Protein AF-A0A432MDF4-F1 (afdb_monomer_lite)

Secondary structure (DSSP, 8-state):
-PPPPPPS-EEEEEETTT-SSHHHHHHHHHHHHHHHHHSTTSS---GGGSPEE-TTT--SSEEEEEE-HHHHHHHHHHHT-EEEEEEEESSPPTT-PPPSS-EEEEEE-TTT--EEEEEEEEEEEEEE--HHHHTTS-GGGHHHHHHHHHHHHHTTT-GGGGGGGHHHHHHHHHS--SHHHHHHHHHHHHHHHHHTT---EEEPPTTTSTT--SB-TTS-B-EEEHHHHHHTTTGGGG-EEEEEEEE-TTT--EEE--EEEEEEEES-HHHHHHHHHHHHHTS---BSSSSBSTTEESSTHHHHHHHHHHHHHHHHHHHHHHHHHHHHHHTS------------TTTTSSSS----SEEEEEEEEEEEETTEEEEEEEEEEE--TTHHHHHHHHHHH---HHHHHHHHHHHHHT--TTTTHHHHHHHS-GGGTS-STTS-SSS--HHHHHHHHHHHHHHHHTT--TTT--HHHHHHHHHHHHHHHHHHHHHHHHHHHHS--GGGSPEEEETTEEEE---HHHHHHHHHHHHHHHHHHHH--HHHHHHHHHHHGGGS-----HHHHHHHHHHHHPPPPS-TTS-PPP-HHHHHHHHHHHHHHHH----THHHHGGGS--

Organism: NCBI:txid2080755

InterPro domains:
  IPR030928 CRISPR type MYXAN-associated protein Cmx8 [TIGR04413] (14-321)
  IPR030928 CRISPR type MYXAN-associated protein Cmx8 [TIGR04413] (354-603)
  IPR056201 Type I-B CRISPR Cas8b, N-terminal domain [PF24121] (50-319)
  IPR056202 Type I-B CRISPR Cas8b, C-terminal domain [PF24122] (358-602)

Structure (mmCIF, N/CA/C/O backbone):
data_AF-A0A432MDF4-F1
#
_entry.id   AF-A0A432MDF4-F1
#
loop_
_atom_site.group_PDB
_atom_site.id
_atom_site.type_symbol
_atom_site.label_atom_id
_atom_site.label_alt_id
_atom_site.label_comp_id
_atom_site.label_asym_id
_atom_site.label_entity_id
_atom_site.label_seq_id
_atom_site.pdbx_PDB_ins_code
_atom_site.Cartn_x
_atom_site.Cartn_y
_atom_site.Cartn_z
_atom_site.occupancy
_atom_site.B_iso_or_equiv
_atom_site.auth_seq_id
_atom_site.auth_comp_id
_atom_site.auth_asym_id
_atom_site.auth_atom_id
_atom_site.pdbx_PDB_model_num
ATOM 1 N N . MET A 1 1 ? -35.647 -18.130 43.133 1.00 43.19 1 MET A N 1
ATOM 2 C CA . MET A 1 1 ? -34.204 -17.892 43.359 1.00 43.19 1 MET A CA 1
ATOM 3 C C . MET A 1 1 ? -33.884 -16.485 42.880 1.00 43.19 1 MET A C 1
ATOM 5 O O . MET A 1 1 ? -34.226 -16.173 41.747 1.00 43.19 1 MET A O 1
ATOM 9 N N . ALA A 1 2 ? -33.339 -15.617 43.737 1.00 46.62 2 ALA A N 1
ATOM 10 C CA . ALA A 1 2 ? -32.981 -14.251 43.349 1.00 46.62 2 ALA A CA 1
ATOM 11 C C . ALA A 1 2 ? -31.818 -14.283 42.343 1.00 46.62 2 ALA A C 1
ATOM 13 O O . ALA A 1 2 ? -30.824 -14.972 42.572 1.00 46.62 2 ALA A O 1
ATOM 14 N N . LYS A 1 3 ? -31.961 -13.583 41.212 1.00 57.16 3 LYS A N 1
ATOM 15 C CA . LYS A 1 3 ? -30.921 -13.485 40.179 1.00 57.16 3 LYS A CA 1
ATOM 16 C C . LYS A 1 3 ? -29.726 -12.745 40.796 1.00 57.16 3 LYS A C 1
ATOM 18 O O . LYS A 1 3 ? -29.910 -11.648 41.319 1.00 57.16 3 LYS A O 1
ATOM 23 N N . LYS A 1 4 ? -28.537 -13.363 40.802 1.00 69.19 4 LYS A N 1
ATOM 24 C CA . LYS A 1 4 ? -27.301 -12.739 41.309 1.00 69.19 4 LYS A CA 1
ATOM 25 C C . LYS A 1 4 ? -27.130 -11.376 40.615 1.00 69.19 4 LYS A C 1
ATOM 27 O O . LYS A 1 4 ? -27.335 -11.329 39.398 1.00 69.19 4 LYS A O 1
ATOM 32 N N . PRO A 1 5 ? -26.825 -10.285 41.343 1.00 73.19 5 PRO A N 1
ATOM 33 C CA . PRO A 1 5 ? -26.643 -8.985 40.711 1.00 73.19 5 PRO A CA 1
ATOM 34 C C . PRO A 1 5 ? -25.524 -9.077 39.662 1.00 73.19 5 PRO A C 1
ATOM 36 O O . PRO A 1 5 ? -24.556 -9.818 39.879 1.00 73.19 5 PRO A O 1
ATOM 39 N N . PRO A 1 6 ? -25.667 -8.390 38.514 1.00 77.75 6 PRO A N 1
ATOM 40 C CA . PRO A 1 6 ? -24.635 -8.388 37.488 1.00 77.75 6 PRO A CA 1
ATOM 41 C C . PRO A 1 6 ? -23.322 -7.844 38.073 1.00 77.75 6 PRO A C 1
ATOM 43 O O . PRO A 1 6 ? -23.367 -6.943 38.914 1.00 77.75 6 PRO A O 1
ATOM 46 N N . PRO A 1 7 ? -22.160 -8.393 37.676 1.00 85.69 7 PRO A N 1
ATOM 47 C CA . PRO A 1 7 ? -20.872 -7.905 38.146 1.00 85.69 7 PRO A CA 1
ATOM 48 C C . PRO A 1 7 ? -20.690 -6.433 37.766 1.00 85.69 7 PRO A C 1
ATOM 50 O O . PRO A 1 7 ? -20.989 -6.031 36.645 1.00 85.69 7 PRO A O 1
ATOM 53 N N . GLU A 1 8 ? -20.180 -5.635 38.702 1.00 91.31 8 GLU A N 1
ATOM 54 C CA . GLU A 1 8 ? -19.883 -4.213 38.474 1.00 91.31 8 GLU A CA 1
ATOM 55 C C . GLU A 1 8 ? -18.635 -4.015 37.602 1.00 91.31 8 GLU A C 1
ATOM 57 O O . GLU A 1 8 ? -18.488 -2.991 36.936 1.00 91.31 8 GLU A O 1
ATOM 62 N N . ARG A 1 9 ? -17.733 -5.005 37.603 1.00 95.50 9 ARG A N 1
ATOM 63 C CA . ARG A 1 9 ? -16.455 -4.988 36.887 1.00 95.50 9 ARG A CA 1
ATOM 64 C C . ARG A 1 9 ? -16.240 -6.305 36.157 1.00 95.50 9 ARG A C 1
ATOM 66 O O . ARG A 1 9 ? -16.444 -7.375 36.729 1.00 95.50 9 ARG A O 1
ATOM 73 N N . ILE A 1 10 ? -15.786 -6.211 34.914 1.00 95.50 10 ILE A N 1
ATOM 74 C CA . ILE A 1 10 ? -15.442 -7.349 34.065 1.00 95.50 10 ILE A CA 1
ATOM 75 C C . ILE A 1 10 ? -14.029 -7.155 33.544 1.00 95.50 10 ILE A C 1
ATOM 77 O O . ILE A 1 10 ? -13.717 -6.125 32.956 1.00 95.50 10 ILE A O 1
ATOM 81 N N . THR A 1 11 ? -13.188 -8.164 33.727 1.00 96.62 11 THR A N 1
ATOM 82 C CA . THR A 1 11 ? -11.838 -8.187 33.172 1.00 96.62 11 THR A CA 1
ATOM 83 C C . THR A 1 11 ? -11.785 -9.152 31.995 1.00 96.62 11 THR A C 1
ATOM 85 O O . THR A 1 11 ? -12.136 -10.324 32.139 1.00 96.62 11 THR A O 1
ATOM 88 N N . LEU A 1 12 ? -11.340 -8.654 30.843 1.00 96.75 12 LEU A N 1
ATOM 89 C CA . LEU A 1 12 ? -11.085 -9.441 29.640 1.00 96.75 12 LEU A CA 1
ATOM 90 C C . LEU A 1 12 ? -9.578 -9.568 29.427 1.00 96.75 12 LEU A C 1
ATOM 92 O O . LEU A 1 12 ? -8.836 -8.600 29.602 1.00 96.75 12 LEU A O 1
ATOM 96 N N . THR A 1 13 ? -9.142 -10.765 29.046 1.00 96.94 13 THR A N 1
ATOM 97 C CA . THR A 1 13 ? -7.750 -11.056 28.699 1.00 96.94 13 THR A CA 1
ATOM 98 C C . THR A 1 13 ? -7.690 -11.377 27.219 1.00 96.94 13 THR A C 1
ATOM 100 O O . THR A 1 13 ? -8.418 -12.248 26.748 1.00 96.94 13 THR A O 1
ATOM 103 N N . PHE A 1 14 ? -6.809 -10.689 26.506 1.00 97.88 14 PHE A N 1
ATOM 104 C CA . PHE A 1 14 ? -6.581 -10.893 25.085 1.00 97.88 14 PHE A CA 1
ATOM 105 C C . PHE A 1 14 ? -5.135 -11.312 24.853 1.00 97.88 14 PHE A C 1
ATOM 107 O O . PHE A 1 14 ? -4.234 -10.749 25.474 1.00 97.88 14 PHE A O 1
ATOM 114 N N . ASP A 1 15 ? -4.926 -12.249 23.933 1.00 97.44 15 ASP A N 1
ATOM 115 C CA . ASP A 1 15 ? -3.613 -12.618 23.411 1.00 97.44 15 ASP A CA 1
ATOM 116 C C . ASP A 1 15 ? -3.632 -12.519 21.879 1.00 97.44 15 ASP A C 1
ATOM 118 O O . ASP A 1 15 ? -4.535 -13.045 21.228 1.00 97.44 15 ASP A O 1
ATOM 122 N N . LEU A 1 16 ? -2.644 -11.845 21.286 1.00 97.12 16 LEU A N 1
ATOM 123 C CA . LEU A 1 16 ? -2.498 -11.691 19.838 1.00 97.12 16 LEU A CA 1
ATOM 124 C C . LEU A 1 16 ? -2.502 -13.037 19.095 1.00 97.12 16 LEU A C 1
ATOM 126 O O . LEU A 1 16 ? -2.968 -13.095 17.955 1.00 97.12 16 LEU A O 1
ATOM 130 N N . HIS A 1 17 ? -1.995 -14.107 19.709 1.00 95.94 17 HIS A N 1
ATOM 131 C CA . HIS A 1 17 ? -1.968 -15.450 19.131 1.00 95.94 17 HIS A CA 1
ATOM 132 C C . HIS A 1 17 ? -3.348 -16.118 19.085 1.00 95.94 17 HIS A C 1
ATOM 134 O O . HIS A 1 17 ? -3.582 -16.935 18.194 1.00 95.94 17 HIS A O 1
ATOM 140 N N . ASP A 1 18 ? -4.268 -15.721 19.967 1.00 95.69 18 ASP A N 1
ATOM 141 C CA . ASP A 1 18 ? -5.643 -16.236 20.015 1.00 95.69 18 ASP A CA 1
ATOM 142 C C . ASP A 1 18 ? -6.594 -15.474 19.076 1.00 95.69 18 ASP A C 1
ATOM 144 O O . ASP A 1 18 ? -7.705 -15.929 18.779 1.00 95.69 18 ASP A O 1
ATOM 148 N N . LEU A 1 19 ? -6.178 -14.298 18.594 1.00 96.88 19 LEU A N 1
ATOM 149 C CA . LEU A 1 19 ? -6.995 -13.448 17.732 1.00 96.88 19 LEU A CA 1
ATOM 150 C C . LEU A 1 19 ? -6.985 -13.942 16.274 1.00 96.88 19 LEU A C 1
ATOM 152 O O . LEU A 1 19 ? -5.916 -14.117 15.681 1.00 96.88 19 LEU A O 1
ATOM 156 N N . PRO A 1 20 ? -8.162 -14.105 15.637 1.00 94.88 20 PRO A N 1
ATOM 157 C CA . PRO A 1 20 ? -8.273 -14.888 14.406 1.00 94.88 20 PRO A CA 1
ATOM 158 C C . PRO A 1 20 ? -7.771 -14.164 13.151 1.00 94.88 20 PRO A C 1
ATOM 160 O O . PRO A 1 20 ? -7.422 -14.816 12.171 1.00 94.88 20 PRO A O 1
ATOM 163 N N . THR A 1 21 ? -7.731 -12.828 13.139 1.00 96.38 21 THR A N 1
ATOM 164 C CA . THR A 1 21 ? -7.331 -12.052 11.950 1.00 96.38 21 THR A CA 1
ATOM 165 C C . THR A 1 21 ? -6.482 -10.839 12.318 1.00 96.38 21 THR A C 1
ATOM 167 O O . THR A 1 21 ? -6.506 -10.377 13.462 1.00 96.38 21 THR A O 1
ATOM 170 N N . ALA A 1 22 ? -5.778 -10.268 11.332 1.00 97.19 22 ALA A N 1
ATOM 171 C CA . ALA A 1 22 ? -5.055 -9.010 11.515 1.00 97.19 22 ALA A CA 1
ATOM 172 C C . ALA A 1 22 ? -5.992 -7.864 11.939 1.00 97.19 22 ALA A C 1
ATOM 174 O O . ALA A 1 22 ? -5.600 -7.043 12.758 1.00 97.19 22 ALA A O 1
ATOM 175 N N . GLN A 1 23 ? -7.256 -7.846 11.484 1.00 97.81 23 GLN A N 1
ATOM 176 C CA . GLN A 1 23 ? -8.247 -6.860 11.943 1.00 97.81 23 GLN A CA 1
ATOM 177 C C . GLN A 1 23 ? -8.543 -6.963 13.443 1.00 97.81 23 GLN A C 1
ATOM 179 O O . GLN A 1 23 ? -8.724 -5.936 14.086 1.00 97.81 23 GLN A O 1
ATOM 184 N N . HIS A 1 24 ? -8.568 -8.169 14.019 1.00 98.31 24 HIS A N 1
ATOM 185 C CA . HIS A 1 24 ? -8.755 -8.331 15.464 1.00 98.31 24 HIS A CA 1
ATOM 186 C C . HIS A 1 24 ? -7.520 -7.864 16.239 1.00 98.31 24 HIS A C 1
ATOM 188 O O . HIS A 1 24 ? -7.660 -7.166 17.239 1.00 98.31 24 HIS A O 1
ATOM 194 N N . ARG A 1 25 ? -6.315 -8.198 15.758 1.00 98.56 25 ARG A N 1
ATOM 195 C CA . ARG A 1 25 ? -5.048 -7.754 16.367 1.00 98.56 25 ARG A CA 1
ATOM 196 C C . ARG A 1 25 ? -4.880 -6.234 16.305 1.00 98.56 25 ARG A C 1
ATOM 198 O O . ARG A 1 25 ? -4.578 -5.611 17.319 1.00 98.56 25 ARG A O 1
ATOM 205 N N . ALA A 1 26 ? -5.180 -5.632 15.155 1.00 98.50 26 ALA A N 1
ATOM 206 C CA . ALA A 1 26 ? -5.307 -4.185 15.002 1.00 98.50 26 ALA A CA 1
ATOM 207 C C . ALA A 1 26 ? -6.400 -3.617 15.923 1.00 98.50 26 ALA A C 1
ATOM 209 O O . ALA A 1 26 ? -6.215 -2.570 16.530 1.00 98.50 26 ALA A O 1
ATOM 210 N N . GLY A 1 27 ? -7.522 -4.322 16.079 1.00 98.50 27 GLY A N 1
ATOM 211 C CA . GLY A 1 27 ? -8.593 -3.971 17.008 1.00 98.50 27 GLY A CA 1
ATOM 212 C C . GLY A 1 27 ? -8.136 -3.888 18.464 1.00 98.50 27 GLY A C 1
ATOM 213 O O . GLY A 1 27 ? -8.437 -2.908 19.136 1.00 98.50 27 GLY A O 1
ATOM 214 N N . LEU A 1 28 ? -7.352 -4.859 18.941 1.00 98.75 28 LEU A N 1
ATOM 215 C CA . LEU A 1 28 ? -6.781 -4.826 20.291 1.00 98.75 28 LEU A CA 1
ATOM 216 C C . LEU A 1 28 ? -5.845 -3.631 20.488 1.00 98.75 28 LEU A C 1
ATOM 218 O O . LEU A 1 28 ? -5.980 -2.900 21.467 1.00 98.75 28 LEU A O 1
ATOM 222 N N . ALA A 1 29 ? -4.935 -3.402 19.542 1.00 98.38 29 ALA A N 1
ATOM 223 C CA . ALA A 1 29 ? -4.046 -2.246 19.593 1.00 98.38 29 ALA A CA 1
ATOM 224 C C . ALA A 1 29 ? -4.820 -0.918 19.546 1.00 98.38 29 ALA A C 1
ATOM 226 O O . ALA A 1 29 ? -4.513 0.006 20.295 1.00 98.38 29 ALA A O 1
ATOM 227 N N . GLY A 1 30 ? -5.860 -0.836 18.712 1.00 98.38 30 GLY A N 1
ATOM 228 C CA . GLY A 1 30 ? -6.730 0.333 18.622 1.00 98.38 30 GLY A CA 1
ATOM 229 C C . GLY A 1 30 ? -7.530 0.584 19.893 1.00 98.38 30 GLY A C 1
ATOM 230 O O . GLY A 1 30 ? -7.676 1.733 20.288 1.00 98.38 30 GLY A O 1
ATOM 231 N N . LEU A 1 31 ? -7.994 -0.465 20.575 1.00 98.62 31 LEU A N 1
ATOM 232 C CA . LEU A 1 31 ? -8.663 -0.345 21.869 1.00 98.62 31 LEU A CA 1
ATOM 233 C C . LEU A 1 31 ? -7.710 0.207 22.937 1.00 98.62 31 LEU A C 1
ATOM 235 O O . LEU A 1 31 ? -8.083 1.122 23.664 1.00 98.62 31 LEU A O 1
ATOM 239 N N . ILE A 1 32 ? -6.480 -0.308 23.004 1.00 98.06 32 ILE A N 1
ATOM 240 C CA . ILE A 1 32 ? -5.450 0.182 23.933 1.00 98.06 32 ILE A CA 1
ATOM 241 C C . ILE A 1 32 ? -5.163 1.667 23.679 1.00 98.06 32 ILE A C 1
ATOM 243 O O . ILE A 1 32 ? -5.277 2.476 24.595 1.00 98.06 32 ILE A O 1
ATOM 247 N N . LEU A 1 33 ? -4.902 2.046 22.425 1.00 96.94 33 LEU A N 1
ATOM 248 C CA . LEU A 1 33 ? -4.651 3.442 22.050 1.00 96.94 33 LEU A CA 1
ATOM 249 C C . LEU A 1 33 ? -5.858 4.352 22.297 1.00 96.94 33 LEU A C 1
ATOM 251 O O . LEU A 1 33 ? -5.705 5.514 22.671 1.00 96.94 33 LEU A O 1
ATOM 255 N N . GLN A 1 34 ? -7.072 3.838 22.109 1.00 97.25 34 GLN A N 1
ATOM 256 C CA . GLN A 1 34 ? -8.298 4.563 22.410 1.00 97.25 34 GLN A CA 1
ATOM 257 C C . GLN A 1 34 ? -8.417 4.836 23.916 1.00 97.25 34 GLN A C 1
ATOM 259 O O . GLN A 1 34 ? -8.714 5.970 24.296 1.00 97.25 34 GLN A O 1
ATOM 264 N N . ILE A 1 35 ? -8.128 3.848 24.769 1.00 96.81 35 ILE A N 1
ATOM 265 C CA . ILE A 1 35 ? -8.112 4.008 26.231 1.00 96.81 35 ILE A CA 1
ATOM 266 C C . ILE A 1 35 ? -7.037 5.018 26.655 1.00 96.81 35 ILE A C 1
ATOM 268 O O . ILE A 1 35 ? -7.344 5.954 27.396 1.00 96.81 35 ILE A O 1
ATOM 272 N N . ASP A 1 36 ? -5.817 4.903 26.125 1.00 94.56 36 ASP A N 1
ATOM 273 C CA . ASP A 1 36 ? -4.736 5.868 26.375 1.00 94.56 36 ASP A CA 1
ATOM 274 C C . ASP A 1 36 ? -5.152 7.283 25.988 1.00 94.56 36 ASP A C 1
ATOM 276 O O . ASP A 1 36 ? -4.921 8.251 26.719 1.00 94.56 36 ASP A O 1
ATOM 280 N N . SER A 1 37 ? -5.839 7.404 24.849 1.00 93.69 37 SER A N 1
ATOM 281 C CA . SER A 1 37 ? -6.281 8.694 24.346 1.00 93.69 37 SER A CA 1
ATOM 282 C C . SER A 1 37 ? -7.311 9.377 25.251 1.00 93.69 37 SER A C 1
ATOM 284 O O . SER A 1 37 ? -7.443 10.605 25.207 1.00 93.69 37 SER A O 1
ATOM 286 N N . MET A 1 38 ? -8.015 8.590 26.069 1.00 94.50 38 MET A N 1
ATOM 287 C CA . MET A 1 38 ? -9.008 9.043 27.035 1.00 94.50 38 MET A CA 1
ATOM 288 C C . MET A 1 38 ? -8.413 9.325 28.417 1.00 94.50 38 MET A C 1
ATOM 290 O O . MET A 1 38 ? -9.074 10.021 29.175 1.00 94.50 38 MET A O 1
ATOM 294 N N . GLY A 1 39 ? -7.217 8.809 28.731 1.00 86.62 39 GLY A N 1
ATOM 295 C CA . GLY A 1 39 ? -6.562 8.862 30.045 1.00 86.62 39 GLY A CA 1
ATOM 296 C C . GLY A 1 39 ? -6.233 10.267 30.592 1.00 86.62 39 GLY A C 1
ATOM 297 O O . GLY A 1 39 ? -6.685 11.273 30.052 1.00 86.62 39 GLY A O 1
ATOM 298 N N . PRO A 1 40 ? -5.416 10.373 31.660 1.00 73.69 40 PRO A N 1
ATOM 299 C CA . PRO A 1 40 ? -5.095 11.646 32.327 1.00 73.69 40 PRO A CA 1
ATOM 300 C C . PRO A 1 40 ? -4.512 12.731 31.409 1.00 73.69 40 PRO A C 1
ATOM 302 O O . PRO A 1 40 ? -4.776 13.915 31.600 1.00 73.69 40 PRO A O 1
ATOM 305 N N . GLU A 1 41 ? -3.753 12.325 30.391 1.00 71.81 41 GLU A N 1
ATOM 306 C CA . GLU A 1 41 ? -3.206 13.207 29.350 1.00 71.81 41 GLU A CA 1
ATOM 307 C C . GLU A 1 41 ? -4.109 13.279 28.106 1.00 71.81 41 GLU A C 1
ATOM 309 O O . GLU A 1 41 ? -3.659 13.582 27.000 1.00 71.81 41 GLU A O 1
ATOM 314 N N . GLY A 1 42 ? -5.373 12.893 28.252 1.00 75.94 42 GLY A N 1
ATOM 315 C CA . GLY A 1 42 ? -6.312 12.662 27.172 1.00 75.94 42 GLY A CA 1
ATOM 316 C C . GLY A 1 42 ? -7.523 13.573 27.158 1.00 75.94 42 GLY A C 1
ATOM 317 O O . GLY A 1 42 ? -7.616 14.580 27.858 1.00 75.94 42 GLY A O 1
ATOM 318 N N . ASN A 1 43 ? -8.461 13.220 26.283 1.00 77.94 43 ASN A N 1
ATOM 319 C CA . ASN A 1 43 ? -9.619 14.061 25.991 1.00 77.94 43 ASN A CA 1
ATOM 320 C C . ASN A 1 43 ? -10.753 13.888 27.018 1.00 77.94 43 ASN A C 1
ATOM 322 O O . ASN A 1 43 ? -11.663 14.720 27.073 1.00 77.94 43 ASN A O 1
ATOM 326 N N . ARG A 1 44 ? -10.724 12.823 27.835 1.00 80.94 44 ARG A N 1
ATOM 327 C CA . ARG A 1 44 ? -11.781 12.496 28.801 1.00 80.94 44 ARG A CA 1
ATOM 328 C C . ARG A 1 44 ? -11.307 12.805 30.221 1.00 80.94 44 ARG A C 1
ATOM 330 O O . ARG A 1 44 ? -10.317 12.273 30.694 1.00 80.94 44 ARG A O 1
ATOM 337 N N . ARG A 1 45 ? -12.045 13.661 30.933 1.00 73.75 45 ARG A N 1
ATOM 338 C CA . ARG A 1 45 ? -11.675 14.068 32.303 1.00 73.75 45 ARG A CA 1
ATOM 339 C C . ARG A 1 45 ? -12.279 13.209 33.410 1.00 73.75 45 ARG A C 1
ATOM 341 O O . ARG A 1 45 ? -11.784 13.279 34.525 1.00 73.75 45 ARG A O 1
ATOM 348 N N . ASP A 1 46 ? -13.351 12.460 33.139 1.00 89.38 46 ASP A N 1
ATOM 349 C CA . ASP A 1 46 ? -13.999 11.598 34.138 1.00 89.38 46 ASP A CA 1
ATOM 350 C C . ASP A 1 46 ? -13.381 10.191 34.099 1.00 89.38 46 ASP A C 1
ATOM 352 O O . ASP A 1 46 ? -13.653 9.453 33.145 1.00 89.38 46 ASP A O 1
ATOM 356 N N . PRO A 1 47 ? -12.591 9.785 35.114 1.00 90.25 47 PRO A N 1
ATOM 357 C CA . PRO A 1 47 ? -11.915 8.490 35.120 1.00 90.25 47 PRO A CA 1
ATOM 358 C C . PRO A 1 47 ? -12.873 7.297 35.113 1.00 90.25 47 PRO A C 1
ATOM 360 O O . PRO A 1 47 ? -12.508 6.223 34.652 1.00 90.25 47 PRO A O 1
ATOM 363 N N . ARG A 1 48 ? -14.122 7.471 35.571 1.00 93.88 48 ARG A N 1
ATOM 364 C CA . ARG A 1 48 ? -15.127 6.391 35.609 1.00 93.88 48 ARG A CA 1
ATOM 365 C C . ARG A 1 48 ? -15.568 5.943 34.216 1.00 93.88 48 ARG A C 1
ATOM 367 O O . ARG A 1 48 ? -16.137 4.867 34.070 1.00 93.88 48 ARG A O 1
ATOM 374 N N . LEU A 1 49 ? -15.333 6.778 33.205 1.00 95.12 49 LEU A N 1
ATOM 375 C CA . LEU A 1 49 ? -15.664 6.504 31.808 1.00 95.12 49 LEU A CA 1
ATOM 376 C C . LEU A 1 49 ? -14.511 5.835 31.047 1.00 95.12 49 LEU A C 1
ATOM 378 O O . LEU A 1 49 ? -14.639 5.612 29.846 1.00 95.12 49 LEU A O 1
ATOM 382 N N . ILE A 1 50 ? -13.394 5.535 31.713 1.00 96.50 50 ILE A N 1
ATOM 383 C CA . ILE A 1 50 ? -12.167 5.048 31.081 1.00 96.50 50 ILE A CA 1
ATOM 384 C C . ILE A 1 50 ? -11.915 3.605 31.537 1.00 96.50 50 ILE A C 1
ATOM 386 O O . ILE A 1 50 ? -11.858 3.353 32.742 1.00 96.50 50 ILE A O 1
ATOM 390 N N . PRO A 1 51 ? -11.815 2.631 30.615 1.00 97.25 51 PRO A N 1
ATOM 391 C CA . PRO A 1 51 ? -11.408 1.277 30.971 1.00 97.25 51 PRO A CA 1
ATOM 392 C C . PRO A 1 51 ? -9.991 1.259 31.552 1.00 97.25 51 PRO A C 1
ATOM 394 O O . PRO A 1 51 ? -9.144 2.064 31.176 1.00 97.25 51 PRO A O 1
ATOM 397 N N . GLU A 1 52 ? -9.712 0.321 32.449 1.00 96.50 52 GLU A N 1
ATOM 398 C CA . GLU A 1 52 ? -8.402 0.213 33.094 1.00 96.50 52 GLU A CA 1
ATOM 399 C C . GLU A 1 52 ? -7.562 -0.867 32.404 1.00 96.50 52 GLU A C 1
ATOM 401 O O . GLU A 1 52 ? -7.948 -2.040 32.381 1.00 96.50 52 GLU A O 1
ATOM 406 N N . ILE A 1 53 ? -6.405 -0.485 31.859 1.00 97.00 53 ILE A N 1
ATOM 407 C CA . ILE A 1 53 ? -5.388 -1.429 31.384 1.00 97.00 53 ILE A CA 1
ATOM 408 C C . ILE A 1 53 ? -4.541 -1.846 32.587 1.00 97.00 53 ILE A C 1
ATOM 410 O O . ILE A 1 53 ? -3.981 -1.004 33.287 1.00 97.00 53 ILE A O 1
ATOM 414 N N . ASP A 1 54 ? -4.433 -3.148 32.833 1.00 96.62 54 ASP A N 1
ATOM 415 C CA . ASP A 1 54 ? -3.532 -3.675 33.854 1.00 96.62 54 ASP A CA 1
ATOM 416 C C . ASP A 1 54 ? -2.093 -3.682 33.317 1.00 96.62 54 ASP A C 1
ATOM 418 O O . ASP A 1 54 ? -1.646 -4.654 32.703 1.00 96.62 54 ASP A O 1
ATOM 422 N N . GLU A 1 55 ? -1.380 -2.576 33.542 1.00 94.31 55 GLU A N 1
ATOM 423 C CA . GLU A 1 55 ? -0.009 -2.343 33.061 1.00 94.31 55 GLU A CA 1
ATOM 424 C C . GLU A 1 55 ? 0.981 -3.435 33.501 1.00 94.31 55 GLU A C 1
ATOM 426 O O . GLU A 1 55 ? 1.920 -3.743 32.772 1.00 94.31 55 GLU A O 1
ATOM 431 N N . ALA A 1 56 ? 0.763 -4.086 34.652 1.00 93.00 56 ALA A N 1
ATOM 432 C CA . ALA A 1 56 ? 1.620 -5.185 35.106 1.00 93.00 56 ALA A CA 1
ATOM 433 C C . ALA A 1 56 ? 1.455 -6.459 34.254 1.00 93.00 56 ALA A C 1
ATOM 435 O O . ALA A 1 56 ? 2.342 -7.311 34.225 1.00 93.00 56 ALA A O 1
ATOM 436 N N . SER A 1 57 ? 0.320 -6.587 33.564 1.00 91.94 57 SER A N 1
ATOM 437 C CA . SER A 1 57 ? -0.023 -7.721 32.700 1.00 91.94 57 SER A CA 1
ATOM 438 C C . SER A 1 57 ? 0.113 -7.427 31.200 1.00 91.94 57 SER A C 1
ATOM 440 O O . SER A 1 57 ? -0.069 -8.334 30.382 1.00 91.94 57 SER A O 1
ATOM 442 N N . LEU A 1 58 ? 0.419 -6.178 30.827 1.00 96.38 58 LEU A N 1
ATOM 443 C CA . LEU A 1 58 ? 0.648 -5.790 29.440 1.00 96.38 58 LEU A CA 1
ATOM 444 C C . LEU A 1 58 ? 2.006 -6.329 28.976 1.00 96.38 58 LEU A C 1
ATOM 446 O O . LEU A 1 58 ? 3.071 -5.850 29.373 1.00 96.38 58 LEU A O 1
ATOM 450 N N . THR A 1 59 ? 1.970 -7.334 28.108 1.00 95.81 59 THR A N 1
ATOM 451 C CA . THR A 1 59 ? 3.164 -7.912 27.483 1.00 95.81 59 THR A CA 1
ATOM 452 C C . THR A 1 59 ? 3.239 -7.514 26.010 1.00 95.81 59 THR A C 1
ATOM 454 O O . THR A 1 59 ? 2.427 -6.732 25.519 1.00 95.81 59 THR A O 1
ATOM 457 N N . ALA A 1 60 ? 4.225 -8.046 25.284 1.00 95.19 60 ALA A N 1
ATOM 458 C CA . ALA A 1 60 ? 4.275 -7.903 23.833 1.00 95.19 60 ALA A CA 1
ATOM 459 C C . ALA A 1 60 ? 3.009 -8.466 23.159 1.00 95.19 60 ALA A C 1
ATOM 461 O O . ALA A 1 60 ? 2.511 -7.890 22.201 1.00 95.19 60 ALA A O 1
ATOM 462 N N . THR A 1 61 ? 2.453 -9.568 23.659 1.00 96.69 61 THR A N 1
ATOM 463 C CA . THR A 1 61 ? 1.369 -10.281 22.966 1.00 96.69 61 THR A CA 1
ATOM 464 C C . THR A 1 61 ? 0.053 -10.280 23.714 1.00 96.69 61 THR A C 1
ATOM 466 O O . THR A 1 61 ? -0.967 -10.577 23.105 1.00 96.69 61 THR A O 1
ATOM 469 N N . SER A 1 62 ? 0.039 -9.928 24.997 1.00 97.38 62 SER A N 1
ATOM 470 C CA . SER A 1 62 ? -1.154 -10.024 25.832 1.00 97.38 62 SER A CA 1
ATOM 471 C C . SER A 1 62 ? -1.504 -8.710 26.513 1.00 97.38 62 SER A C 1
ATOM 473 O O . SER A 1 62 ? -0.621 -7.961 26.930 1.00 97.38 62 SER A O 1
ATOM 475 N N . ALA A 1 63 ? -2.798 -8.472 26.701 1.00 98.06 63 ALA A N 1
ATOM 476 C CA . ALA A 1 63 ? -3.309 -7.366 27.499 1.00 98.06 63 ALA A CA 1
ATOM 477 C C . ALA A 1 63 ? -4.509 -7.814 28.334 1.00 98.06 63 ALA A C 1
ATOM 479 O O . ALA A 1 63 ? -5.369 -8.562 27.859 1.00 98.06 63 ALA A O 1
ATOM 480 N N . ARG A 1 64 ? -4.587 -7.317 29.571 1.00 98.31 64 ARG A N 1
ATOM 481 C CA . ARG A 1 64 ? -5.741 -7.496 30.451 1.00 98.31 64 ARG A CA 1
ATOM 482 C C . ARG A 1 64 ? -6.406 -6.146 30.688 1.00 98.31 64 ARG A C 1
ATOM 484 O O . ARG A 1 64 ? -5.762 -5.209 31.157 1.00 98.31 64 ARG A O 1
ATOM 491 N N . ILE A 1 65 ? -7.686 -6.046 30.342 1.00 98.31 65 ILE A N 1
ATOM 492 C CA . ILE A 1 65 ? -8.435 -4.785 30.364 1.00 98.31 65 ILE A CA 1
ATOM 493 C C . ILE A 1 65 ? -9.690 -4.966 31.210 1.00 98.31 65 ILE A C 1
ATOM 495 O O . ILE A 1 65 ? -10.455 -5.914 31.014 1.00 98.31 65 ILE A O 1
ATOM 499 N N . THR A 1 66 ? -9.894 -4.061 32.163 1.00 97.94 66 THR A N 1
ATOM 500 C CA . THR A 1 66 ? -11.051 -4.062 33.058 1.00 97.94 66 THR A CA 1
ATOM 501 C C . THR A 1 66 ? -12.048 -2.983 32.663 1.00 97.94 66 THR A C 1
ATOM 503 O O . THR A 1 66 ? -11.711 -1.808 32.537 1.00 97.94 66 THR A O 1
ATOM 506 N N . PHE A 1 67 ? -13.301 -3.397 32.518 1.00 98.00 67 PHE A N 1
ATOM 507 C CA . PHE A 1 67 ? -14.432 -2.563 32.149 1.00 98.00 67 PHE A CA 1
ATOM 508 C C . PHE A 1 67 ? -15.442 -2.495 33.294 1.00 98.00 67 PHE A C 1
ATOM 510 O O . PHE A 1 67 ? -15.715 -3.498 33.957 1.00 98.00 67 PHE A O 1
ATOM 517 N N . THR A 1 68 ? -16.035 -1.321 33.478 1.00 97.62 68 THR A N 1
ATOM 518 C CA . THR A 1 68 ? -17.337 -1.141 34.123 1.00 97.62 68 THR A CA 1
ATOM 519 C C . THR A 1 68 ? -18.376 -0.890 33.034 1.00 97.62 68 THR A C 1
ATOM 521 O O . THR A 1 68 ? -18.038 -0.690 31.861 1.00 97.62 68 THR A O 1
ATOM 524 N N . ARG A 1 69 ? -19.655 -0.846 33.410 1.00 96.88 69 ARG A N 1
ATOM 525 C CA . ARG A 1 69 ? -20.715 -0.446 32.481 1.00 96.88 69 ARG A CA 1
ATOM 526 C C . ARG A 1 69 ? -20.473 0.961 31.928 1.00 96.88 69 ARG A C 1
ATOM 528 O O . ARG A 1 69 ? -20.627 1.191 30.731 1.00 96.88 69 ARG A O 1
ATOM 535 N N . GLU A 1 70 ? -20.092 1.890 32.797 1.00 96.69 70 GLU A N 1
ATOM 536 C CA . GLU A 1 70 ? -19.832 3.288 32.461 1.00 96.69 70 GLU A CA 1
ATOM 537 C C . GLU A 1 70 ? -18.593 3.435 31.581 1.00 96.69 70 GLU A C 1
ATOM 539 O O . GLU A 1 70 ? -18.618 4.220 30.635 1.00 96.69 70 GLU A O 1
ATOM 544 N N . SER A 1 71 ? -17.532 2.664 31.838 1.00 97.56 71 SER A N 1
ATOM 545 C CA . SER A 1 71 ? -16.314 2.749 31.037 1.00 97.56 71 SER A CA 1
ATOM 546 C C . SER A 1 71 ? -16.437 2.065 29.678 1.00 97.56 71 SER A C 1
ATOM 548 O O . SER A 1 71 ? -15.906 2.574 28.690 1.00 97.56 71 SER A O 1
ATOM 550 N N . MET A 1 72 ? -17.226 0.986 29.584 1.00 97.88 72 MET A N 1
ATOM 551 C CA . MET A 1 72 ? -17.635 0.415 28.298 1.00 97.88 72 MET A CA 1
ATOM 552 C C . MET A 1 72 ? -18.456 1.427 27.488 1.00 97.88 72 MET A C 1
ATOM 554 O O . MET A 1 72 ? -18.207 1.625 26.305 1.00 97.88 72 MET A O 1
ATOM 558 N N . GLN A 1 73 ? -19.404 2.129 28.114 1.00 97.44 73 GLN A N 1
ATOM 559 C CA . GLN A 1 73 ? -20.144 3.189 27.428 1.00 97.44 73 GLN A CA 1
ATOM 560 C C . GLN A 1 73 ? -19.221 4.337 26.991 1.00 97.44 73 GLN A C 1
ATOM 562 O O . GLN A 1 73 ? -19.266 4.769 25.839 1.00 97.44 73 GLN A O 1
ATOM 567 N N . GLY A 1 74 ? -18.339 4.783 27.886 1.00 96.81 74 GLY A N 1
ATOM 568 C CA . GLY A 1 74 ? -17.414 5.885 27.646 1.00 96.81 74 GLY A CA 1
ATOM 569 C C . GLY A 1 74 ? -16.477 5.653 26.463 1.00 96.81 74 GLY A C 1
ATOM 570 O O . GLY A 1 74 ? -16.321 6.556 25.640 1.00 96.81 74 GLY A O 1
ATOM 571 N N . VAL A 1 75 ? -15.894 4.453 26.341 1.00 97.56 75 VAL A N 1
ATOM 572 C CA . VAL A 1 75 ? -14.966 4.133 25.241 1.00 97.56 75 VAL A CA 1
ATOM 573 C C . VAL A 1 75 ? -15.671 4.085 23.881 1.00 97.56 75 VAL A C 1
ATOM 575 O O . VAL A 1 75 ? -15.111 4.527 22.879 1.00 97.56 75 VAL A O 1
ATOM 578 N N . PHE A 1 76 ? -16.923 3.623 23.839 1.00 98.06 76 PHE A N 1
ATOM 579 C CA . PHE A 1 76 ? -17.732 3.601 22.619 1.00 98.06 76 PHE A CA 1
ATOM 580 C C . PHE A 1 76 ? -18.217 4.992 22.204 1.00 98.06 76 PHE A C 1
ATOM 582 O O . PHE A 1 76 ? -18.196 5.316 21.017 1.00 98.06 76 PHE A O 1
ATOM 589 N N . ASP A 1 77 ? -18.606 5.833 23.163 1.00 97.00 77 ASP A N 1
ATOM 590 C CA . ASP A 1 77 ? -18.980 7.221 22.880 1.00 97.00 77 ASP A CA 1
ATOM 591 C C . ASP A 1 77 ? -17.795 8.037 22.358 1.00 97.00 77 ASP A C 1
ATOM 593 O O . ASP A 1 77 ? -17.979 8.911 21.513 1.00 97.00 77 ASP A O 1
ATOM 597 N N . ASP A 1 78 ? -16.580 7.757 22.842 1.00 96.62 78 ASP A N 1
ATOM 598 C CA . ASP A 1 78 ? -15.364 8.397 22.332 1.00 96.62 78 ASP A CA 1
ATOM 599 C C . ASP A 1 78 ? -15.004 7.901 20.923 1.00 96.62 78 ASP A C 1
ATOM 601 O O . ASP A 1 78 ? -14.809 8.710 20.013 1.00 96.62 78 ASP A O 1
ATOM 605 N N . LEU A 1 79 ? -15.030 6.579 20.703 1.00 97.12 79 LEU A N 1
ATOM 606 C CA . LEU A 1 79 ? -14.808 5.969 19.387 1.00 97.12 79 LEU A CA 1
ATOM 607 C C . LEU A 1 79 ? -15.775 6.526 18.327 1.00 97.12 79 LEU A C 1
ATOM 609 O O . LEU A 1 79 ? -15.368 6.850 17.207 1.00 97.12 79 LEU A O 1
ATOM 613 N N . TYR A 1 80 ? -17.058 6.647 18.679 1.00 97.38 80 TYR A N 1
ATOM 614 C CA . TYR A 1 80 ? -18.117 7.149 17.803 1.00 97.38 80 TYR A CA 1
ATOM 615 C C . TYR A 1 80 ? -18.371 8.653 17.934 1.00 97.38 80 TYR A C 1
ATOM 617 O O . TYR A 1 80 ? -19.372 9.151 17.411 1.00 97.38 80 TYR A O 1
ATOM 625 N N . ALA A 1 81 ? -17.459 9.400 18.563 1.00 96.94 81 ALA A N 1
ATOM 626 C CA . ALA A 1 81 ? -17.593 10.840 18.704 1.00 96.94 81 ALA A CA 1
ATOM 627 C C . ALA A 1 81 ? -17.806 11.511 17.340 1.00 96.94 81 ALA A C 1
ATOM 629 O O . ALA A 1 81 ? -17.014 11.364 16.402 1.00 96.94 81 ALA A O 1
ATOM 630 N N . ALA A 1 82 ? -18.886 12.277 17.234 1.00 97.19 82 ALA A N 1
ATOM 631 C CA . ALA A 1 82 ? -19.265 13.022 16.045 1.00 97.19 82 ALA A CA 1
ATOM 632 C C . ALA A 1 82 ? -19.946 14.335 16.429 1.00 97.19 82 ALA A C 1
ATOM 634 O O . ALA A 1 82 ? -20.412 14.503 17.553 1.00 97.19 82 ALA A O 1
ATOM 635 N N . LYS A 1 83 ? -20.011 15.269 15.480 1.00 95.94 83 LYS A N 1
ATOM 636 C CA . LYS A 1 83 ? -20.745 16.529 15.639 1.00 95.94 83 LYS A CA 1
ATOM 637 C C . LYS A 1 83 ? -21.494 16.887 14.365 1.00 95.94 83 LYS A C 1
ATOM 639 O O . LYS A 1 83 ? -21.087 16.470 13.279 1.00 95.94 83 LYS A O 1
ATOM 644 N N . LEU A 1 84 ? -22.546 17.687 14.494 1.00 94.31 84 LEU A N 1
ATOM 645 C CA . LEU A 1 84 ? -23.200 18.317 13.352 1.00 94.31 84 LEU A CA 1
ATOM 646 C C . LEU A 1 84 ? -22.333 19.474 12.850 1.00 94.31 84 LEU A C 1
ATOM 648 O O . LEU A 1 84 ? -21.926 20.343 13.622 1.00 94.31 84 LEU A O 1
ATOM 652 N N . VAL A 1 85 ? -22.012 19.456 11.560 1.00 93.00 85 VAL A N 1
ATOM 653 C CA . VAL A 1 85 ? -21.264 20.518 10.886 1.00 93.00 85 VAL A CA 1
ATOM 654 C C . VAL A 1 85 ? -22.066 21.000 9.696 1.00 93.00 85 VAL A C 1
ATOM 656 O O . VAL A 1 85 ? -22.539 20.197 8.892 1.00 93.00 85 VAL A O 1
ATOM 659 N N . GLU A 1 86 ? -22.171 22.317 9.564 1.00 92.00 86 GLU A N 1
ATOM 660 C CA . GLU A 1 86 ? -22.778 22.931 8.395 1.00 92.00 86 GLU A CA 1
ATOM 661 C C . GLU A 1 86 ? -21.832 22.826 7.192 1.00 92.00 86 GLU A C 1
ATOM 663 O O . GLU A 1 86 ? -20.678 23.261 7.240 1.00 92.00 86 GLU A O 1
ATOM 668 N N . VAL A 1 87 ? -22.319 22.247 6.096 1.00 89.19 87 VAL A N 1
ATOM 669 C CA . VAL A 1 87 ? -21.596 22.176 4.823 1.00 89.19 87 VAL A CA 1
ATOM 670 C C . VAL A 1 87 ? -22.391 22.855 3.721 1.00 89.19 87 VAL A C 1
ATOM 672 O O . VAL A 1 87 ? -23.592 22.637 3.586 1.00 89.19 87 VAL A O 1
ATOM 675 N N . VAL A 1 88 ? -21.703 23.646 2.896 1.00 88.19 88 VAL A N 1
ATOM 676 C CA . VAL A 1 88 ? -22.304 24.342 1.752 1.00 88.19 88 VAL A CA 1
ATOM 677 C C . VAL A 1 88 ? -21.923 23.631 0.454 1.00 88.19 88 VAL A C 1
ATOM 679 O O . VAL A 1 88 ? -20.741 23.469 0.140 1.00 88.19 88 VAL A O 1
ATOM 682 N N . VAL A 1 89 ? -22.923 23.208 -0.317 1.00 88.56 89 VAL A N 1
ATOM 683 C CA . VAL A 1 89 ? -22.759 22.453 -1.571 1.00 88.56 89 VAL A CA 1
ATOM 684 C C . VAL A 1 89 ? -23.366 23.195 -2.768 1.00 88.56 89 VAL A C 1
ATOM 686 O O . VAL A 1 89 ? -24.317 23.960 -2.603 1.00 88.56 89 VAL A O 1
ATOM 689 N N . PRO A 1 90 ? -22.831 23.003 -3.992 1.00 87.81 90 PRO A N 1
ATOM 690 C CA . PRO A 1 90 ? -23.238 23.785 -5.169 1.00 87.81 90 PRO A CA 1
ATOM 691 C C . PRO A 1 90 ? -24.605 23.398 -5.742 1.00 87.81 90 PRO A C 1
ATOM 693 O O . PRO A 1 90 ? -25.149 24.107 -6.581 1.00 87.81 90 PRO A O 1
ATOM 696 N N . SER A 1 91 ? -25.160 22.268 -5.320 1.00 88.62 91 SER A N 1
ATOM 697 C CA . SER A 1 91 ? -26.406 21.711 -5.844 1.00 88.62 91 SER A CA 1
ATOM 698 C C . SER A 1 91 ? -27.204 21.098 -4.706 1.00 88.62 91 SER A C 1
ATOM 700 O O . SER A 1 91 ? -26.608 20.511 -3.799 1.00 88.62 91 SER A O 1
ATOM 702 N N . LYS A 1 92 ? -28.536 21.210 -4.767 1.00 88.62 92 LYS A N 1
ATOM 703 C CA . LYS A 1 92 ? -29.418 20.634 -3.750 1.00 88.62 92 LYS A CA 1
ATOM 704 C C . LYS A 1 92 ? -29.268 19.118 -3.686 1.00 88.62 92 LYS A C 1
ATOM 706 O O . LYS A 1 92 ? -29.119 18.464 -4.719 1.00 88.62 92 LYS A O 1
ATOM 711 N N . TRP A 1 93 ? -29.329 18.567 -2.481 1.00 85.69 93 TRP A N 1
ATOM 712 C CA . TRP A 1 93 ? -29.430 17.127 -2.296 1.00 85.69 93 TRP A CA 1
ATOM 713 C C . TRP A 1 93 ? -30.868 16.681 -2.543 1.00 85.69 93 TRP A C 1
ATOM 715 O O . TRP A 1 93 ? -31.819 17.361 -2.167 1.00 85.69 93 TRP A O 1
ATOM 725 N N . ALA A 1 94 ? -31.035 15.553 -3.228 1.00 82.62 94 ALA A N 1
ATOM 726 C CA . ALA A 1 94 ? -32.360 15.031 -3.522 1.00 82.62 94 ALA A CA 1
ATOM 727 C C . ALA A 1 94 ? -33.060 14.611 -2.219 1.00 82.62 94 ALA A C 1
ATOM 729 O O . ALA A 1 94 ? -32.512 13.818 -1.457 1.00 82.62 94 ALA A O 1
ATOM 730 N N . GLY A 1 95 ? -34.269 15.130 -1.985 1.00 81.06 95 GLY A N 1
ATOM 731 C CA . GLY A 1 95 ? -35.112 14.743 -0.849 1.00 81.06 95 GLY A CA 1
ATOM 732 C C . GLY A 1 95 ? -34.716 15.332 0.509 1.00 81.06 95 GLY A C 1
ATOM 733 O O . GLY A 1 95 ? -35.242 14.873 1.516 1.00 81.06 95 GLY A O 1
ATOM 734 N N . VAL A 1 96 ? -33.814 16.319 0.554 1.00 85.38 96 VAL A N 1
ATOM 735 C CA . VAL A 1 96 ? -33.443 17.028 1.790 1.00 85.38 96 VAL A CA 1
ATOM 736 C C . VAL A 1 96 ? -33.563 18.527 1.560 1.00 85.38 96 VAL A C 1
ATOM 738 O O . VAL A 1 96 ? -32.982 19.057 0.609 1.00 85.38 96 VAL A O 1
ATOM 741 N N . ASP A 1 97 ? -34.293 19.213 2.435 1.00 87.00 97 ASP A N 1
ATOM 742 C CA . ASP A 1 97 ? -34.410 20.663 2.365 1.00 87.00 97 ASP A CA 1
ATOM 743 C C . ASP A 1 97 ? -33.139 21.337 2.900 1.00 87.00 97 ASP A C 1
ATOM 745 O O . ASP A 1 97 ? -32.649 20.979 3.975 1.00 87.00 97 ASP A O 1
ATOM 749 N N . PRO A 1 98 ? -32.566 22.298 2.154 1.00 89.19 98 PRO A N 1
ATOM 750 C CA . PRO A 1 98 ? -31.424 23.056 2.634 1.00 89.19 98 PRO A CA 1
ATOM 751 C C . PRO A 1 98 ? -31.836 23.992 3.767 1.00 89.19 98 PRO A C 1
ATOM 753 O O . PRO A 1 98 ? -32.982 24.444 3.838 1.00 89.19 98 PRO A O 1
ATOM 756 N N . LYS A 1 99 ? -30.864 24.360 4.599 1.00 89.56 99 LYS A N 1
ATOM 757 C CA . LYS A 1 99 ? -31.044 25.415 5.593 1.00 89.56 99 LYS A CA 1
ATOM 758 C C . LYS A 1 99 ? -31.507 26.722 4.930 1.00 89.56 99 LYS A C 1
ATOM 760 O O . LYS A 1 99 ? -31.033 27.063 3.839 1.00 89.56 99 LYS A O 1
ATOM 765 N N . PRO A 1 100 ? -32.433 27.456 5.571 1.00 83.50 100 PRO A N 1
ATOM 766 C CA . PRO A 1 100 ? -32.863 28.760 5.094 1.00 83.50 100 PRO A CA 1
ATOM 767 C C . PRO A 1 100 ? -31.733 29.785 5.250 1.00 83.50 100 PRO A C 1
ATOM 769 O O . PRO A 1 100 ? -31.089 29.848 6.292 1.00 83.50 100 PRO A O 1
ATOM 772 N N . GLY A 1 101 ? -31.523 30.610 4.223 1.00 83.31 101 GLY A N 1
ATOM 773 C CA . GLY A 1 101 ? -30.500 31.658 4.222 1.00 83.31 101 GLY A CA 1
ATOM 774 C C . GLY A 1 101 ? -29.768 31.786 2.887 1.00 83.31 101 GLY A C 1
ATOM 775 O O . GLY A 1 101 ? -29.884 30.938 1.995 1.00 83.31 101 GLY A O 1
ATOM 776 N N . GLU A 1 102 ? -29.013 32.873 2.732 1.00 78.31 102 GLU A N 1
ATOM 777 C CA . GLU A 1 102 ? -28.047 33.004 1.643 1.00 78.31 102 GLU A CA 1
ATOM 778 C C . GLU A 1 102 ? -26.725 32.361 2.055 1.00 78.31 102 GLU A C 1
ATOM 780 O O . GLU A 1 102 ? -25.992 32.883 2.890 1.00 78.31 102 GLU A O 1
ATOM 785 N N . HIS A 1 103 ? -26.413 31.221 1.443 1.00 86.38 103 HIS A N 1
ATOM 786 C CA . HIS A 1 103 ? -25.126 30.556 1.606 1.00 86.38 103 HIS A CA 1
ATOM 787 C C . HIS A 1 103 ? -24.322 30.703 0.319 1.00 86.38 103 HIS A C 1
ATOM 789 O O . HIS A 1 103 ? -24.855 30.559 -0.786 1.00 86.38 103 HIS A O 1
ATOM 795 N N . VAL A 1 104 ? -23.031 30.995 0.449 1.00 83.94 104 VAL A N 1
ATOM 796 C CA . VAL A 1 104 ? -22.148 31.289 -0.682 1.00 83.94 104 VAL A CA 1
ATOM 797 C C . VAL A 1 104 ? -20.984 30.310 -0.689 1.00 83.94 104 VAL A C 1
ATOM 799 O O . VAL A 1 104 ? -20.396 30.005 0.343 1.00 83.94 104 VAL A O 1
ATOM 802 N N . ILE A 1 105 ? -20.649 29.818 -1.876 1.00 80.75 105 ILE A N 1
ATOM 803 C CA . ILE A 1 105 ? -19.448 29.042 -2.145 1.00 80.75 105 ILE A CA 1
ATOM 804 C C . ILE A 1 105 ? -18.442 29.977 -2.787 1.00 80.75 105 ILE A C 1
ATOM 806 O O . ILE A 1 105 ? -18.660 30.487 -3.891 1.00 80.75 105 ILE A O 1
ATOM 810 N N . GLU A 1 106 ? -17.328 30.155 -2.097 1.00 82.00 106 GLU A N 1
ATOM 811 C CA . GLU A 1 106 ? -16.170 30.877 -2.592 1.00 82.00 106 GLU A CA 1
ATOM 812 C C . GLU A 1 106 ? -15.261 29.906 -3.348 1.00 82.00 106 GLU A C 1
ATOM 814 O O . GLU A 1 106 ? -14.765 28.919 -2.798 1.00 82.00 106 GLU A O 1
ATOM 819 N N . LYS A 1 107 ? -15.074 30.154 -4.646 1.00 72.94 107 LYS A N 1
ATOM 820 C CA . LYS A 1 107 ? -14.112 29.426 -5.475 1.00 72.94 107 LYS A CA 1
ATOM 821 C C . LYS A 1 107 ? -13.008 30.384 -5.911 1.00 72.94 107 LYS A C 1
ATOM 823 O O . LYS A 1 107 ? -13.257 31.199 -6.797 1.00 72.94 107 LYS A O 1
ATOM 828 N N . PRO A 1 108 ? -11.801 30.294 -5.332 1.00 72.81 108 PRO A N 1
ATOM 829 C CA . PRO A 1 108 ? -10.657 31.018 -5.861 1.00 72.81 108 PRO A CA 1
ATOM 830 C C . PRO A 1 108 ? -10.302 30.463 -7.241 1.00 72.81 108 PRO A C 1
ATOM 832 O O . PRO A 1 108 ? -10.171 29.249 -7.425 1.00 72.81 108 PRO A O 1
ATOM 835 N N . ASN A 1 109 ? -10.157 31.348 -8.223 1.00 68.56 109 ASN A N 1
ATOM 836 C CA . ASN A 1 109 ? -9.651 30.994 -9.536 1.00 68.56 109 ASN A CA 1
ATOM 837 C C . ASN A 1 109 ? -8.165 30.617 -9.398 1.00 68.56 109 ASN A C 1
ATOM 839 O O . ASN A 1 109 ? -7.354 31.471 -9.035 1.00 68.56 109 ASN A O 1
ATOM 843 N N . PRO A 1 110 ? -7.771 29.371 -9.719 1.00 56.56 110 PRO A N 1
ATOM 844 C CA . PRO A 1 110 ? -6.406 28.898 -9.503 1.00 56.56 110 PRO A CA 1
ATOM 845 C C . PRO A 1 110 ? -5.347 29.619 -10.353 1.00 56.56 110 PRO A C 1
ATOM 847 O O . PRO A 1 110 ? -4.161 29.412 -10.121 1.00 56.56 110 PRO A O 1
ATOM 850 N N . LYS A 1 111 ? -5.740 30.440 -11.340 1.00 62.78 111 LYS A N 1
ATOM 851 C CA . LYS A 1 111 ? -4.813 31.216 -12.180 1.00 62.78 111 LYS A CA 1
ATOM 852 C C . LYS A 1 111 ? -4.731 32.699 -11.821 1.00 62.78 111 LYS A C 1
ATOM 854 O O . LYS A 1 111 ? -3.681 33.291 -12.031 1.00 62.78 111 LYS A O 1
ATOM 859 N N . THR A 1 112 ? -5.820 33.301 -11.341 1.00 72.44 112 THR A N 1
ATOM 860 C CA . THR A 1 112 ? -5.896 34.754 -11.088 1.00 72.44 112 THR A CA 1
ATOM 861 C C . THR A 1 112 ? -5.997 35.105 -9.606 1.00 72.44 112 THR A C 1
ATOM 863 O O . THR A 1 112 ? -5.881 36.273 -9.259 1.00 72.44 112 THR A O 1
ATOM 866 N N . GLY A 1 113 ? -6.238 34.122 -8.728 1.00 70.44 113 GLY A N 1
ATOM 867 C CA . GLY A 1 113 ? -6.497 34.342 -7.299 1.00 70.44 113 GLY A CA 1
ATOM 868 C C . GLY A 1 113 ? -7.861 34.978 -7.002 1.00 70.44 113 GLY A C 1
ATOM 869 O O . GLY A 1 113 ? -8.253 35.077 -5.844 1.00 70.44 113 GLY A O 1
ATOM 870 N N . GLU A 1 114 ? -8.608 35.373 -8.034 1.00 77.19 114 GLU A N 1
ATOM 871 C CA . GLU A 1 114 ? -9.905 36.028 -7.907 1.00 77.19 114 GLU A CA 1
ATOM 872 C C . GLU A 1 114 ? -10.958 35.053 -7.372 1.00 77.19 114 GLU A C 1
ATOM 874 O O . GLU A 1 114 ? -11.138 33.952 -7.900 1.00 77.19 114 GLU A O 1
ATOM 879 N N . VAL A 1 115 ? -11.655 35.445 -6.307 1.00 78.88 115 VAL A N 1
ATOM 880 C CA . VAL A 1 115 ? -12.657 34.603 -5.650 1.00 78.88 115 VAL A CA 1
ATOM 881 C C . VAL A 1 115 ? -14.012 34.814 -6.308 1.00 78.88 115 VAL A C 1
ATOM 883 O O . VAL A 1 115 ? -14.655 35.846 -6.132 1.00 78.88 115 VAL A O 1
ATOM 886 N N . THR A 1 116 ? -14.487 33.807 -7.038 1.00 83.38 116 THR A N 1
ATOM 887 C CA . THR A 1 116 ? -15.852 33.805 -7.563 1.00 83.38 116 THR A CA 1
ATOM 888 C C . THR A 1 116 ? -16.811 33.327 -6.476 1.00 83.38 116 THR A C 1
ATOM 890 O O . THR A 1 116 ? -16.680 32.213 -5.961 1.00 83.38 116 THR A O 1
ATOM 893 N N . LYS A 1 117 ? -17.792 34.165 -6.134 1.00 85.19 117 LYS A N 1
ATOM 894 C CA . LYS A 1 117 ? -18.877 33.840 -5.202 1.00 85.19 117 LYS A CA 1
ATOM 895 C C . LYS A 1 117 ? -20.046 33.240 -5.972 1.00 85.19 117 LYS A C 1
ATOM 897 O O . LYS A 1 117 ? -20.573 33.861 -6.887 1.00 85.19 117 LYS A O 1
ATOM 902 N N . THR A 1 118 ? -20.451 32.028 -5.614 1.00 87.12 118 THR A N 1
ATOM 903 C CA . THR A 1 118 ? -21.609 31.349 -6.219 1.00 87.12 118 THR A CA 1
ATOM 904 C C . THR A 1 118 ? -22.599 30.945 -5.140 1.00 87.12 118 THR A C 1
ATOM 906 O O . THR A 1 118 ? -22.191 30.564 -4.048 1.00 87.12 118 THR A O 1
ATOM 909 N N . ARG A 1 119 ? -23.903 31.036 -5.418 1.00 87.81 119 ARG A N 1
ATOM 910 C CA . ARG A 1 119 ? -24.934 30.621 -4.459 1.00 87.81 119 ARG A CA 1
ATOM 911 C C . ARG A 1 119 ? -24.816 29.119 -4.184 1.00 87.81 119 ARG A C 1
ATOM 913 O O . ARG A 1 119 ? -24.697 28.327 -5.116 1.00 87.81 119 ARG A O 1
ATOM 920 N N . GLY A 1 120 ? -24.843 28.747 -2.911 1.00 89.88 120 GLY A N 1
ATOM 921 C CA . GLY A 1 120 ? -24.799 27.371 -2.436 1.00 89.88 120 GLY A CA 1
ATOM 922 C C . GLY A 1 120 ? -26.007 27.013 -1.576 1.00 89.88 120 GLY A C 1
ATOM 923 O O . GLY A 1 120 ? -26.866 27.845 -1.286 1.00 89.88 120 GLY A O 1
ATOM 924 N N . PHE A 1 121 ? -26.057 25.750 -1.172 1.00 90.75 121 PHE A N 1
ATOM 925 C CA . PHE A 1 121 ? -27.085 25.180 -0.307 1.00 90.75 121 PHE A CA 1
ATOM 926 C C . PHE A 1 121 ? -26.414 24.603 0.937 1.00 90.75 121 PHE A C 1
ATOM 928 O O . PHE A 1 121 ? -25.490 23.802 0.791 1.00 90.75 121 PHE A O 1
ATOM 935 N N . ALA A 1 122 ? -26.848 25.010 2.129 1.00 91.50 122 ALA A N 1
ATOM 936 C CA . ALA A 1 122 ? -26.278 24.531 3.384 1.00 91.50 122 ALA A CA 1
ATOM 937 C C . ALA A 1 122 ? -27.073 23.360 3.969 1.00 91.50 122 ALA A C 1
ATOM 939 O O . ALA A 1 122 ? -28.303 23.353 3.912 1.00 91.50 122 ALA A O 1
ATOM 940 N N . TYR A 1 123 ? -26.366 22.393 4.549 1.00 91.44 123 TYR A N 1
ATOM 941 C CA . TYR A 1 123 ? -26.936 21.234 5.239 1.00 91.44 123 TYR A CA 1
ATOM 942 C C . TYR A 1 123 ? -26.147 20.946 6.512 1.00 91.44 123 TYR A C 1
ATOM 944 O O . TYR A 1 123 ? -24.926 21.107 6.519 1.00 91.44 123 TYR A O 1
ATOM 952 N N . ASP A 1 124 ? -26.825 20.459 7.551 1.00 91.44 124 ASP A N 1
ATOM 953 C CA . ASP A 1 124 ? -26.152 19.855 8.699 1.00 91.44 124 ASP A CA 1
ATOM 954 C C . ASP A 1 124 ? -25.784 18.413 8.384 1.00 91.44 124 ASP A C 1
ATOM 956 O O . ASP A 1 124 ? -26.621 17.600 7.990 1.00 91.44 124 ASP A O 1
ATOM 960 N N . VAL A 1 125 ? -24.505 18.097 8.550 1.00 92.19 125 VAL A N 1
ATOM 961 C CA . VAL A 1 125 ? -23.972 16.765 8.294 1.00 92.19 125 VAL A CA 1
ATOM 962 C C . VAL A 1 125 ? -23.234 16.281 9.523 1.00 92.19 125 VAL A C 1
ATOM 964 O O . VAL A 1 125 ? -22.398 16.984 10.088 1.00 92.19 125 VAL A O 1
ATOM 967 N N . VAL A 1 126 ? -23.522 15.042 9.912 1.00 94.69 126 VAL A N 1
ATOM 968 C CA . VAL A 1 126 ? -22.782 14.348 10.963 1.00 94.69 126 VAL A CA 1
ATOM 969 C C . VAL A 1 126 ? -21.355 14.096 10.483 1.00 94.69 126 VAL A C 1
ATOM 971 O O . VAL A 1 126 ? -21.128 13.404 9.486 1.00 94.69 126 VAL A O 1
ATOM 974 N N . GLN A 1 127 ? -20.392 14.657 11.209 1.00 95.06 127 GLN A N 1
ATOM 975 C CA . GLN A 1 127 ? -18.970 14.510 10.945 1.00 95.06 127 GLN A CA 1
ATOM 976 C C . GLN A 1 127 ? -18.290 13.745 12.092 1.00 95.06 127 GLN A C 1
ATOM 978 O O . GLN A 1 127 ? -18.204 14.282 13.204 1.00 95.06 127 GLN A O 1
ATOM 983 N N . PRO A 1 128 ? -17.732 12.548 11.832 1.00 96.31 128 PRO A N 1
ATOM 984 C CA . PRO A 1 128 ? -16.886 11.833 12.790 1.00 96.31 128 PRO A CA 1
ATOM 985 C C . PRO A 1 128 ? -15.704 12.685 13.263 1.00 96.31 128 PRO A C 1
ATOM 987 O O . PRO A 1 128 ? -15.067 13.369 12.458 1.00 96.31 128 PRO A O 1
ATOM 990 N N . GLN A 1 129 ? -15.401 12.664 14.558 1.00 95.00 129 GLN A N 1
ATOM 991 C CA . GLN A 1 129 ? -14.316 13.453 15.147 1.00 95.00 129 GLN A CA 1
ATOM 992 C C . GLN A 1 129 ? -13.032 12.644 15.362 1.00 95.00 129 GLN A C 1
ATOM 994 O O . GLN A 1 129 ? -11.968 13.223 15.168 1.00 95.00 129 GLN A O 1
ATOM 999 N N . ALA A 1 130 ? -13.133 11.348 15.689 1.00 94.62 130 ALA A N 1
ATOM 1000 C CA . ALA A 1 130 ? -12.013 10.471 16.067 1.00 94.62 130 ALA A CA 1
ATOM 1001 C C . ALA A 1 130 ? -11.003 11.138 17.020 1.00 94.62 130 ALA A C 1
ATOM 1003 O O . ALA A 1 130 ? -9.873 11.416 16.611 1.00 94.62 130 ALA A O 1
ATOM 1004 N N . PRO A 1 131 ? -11.386 11.402 18.283 1.00 94.12 131 PRO A N 1
ATOM 1005 C CA . PRO A 1 131 ? -10.535 12.099 19.246 1.00 94.12 131 PRO A CA 1
ATOM 1006 C C . PRO A 1 131 ? -9.167 11.426 19.435 1.00 94.12 131 PRO A C 1
ATOM 1008 O O . PRO A 1 131 ? -8.158 12.126 19.518 1.00 94.12 131 PRO A O 1
ATOM 1011 N N . CYS A 1 132 ? -9.128 10.087 19.414 1.00 93.62 132 CYS A N 1
ATOM 1012 C CA . CYS A 1 132 ? -7.902 9.283 19.460 1.00 93.62 132 CYS A CA 1
ATOM 1013 C C . CYS A 1 132 ? -6.920 9.606 18.319 1.00 93.62 132 CYS A C 1
ATOM 1015 O O . CYS A 1 132 ? -5.728 9.750 18.562 1.00 93.62 132 CYS A O 1
ATOM 1017 N N . LEU A 1 133 ? -7.404 9.803 17.088 1.00 94.94 133 LEU A N 1
ATOM 1018 C CA . LEU A 1 133 ? -6.552 10.188 15.957 1.00 94.94 133 LEU A CA 1
ATOM 1019 C C . LEU A 1 133 ? -6.214 11.679 15.985 1.00 94.94 133 LEU A C 1
ATOM 1021 O O . LEU A 1 133 ? -5.070 12.072 15.780 1.00 94.94 133 LEU A O 1
ATOM 1025 N N . ALA A 1 134 ? -7.224 12.518 16.227 1.00 93.62 134 ALA A N 1
ATOM 1026 C CA . ALA A 1 134 ? -7.114 13.968 16.119 1.00 93.62 134 ALA A CA 1
ATOM 1027 C C . ALA A 1 134 ? -6.075 14.560 17.080 1.00 93.62 134 ALA A C 1
ATOM 1029 O O . ALA A 1 134 ? -5.413 15.524 16.720 1.00 93.62 134 ALA A O 1
ATOM 1030 N N . ARG A 1 135 ? -5.891 13.973 18.270 1.00 91.38 135 ARG A N 1
ATOM 1031 C CA . ARG A 1 135 ? -4.891 14.441 19.245 1.00 91.38 135 ARG A CA 1
ATOM 1032 C C . ARG A 1 135 ? -3.437 14.283 18.784 1.00 91.38 135 ARG A C 1
ATOM 1034 O O . ARG A 1 135 ? -2.574 14.968 19.312 1.00 91.38 135 ARG A O 1
ATOM 1041 N N . HIS A 1 136 ? -3.169 13.372 17.848 1.00 91.56 136 HIS A N 1
ATOM 1042 C CA . HIS A 1 136 ? -1.830 13.119 17.300 1.00 91.56 136 HIS A CA 1
ATOM 1043 C C . HIS A 1 136 ? -1.641 13.756 15.918 1.00 91.56 136 HIS A C 1
ATOM 1045 O O . HIS A 1 136 ? -0.586 13.625 15.306 1.00 91.56 136 HIS A O 1
ATOM 1051 N N . LEU A 1 137 ? -2.672 14.429 15.402 1.00 91.62 137 LEU A N 1
ATOM 1052 C CA . LEU A 1 137 ? -2.632 15.127 14.127 1.00 91.62 137 LEU A CA 1
ATOM 1053 C C . LEU A 1 137 ? -2.656 16.627 14.391 1.00 91.62 137 LEU A C 1
ATOM 1055 O O . LEU A 1 137 ? -3.697 17.197 14.718 1.00 91.62 137 LEU A O 1
ATOM 1059 N N . GLU A 1 138 ? -1.512 17.269 14.184 1.00 87.44 138 GLU A N 1
ATOM 1060 C CA . GLU A 1 138 ? -1.414 18.726 14.182 1.00 87.44 138 GLU A CA 1
ATOM 1061 C C . GLU A 1 138 ? -2.422 19.364 13.197 1.00 87.44 138 GLU A C 1
ATOM 1063 O O . GLU A 1 138 ? -2.835 18.726 12.216 1.00 87.44 138 GLU A O 1
ATOM 1068 N N . PRO A 1 139 ? -2.836 20.633 13.400 1.00 85.38 139 PRO A N 1
ATOM 1069 C CA . PRO A 1 139 ? -3.849 21.281 12.561 1.00 85.38 139 PRO A CA 1
ATOM 1070 C C . PRO A 1 139 ? -3.539 21.269 11.055 1.00 85.38 139 PRO A C 1
ATOM 1072 O O . PRO A 1 139 ? -4.452 21.173 10.231 1.00 85.38 139 PRO A O 1
ATOM 1075 N N . ASP A 1 140 ? -2.260 21.326 10.687 1.00 83.12 140 ASP A N 1
ATOM 1076 C CA . ASP A 1 140 ? -1.774 21.261 9.305 1.00 83.12 140 ASP A CA 1
ATOM 1077 C C . ASP A 1 140 ? -1.902 19.861 8.667 1.00 83.12 140 ASP A C 1
ATOM 1079 O O . ASP A 1 140 ? -1.916 19.735 7.441 1.00 83.12 140 ASP A O 1
ATOM 1083 N N . ARG A 1 141 ? -2.106 18.813 9.475 1.00 88.88 141 ARG A N 1
ATOM 1084 C CA . ARG A 1 141 ? -2.351 17.421 9.055 1.00 88.88 141 ARG A CA 1
ATOM 1085 C C . ARG A 1 141 ? -3.830 17.047 9.024 1.00 88.88 141 ARG A C 1
ATOM 1087 O O . ARG A 1 141 ? -4.170 15.903 8.712 1.00 88.88 141 ARG A O 1
ATOM 1094 N N . LYS A 1 142 ? -4.741 18.007 9.226 1.00 89.62 142 LYS A N 1
ATOM 1095 C CA . LYS A 1 142 ? -6.197 17.823 9.061 1.00 89.62 142 LYS A CA 1
ATOM 1096 C C . LYS A 1 142 ? -6.616 17.053 7.787 1.00 89.62 142 LYS A C 1
ATOM 1098 O O . LYS A 1 142 ? -7.574 16.280 7.878 1.00 89.62 142 LYS A O 1
ATOM 1103 N N . PRO A 1 143 ? -5.955 17.190 6.617 1.00 93.50 143 PRO A N 1
ATOM 1104 C CA . PRO A 1 143 ? -6.290 16.403 5.426 1.00 93.50 143 PRO A CA 1
ATOM 1105 C C . PRO A 1 143 ? -6.238 14.878 5.626 1.00 93.50 143 PRO A C 1
ATOM 1107 O O . PRO A 1 143 ? -7.007 14.166 4.981 1.00 93.50 143 PRO A O 1
ATOM 1110 N N . TRP A 1 144 ? -5.391 14.364 6.525 1.00 95.06 144 TRP A N 1
ATOM 1111 C CA . TRP A 1 144 ? -5.358 12.938 6.875 1.00 95.06 144 TRP A CA 1
ATOM 1112 C C . TRP A 1 144 ? -6.596 12.510 7.661 1.00 95.06 144 TRP A C 1
ATOM 1114 O O . TRP A 1 144 ? -7.209 11.490 7.345 1.00 95.06 144 TRP A O 1
ATOM 1124 N N . LEU A 1 145 ? -7.028 13.331 8.619 1.00 94.69 145 LEU A N 1
ATOM 1125 C CA . LEU A 1 145 ? -8.271 13.099 9.353 1.00 94.69 145 LEU A CA 1
ATOM 1126 C C . LEU A 1 145 ? -9.495 13.182 8.427 1.00 94.69 145 LEU A C 1
ATOM 1128 O O . LEU A 1 145 ? -10.424 12.388 8.544 1.00 94.69 145 LEU A O 1
ATOM 1132 N N . ASP A 1 146 ? -9.496 14.113 7.470 1.00 93.69 146 ASP A N 1
ATOM 1133 C CA . ASP A 1 146 ? -10.552 14.213 6.457 1.00 93.69 146 ASP A CA 1
ATOM 1134 C C . ASP A 1 146 ? -10.569 13.003 5.509 1.00 93.69 146 ASP A C 1
ATOM 1136 O O . ASP A 1 146 ? -11.649 12.560 5.110 1.00 93.69 146 ASP A O 1
ATOM 1140 N N . LEU A 1 147 ? -9.402 12.446 5.172 1.00 95.75 147 LEU A N 1
ATOM 1141 C CA . LEU A 1 147 ? -9.293 11.207 4.403 1.00 95.75 147 LEU A CA 1
ATOM 1142 C C . LEU A 1 147 ? -9.847 10.011 5.189 1.00 95.75 147 LEU A C 1
ATOM 1144 O O . LEU A 1 147 ? -10.646 9.248 4.647 1.00 95.75 147 LEU A O 1
ATOM 1148 N N . TRP A 1 148 ? -9.494 9.890 6.470 1.00 96.19 148 TRP A N 1
ATOM 1149 C CA . TRP A 1 148 ? -10.053 8.872 7.360 1.00 96.19 148 TRP A CA 1
ATOM 1150 C C . TRP A 1 148 ? -11.584 8.989 7.461 1.00 96.19 148 TRP A C 1
ATOM 1152 O O . TRP A 1 148 ? -12.290 8.006 7.244 1.00 96.19 148 TRP A O 1
ATOM 1162 N N . ARG A 1 149 ? -12.123 10.202 7.669 1.00 95.31 149 ARG A N 1
ATOM 1163 C CA . ARG A 1 149 ? -13.579 10.461 7.716 1.00 95.31 149 ARG A CA 1
ATOM 1164 C C . ARG A 1 149 ? -14.288 9.982 6.451 1.00 95.31 149 ARG A C 1
ATOM 1166 O O . ARG A 1 149 ? -15.330 9.334 6.537 1.00 95.31 149 ARG A O 1
ATOM 1173 N N . GLN A 1 150 ? -13.733 10.313 5.283 1.00 94.19 150 GLN A N 1
ATOM 1174 C CA . GLN A 1 150 ? -14.281 9.880 3.996 1.00 94.19 150 GLN A CA 1
ATOM 1175 C C . GLN A 1 150 ? -14.274 8.356 3.882 1.00 94.19 150 GLN A C 1
ATOM 1177 O O . GLN A 1 150 ? -15.303 7.768 3.554 1.00 94.19 150 GLN A O 1
ATOM 1182 N N . MET A 1 151 ? -13.150 7.719 4.220 1.00 94.44 151 MET A N 1
ATOM 1183 C CA . MET A 1 151 ? -13.031 6.264 4.203 1.00 94.44 151 MET A CA 1
ATOM 1184 C C . MET A 1 151 ? -14.077 5.608 5.101 1.00 94.44 151 MET A C 1
ATOM 1186 O O . MET A 1 151 ? -14.804 4.747 4.610 1.00 94.44 151 MET A O 1
ATOM 1190 N N . VAL A 1 152 ? -14.240 6.048 6.356 1.00 94.06 152 VAL A N 1
ATOM 1191 C CA . VAL A 1 152 ? -15.228 5.464 7.280 1.00 94.06 152 VAL A CA 1
ATOM 1192 C C . VAL A 1 152 ? -16.644 5.575 6.709 1.00 94.06 152 VAL A C 1
ATOM 1194 O O . VAL A 1 152 ? -17.404 4.607 6.755 1.00 94.06 152 VAL A O 1
ATOM 1197 N N . TRP A 1 153 ? -16.999 6.719 6.113 1.00 92.38 153 TRP A N 1
ATOM 1198 C CA . TRP A 1 153 ? -18.333 6.954 5.541 1.00 92.38 153 TRP A CA 1
ATOM 1199 C C . TRP A 1 153 ? -18.603 6.188 4.252 1.00 92.38 153 TRP A C 1
ATOM 1201 O O . TRP A 1 153 ? -19.764 5.878 3.962 1.00 92.38 153 TRP A O 1
ATOM 1211 N N . GLU A 1 154 ? -17.576 5.944 3.445 1.00 91.88 154 GLU A N 1
ATOM 1212 C CA . GLU A 1 154 ? -17.724 5.306 2.140 1.00 91.88 154 GLU A CA 1
ATOM 1213 C C . GLU A 1 154 ? -17.535 3.792 2.179 1.00 91.88 154 GLU A C 1
ATOM 1215 O O . GLU A 1 154 ? -18.194 3.103 1.397 1.00 91.88 154 GLU A O 1
ATOM 1220 N N . ILE A 1 155 ? -16.686 3.288 3.079 1.00 92.94 155 ILE A N 1
ATOM 1221 C CA . ILE A 1 155 ? -16.308 1.875 3.159 1.00 92.94 155 ILE A CA 1
ATOM 1222 C C . ILE A 1 155 ? -17.052 1.168 4.303 1.00 92.94 155 ILE A C 1
ATOM 1224 O O . ILE A 1 155 ? -18.123 0.640 4.021 1.00 92.94 155 ILE A O 1
ATOM 1228 N N . PRO A 1 156 ? -16.614 1.147 5.579 1.00 90.62 156 PRO A N 1
ATOM 1229 C CA . PRO A 1 156 ? -17.305 0.352 6.596 1.00 90.62 156 PRO A CA 1
ATOM 1230 C C . PRO A 1 156 ? -18.735 0.846 6.858 1.00 90.62 156 PRO A C 1
ATOM 1232 O O . PRO A 1 156 ? -19.615 0.039 7.147 1.00 90.62 156 PRO A O 1
ATOM 1235 N N . ARG A 1 157 ? -18.995 2.157 6.717 1.00 89.75 157 ARG A N 1
ATOM 1236 C CA . ARG A 1 157 ? -20.310 2.776 6.973 1.00 89.75 157 ARG A CA 1
ATOM 1237 C C . ARG A 1 157 ? -21.015 3.284 5.713 1.00 89.75 157 ARG A C 1
ATOM 1239 O O . ARG A 1 157 ? -21.887 4.157 5.778 1.00 89.75 157 ARG A O 1
ATOM 1246 N N . GLY A 1 158 ? -20.604 2.776 4.552 1.00 84.81 158 GLY A N 1
ATOM 1247 C CA . GLY A 1 158 ? -21.137 3.162 3.250 1.00 84.81 158 GLY A CA 1
ATOM 1248 C C . GLY A 1 158 ? -22.111 2.152 2.647 1.00 84.81 158 GLY A C 1
ATOM 1249 O O . GLY A 1 158 ? -22.534 1.183 3.272 1.00 84.81 158 GLY A O 1
ATOM 1250 N N . GLY A 1 159 ? -22.457 2.378 1.379 1.00 76.94 159 GLY A N 1
ATOM 1251 C CA . GLY A 1 159 ? -23.262 1.447 0.589 1.00 76.94 159 GLY A CA 1
ATOM 1252 C C . GLY A 1 159 ? -24.658 1.172 1.163 1.00 76.94 159 GLY A C 1
ATOM 1253 O O . GLY A 1 159 ? -25.333 2.089 1.613 1.00 76.94 159 GLY A O 1
ATOM 1254 N N . ASN A 1 160 ? -25.076 -0.095 1.162 1.00 67.88 160 ASN A N 1
ATOM 1255 C CA . ASN A 1 160 ? -26.318 -0.572 1.785 1.00 67.88 160 ASN A CA 1
ATOM 1256 C C . ASN A 1 160 ? -26.273 -0.535 3.326 1.00 67.88 160 ASN A C 1
ATOM 1258 O O . ASN A 1 160 ? -27.307 -0.683 3.973 1.00 67.88 160 ASN A O 1
ATOM 1262 N N . ASN A 1 161 ? -25.102 -0.288 3.920 1.00 68.75 161 ASN A N 1
ATOM 1263 C CA . ASN A 1 161 ? -24.909 -0.240 5.364 1.00 68.75 161 ASN A CA 1
ATOM 1264 C C . ASN A 1 161 ? -25.075 1.181 5.923 1.00 68.75 161 ASN A C 1
ATOM 1266 O O . ASN A 1 161 ? -24.508 1.475 6.965 1.00 68.75 161 ASN A O 1
ATOM 1270 N N . VAL A 1 162 ? -25.846 2.086 5.303 1.00 70.12 162 VAL A N 1
ATOM 1271 C CA . VAL A 1 162 ? -26.025 3.460 5.835 1.00 70.12 162 VAL A CA 1
ATOM 1272 C C . VAL A 1 162 ? -26.535 3.454 7.281 1.00 70.12 162 VAL A C 1
ATOM 1274 O O . VAL A 1 162 ? -26.072 4.252 8.086 1.00 70.12 162 VAL A O 1
ATOM 1277 N N . ARG A 1 163 ? -27.391 2.489 7.654 1.00 82.50 163 ARG A N 1
ATOM 1278 C CA . ARG A 1 163 ? -27.845 2.293 9.047 1.00 82.50 163 ARG A CA 1
ATOM 1279 C C . ARG A 1 163 ? -26.697 2.081 10.038 1.00 82.50 163 ARG A C 1
ATOM 1281 O O . ARG A 1 163 ? -26.845 2.385 11.211 1.00 82.50 163 ARG A O 1
ATOM 1288 N N . SER A 1 164 ? -25.541 1.607 9.579 1.00 85.31 164 SER A N 1
ATOM 1289 C CA . SER A 1 164 ? -24.353 1.442 10.421 1.00 85.31 164 SER A CA 1
ATOM 1290 C C . SER A 1 164 ? -23.699 2.769 10.830 1.00 85.31 164 SER A C 1
ATOM 1292 O O . SER A 1 164 ? -22.783 2.745 11.651 1.00 85.31 164 SER A O 1
ATOM 1294 N N . ARG A 1 165 ? -24.159 3.915 10.296 1.00 92.56 165 ARG A N 1
ATOM 1295 C CA . ARG A 1 165 ? -23.792 5.266 10.759 1.00 92.56 165 ARG A CA 1
ATOM 1296 C C . ARG A 1 165 ? -24.520 5.679 12.038 1.00 92.56 165 ARG A C 1
ATOM 1298 O O . ARG A 1 165 ? -24.083 6.636 12.672 1.00 92.56 165 ARG A O 1
ATOM 1305 N N . ALA A 1 166 ? -25.565 4.947 12.433 1.00 93.88 166 ALA A N 1
ATOM 1306 C CA . ALA A 1 166 ? -26.395 5.265 13.591 1.00 93.88 166 ALA A CA 1
ATOM 1307 C C . ALA A 1 166 ? -25.602 5.574 14.877 1.00 93.88 166 ALA A C 1
ATOM 1309 O O . ALA A 1 166 ? -25.972 6.540 15.538 1.00 93.88 166 ALA A O 1
ATOM 1310 N N . PRO A 1 167 ? -24.499 4.875 15.226 1.00 95.56 167 PRO A N 1
ATOM 1311 C CA . PRO A 1 167 ? -23.734 5.216 16.427 1.00 95.56 167 PRO A CA 1
ATOM 1312 C C . PRO A 1 167 ? -23.202 6.654 16.414 1.00 95.56 167 PRO A C 1
ATOM 1314 O O . PRO A 1 167 ? -23.346 7.377 17.393 1.00 95.56 167 PRO A O 1
ATOM 1317 N N . PHE A 1 168 ? -22.675 7.118 15.279 1.00 96.75 168 PHE A N 1
ATOM 1318 C CA . PHE A 1 168 ? -22.197 8.495 15.144 1.00 96.75 168 PHE A CA 1
ATOM 1319 C C . PHE A 1 168 ? -23.346 9.510 15.131 1.00 96.75 168 PHE A C 1
ATOM 1321 O O . PHE A 1 168 ? -23.220 10.592 15.697 1.00 96.75 168 PHE A O 1
ATOM 1328 N N . GLU A 1 169 ? -24.471 9.184 14.487 1.00 95.56 169 GLU A N 1
ATOM 1329 C CA . GLU A 1 169 ? -25.662 10.046 14.481 1.00 95.56 169 GLU A CA 1
ATOM 1330 C C . GLU A 1 169 ? -26.232 10.211 15.897 1.00 95.56 169 GLU A C 1
ATOM 1332 O O . GLU A 1 169 ? -26.599 11.314 16.295 1.00 95.56 169 GLU A O 1
ATOM 1337 N N . GLN A 1 170 ? -26.258 9.136 16.685 1.00 95.88 170 GLN A N 1
ATOM 1338 C CA . GLN A 1 170 ? -26.692 9.161 18.081 1.00 95.88 170 GLN A CA 1
ATOM 1339 C C . GLN A 1 170 ? -25.770 10.028 18.941 1.00 95.88 170 GLN A C 1
ATOM 1341 O O . GLN A 1 170 ? -26.272 10.901 19.652 1.00 95.88 170 GLN A O 1
ATOM 1346 N N . VAL A 1 171 ? -24.444 9.871 18.828 1.00 96.25 171 VAL A N 1
ATOM 1347 C CA . VAL A 1 171 ? -23.498 10.705 19.590 1.00 96.25 171 VAL A CA 1
ATOM 1348 C C . VAL A 1 171 ? -23.600 12.173 19.182 1.00 96.25 171 VAL A C 1
ATOM 1350 O O . VAL A 1 171 ? -23.663 13.036 20.052 1.00 96.25 171 VAL A O 1
ATOM 1353 N N . ALA A 1 172 ? -23.696 12.474 17.883 1.00 95.94 172 ALA A N 1
ATOM 1354 C CA . ALA A 1 172 ? -23.819 13.853 17.410 1.00 95.94 172 ALA A CA 1
ATOM 1355 C C . ALA A 1 172 ? -25.079 14.566 17.935 1.00 95.94 172 ALA A C 1
ATOM 1357 O O . ALA A 1 172 ? -25.051 15.782 18.110 1.00 95.94 172 ALA A O 1
ATOM 1358 N N . ASN A 1 173 ? -26.161 13.822 18.187 1.00 94.00 173 ASN A N 1
ATOM 1359 C CA . ASN A 1 173 ? -27.437 14.370 18.653 1.00 94.00 173 ASN A CA 1
ATOM 1360 C C . ASN A 1 173 ? -27.608 14.341 20.180 1.00 94.00 173 ASN A C 1
ATOM 1362 O O . ASN A 1 173 ? -28.256 15.223 20.735 1.00 94.00 173 ASN A O 1
ATOM 1366 N N . SER A 1 174 ? -27.081 13.319 20.858 1.00 93.12 174 SER A N 1
ATOM 1367 C CA . SER A 1 174 ? -27.386 13.031 22.271 1.00 93.12 174 SER A CA 1
ATOM 1368 C C . SER A 1 174 ? -26.159 12.864 23.170 1.00 93.12 174 SER A C 1
ATOM 1370 O O . SER A 1 174 ? -26.306 12.698 24.376 1.00 93.12 174 SER A O 1
ATOM 1372 N N . GLY A 1 175 ? -24.950 12.902 22.603 1.00 91.75 175 GLY A N 1
ATOM 1373 C CA . GLY A 1 175 ? -23.692 12.700 23.324 1.00 91.75 175 GLY A CA 1
ATOM 1374 C C . GLY A 1 175 ? -23.341 11.238 23.620 1.00 91.75 175 GLY A C 1
ATOM 1375 O O . GLY A 1 175 ? -22.223 10.981 24.061 1.00 91.75 175 GLY A O 1
ATOM 1376 N N . HIS A 1 176 ? -24.246 10.291 23.342 1.00 94.12 176 HIS A N 1
ATOM 1377 C CA . HIS A 1 176 ? -24.071 8.866 23.635 1.00 94.12 176 HIS A CA 1
ATOM 1378 C C . HIS A 1 176 ? -24.602 7.969 22.501 1.00 94.12 176 HIS A C 1
ATOM 1380 O O . HIS A 1 176 ? -25.518 8.361 21.778 1.00 94.12 176 HIS A O 1
ATOM 1386 N N . CYS A 1 177 ? -24.059 6.756 22.350 1.00 95.06 177 CYS A N 1
ATOM 1387 C CA . CYS A 1 177 ? -24.560 5.724 21.425 1.00 95.06 177 CYS A CA 1
ATOM 1388 C C . CYS A 1 177 ? -25.048 4.457 22.143 1.00 95.06 177 CYS A C 1
ATOM 1390 O O . CYS A 1 177 ? -24.652 4.162 23.266 1.00 95.06 177 CYS A O 1
ATOM 1392 N N . GLY A 1 178 ? -25.880 3.655 21.476 1.00 95.19 178 GLY A N 1
ATOM 1393 C CA . GLY A 1 178 ? -26.364 2.379 22.025 1.00 95.19 178 GLY A CA 1
ATOM 1394 C C . GLY A 1 178 ? -25.328 1.243 22.061 1.00 95.19 178 GLY A C 1
ATOM 1395 O O . GLY A 1 178 ? -25.559 0.234 22.725 1.00 95.19 178 GLY A O 1
ATOM 1396 N N . GLU A 1 179 ? -24.197 1.389 21.365 1.00 95.31 179 GLU A N 1
ATOM 1397 C CA . GLU A 1 179 ? -23.207 0.316 21.172 1.00 95.31 179 GLU A CA 1
ATOM 1398 C C . GLU A 1 179 ? -22.516 -0.094 22.482 1.00 95.31 179 GLU A C 1
ATOM 1400 O O . GLU A 1 179 ? -22.333 -1.282 22.726 1.00 95.31 179 GLU A O 1
ATOM 1405 N N . GLY A 1 180 ? -22.198 0.858 23.368 1.00 95.88 180 GLY A N 1
ATOM 1406 C CA . GLY A 1 180 ? -21.536 0.560 24.644 1.00 95.88 180 GLY A CA 1
ATOM 1407 C C . GLY A 1 180 ? -22.398 -0.287 25.586 1.00 95.88 180 GLY A C 1
ATOM 1408 O O . GLY A 1 180 ? -21.934 -1.282 26.147 1.00 95.88 180 GLY A O 1
ATOM 1409 N N . ALA A 1 181 ? -23.684 0.050 25.709 1.00 96.00 181 ALA A N 1
ATOM 1410 C CA . ALA A 1 181 ? -24.644 -0.740 26.476 1.00 96.00 181 ALA A CA 1
ATOM 1411 C C . ALA A 1 181 ? -24.860 -2.143 25.878 1.00 96.00 181 ALA A C 1
ATOM 1413 O O . ALA A 1 181 ? -24.955 -3.116 26.631 1.00 96.00 181 ALA A O 1
ATOM 1414 N N . ALA A 1 182 ? -24.911 -2.254 24.545 1.00 95.75 182 ALA A N 1
ATOM 1415 C CA . ALA A 1 182 ? -25.028 -3.537 23.854 1.00 95.75 182 ALA A CA 1
ATOM 1416 C C . ALA A 1 182 ? -23.782 -4.414 24.068 1.00 95.75 182 ALA A C 1
ATOM 1418 O O . ALA A 1 182 ? -23.914 -5.585 24.423 1.00 95.75 182 ALA A O 1
ATOM 1419 N N . ALA A 1 183 ? -22.583 -3.838 23.943 1.00 95.75 183 ALA A N 1
ATOM 1420 C CA . ALA A 1 183 ? -21.319 -4.524 24.189 1.00 95.75 183 ALA A CA 1
ATOM 1421 C C . ALA A 1 183 ? -21.204 -5.019 25.639 1.00 95.75 183 ALA A C 1
ATOM 1423 O O . ALA A 1 183 ? -20.814 -6.162 25.872 1.00 95.75 183 ALA A O 1
ATOM 1424 N N . TRP A 1 184 ? -21.602 -4.200 26.620 1.00 96.81 184 TRP A N 1
ATOM 1425 C CA . TRP A 1 184 ? -21.619 -4.601 28.030 1.00 96.81 184 TRP A CA 1
ATOM 1426 C C . TRP A 1 184 ? -22.531 -5.809 28.280 1.00 96.81 184 TRP A C 1
ATOM 1428 O O . TRP A 1 184 ? -22.124 -6.767 28.938 1.00 96.81 184 TRP A O 1
ATOM 1438 N N . ALA A 1 185 ? -23.749 -5.789 27.729 1.00 95.38 185 ALA A N 1
ATOM 1439 C CA . ALA A 1 185 ? -24.686 -6.905 27.847 1.00 95.38 185 ALA A CA 1
ATOM 1440 C C . ALA A 1 185 ? -24.137 -8.186 27.195 1.00 95.38 185 ALA A C 1
ATOM 1442 O O . ALA A 1 185 ? -24.178 -9.251 27.807 1.00 95.38 185 ALA A O 1
ATOM 1443 N N . ALA A 1 186 ? -23.555 -8.075 25.999 1.00 94.38 186 ALA A N 1
ATOM 1444 C CA . ALA A 1 186 ? -22.982 -9.215 25.290 1.00 94.38 186 ALA A CA 1
ATOM 1445 C C . ALA A 1 186 ? -21.796 -9.836 26.054 1.00 94.38 186 ALA A C 1
ATOM 1447 O O . ALA A 1 186 ? -21.695 -11.058 26.172 1.00 94.38 186 ALA A O 1
ATOM 1448 N N . VAL A 1 187 ? -20.919 -9.012 26.638 1.00 94.12 187 VAL A N 1
ATOM 1449 C CA . VAL A 1 187 ? -19.781 -9.486 27.443 1.00 94.12 187 VAL A CA 1
ATOM 1450 C C . VAL A 1 187 ? -20.241 -10.177 28.734 1.00 94.12 187 VAL A C 1
ATOM 1452 O O . VAL A 1 187 ? -19.664 -11.199 29.113 1.00 94.12 187 VAL A O 1
ATOM 1455 N N . LEU A 1 188 ? -21.289 -9.672 29.392 1.00 93.81 188 LEU A N 1
ATOM 1456 C CA . LEU A 1 188 ? -21.900 -10.339 30.549 1.00 93.81 188 LEU A CA 1
ATOM 1457 C C . LEU A 1 188 ? -22.410 -11.739 30.191 1.00 93.81 188 LEU A C 1
ATOM 1459 O O . LEU A 1 188 ? -22.086 -12.714 30.876 1.00 93.81 188 LEU A O 1
ATOM 1463 N N . ASP A 1 189 ? -23.156 -11.841 29.092 1.00 91.81 189 ASP A N 1
ATOM 1464 C CA . ASP A 1 189 ? -23.693 -13.109 28.597 1.00 91.81 189 ASP A CA 1
ATOM 1465 C C . ASP A 1 189 ? -22.570 -14.078 28.187 1.00 91.81 189 ASP A C 1
ATOM 1467 O O . ASP A 1 189 ? -22.664 -15.290 28.420 1.00 91.81 189 ASP A O 1
ATOM 1471 N N . PHE A 1 190 ? -21.479 -13.555 27.615 1.00 92.19 190 PHE A N 1
ATOM 1472 C CA . PHE A 1 190 ? -20.275 -14.319 27.293 1.00 92.19 190 PHE A CA 1
ATOM 1473 C C . PHE A 1 190 ? -19.607 -14.894 28.547 1.00 92.19 190 PHE A C 1
ATOM 1475 O O . PHE A 1 190 ? -19.332 -16.094 28.580 1.00 92.19 190 PHE A O 1
ATOM 1482 N N . GLN A 1 191 ? -19.398 -14.090 29.595 1.00 90.25 191 GLN A N 1
ATOM 1483 C CA . GLN A 1 191 ? -18.800 -14.567 30.847 1.00 90.25 191 GLN A CA 1
ATOM 1484 C C . GLN A 1 191 ? -19.670 -15.615 31.545 1.00 90.25 191 GLN A C 1
ATOM 1486 O O . GLN A 1 191 ? -19.156 -16.624 32.034 1.00 90.25 191 GLN A O 1
ATOM 1491 N N . GLU A 1 192 ? -20.991 -15.414 31.567 1.00 90.44 192 GLU A N 1
ATOM 1492 C CA . GLU A 1 192 ? -21.917 -16.404 32.118 1.00 90.44 192 GLU A CA 1
ATOM 1493 C C . GLU A 1 192 ? -21.872 -17.717 31.317 1.00 90.44 192 GLU A C 1
ATOM 1495 O O . GLU A 1 192 ? -21.900 -18.804 31.900 1.00 90.44 192 GLU A O 1
ATOM 1500 N N . GLY A 1 193 ? -21.773 -17.630 29.987 1.00 90.25 193 GLY A N 1
ATOM 1501 C CA . GLY A 1 193 ? -21.585 -18.784 29.109 1.00 90.25 193 GLY A CA 1
ATOM 1502 C C . GLY A 1 193 ? -20.274 -19.520 29.380 1.00 90.25 193 GLY A C 1
ATOM 1503 O O . GLY A 1 193 ? -20.284 -20.736 29.575 1.00 90.25 193 GLY A O 1
ATOM 1504 N N . GLN A 1 194 ? -19.164 -18.787 29.476 1.00 88.62 194 GLN A N 1
ATOM 1505 C CA . GLN A 1 194 ? -17.839 -19.346 29.734 1.00 88.62 194 GLN A CA 1
ATOM 1506 C C . GLN A 1 194 ? -17.776 -20.059 31.091 1.00 88.62 194 GLN A C 1
ATOM 1508 O O . GLN A 1 194 ? -17.252 -21.168 31.173 1.00 88.62 194 GLN A O 1
ATOM 1513 N N . ALA A 1 195 ? -18.385 -19.486 32.136 1.00 88.50 195 ALA A N 1
ATOM 1514 C CA . ALA A 1 195 ? -18.494 -20.122 33.451 1.00 88.50 195 ALA A CA 1
ATOM 1515 C C . ALA A 1 195 ? -19.279 -21.451 33.419 1.00 88.50 195 ALA A C 1
ATOM 1517 O O . ALA A 1 195 ? -19.105 -22.296 34.295 1.00 88.50 195 ALA A O 1
ATOM 1518 N N . LYS A 1 196 ? -20.125 -21.651 32.401 1.00 91.75 196 LYS A N 1
ATOM 1519 C CA . LYS A 1 196 ? -20.871 -22.892 32.135 1.00 91.75 196 LYS A CA 1
ATOM 1520 C C . LYS A 1 196 ? -20.177 -23.806 31.112 1.00 91.75 196 LYS A C 1
ATOM 1522 O O . LYS A 1 196 ? -20.767 -24.804 30.709 1.00 91.75 196 LYS A O 1
ATOM 1527 N N . GLY A 1 197 ? -18.965 -23.470 30.662 1.00 90.56 197 GLY A N 1
ATOM 1528 C CA . GLY A 1 197 ? -18.235 -24.214 29.629 1.00 90.56 197 GLY A CA 1
ATOM 1529 C C . GLY A 1 197 ? -18.810 -24.065 28.214 1.00 90.56 197 GLY A C 1
ATOM 1530 O O . GLY A 1 197 ? -18.517 -24.885 27.348 1.00 90.56 197 GLY A O 1
ATOM 1531 N N . LEU A 1 198 ? -19.640 -23.047 27.966 1.00 89.94 198 LEU A N 1
ATOM 1532 C CA . LEU A 1 198 ? -20.255 -22.786 26.664 1.00 89.94 198 LEU A CA 1
ATOM 1533 C C . LEU A 1 198 ? -19.475 -21.710 25.906 1.00 89.94 198 LEU A C 1
ATOM 1535 O O . LEU A 1 198 ? -19.282 -20.602 26.407 1.00 89.94 198 LEU A O 1
ATOM 1539 N N . LEU A 1 199 ? -19.097 -22.007 24.660 1.00 86.62 199 LEU A N 1
ATOM 1540 C CA . LEU A 1 199 ? -18.552 -21.008 23.747 1.00 86.62 199 LEU A CA 1
ATOM 1541 C C . LEU A 1 199 ? -19.698 -20.161 23.184 1.00 86.62 199 LEU A C 1
ATOM 1543 O O . LEU A 1 199 ? -20.556 -20.664 22.459 1.00 86.62 199 LEU A O 1
ATOM 1547 N N . LYS A 1 200 ? -19.719 -18.875 23.529 1.00 89.38 200 LYS A N 1
ATOM 1548 C CA . LYS A 1 200 ? -20.694 -17.916 23.002 1.00 89.38 200 LYS A CA 1
ATOM 1549 C C . LYS A 1 200 ? -20.126 -17.196 21.786 1.00 89.38 200 LYS A C 1
ATOM 1551 O O . LYS A 1 200 ? -19.017 -16.662 21.835 1.00 89.38 200 LYS A O 1
ATOM 1556 N N . THR A 1 201 ? -20.905 -17.181 20.710 1.00 91.56 201 THR A N 1
ATOM 1557 C CA . THR A 1 201 ? -20.562 -16.520 19.451 1.00 91.56 201 THR A CA 1
ATOM 1558 C C . THR A 1 201 ? -21.707 -15.644 18.979 1.00 91.56 201 THR A C 1
ATOM 1560 O O . THR A 1 201 ? -22.856 -16.074 19.076 1.00 91.56 201 THR A O 1
ATOM 1563 N N . ASP A 1 202 ? -21.375 -14.505 18.380 1.00 91.19 202 ASP A N 1
ATOM 1564 C CA . ASP A 1 202 ? -22.336 -13.590 17.769 1.00 91.19 202 ASP A CA 1
ATOM 1565 C C . ASP A 1 202 ? -22.039 -13.368 16.280 1.00 91.19 202 ASP A C 1
ATOM 1567 O O . ASP A 1 202 ? -20.866 -13.419 15.874 1.00 91.19 202 ASP A O 1
ATOM 1571 N N . PRO A 1 203 ? -23.077 -13.085 15.466 1.00 90.88 203 PRO A N 1
ATOM 1572 C CA . PRO A 1 203 ? -22.909 -12.695 14.075 1.00 90.88 203 PRO A CA 1
ATOM 1573 C C . PRO A 1 203 ? -22.023 -11.454 13.930 1.00 90.88 203 PRO A C 1
ATOM 1575 O O . PRO A 1 203 ? -22.151 -10.481 14.672 1.00 90.88 203 PRO A O 1
ATOM 1578 N N . ILE A 1 204 ? -21.158 -11.462 12.922 1.00 90.94 204 ILE A N 1
ATOM 1579 C CA . ILE A 1 204 ? -20.246 -10.364 12.617 1.00 90.94 204 ILE A CA 1
ATOM 1580 C C . ILE A 1 204 ? -20.835 -9.515 11.492 1.00 90.94 204 ILE A C 1
ATOM 1582 O O . ILE A 1 204 ? -21.102 -9.991 10.389 1.00 90.94 204 ILE A O 1
ATOM 1586 N N . SER A 1 205 ? -20.992 -8.219 11.754 1.00 87.88 205 SER A N 1
ATOM 1587 C CA . SER A 1 205 ? -21.420 -7.254 10.741 1.00 87.88 205 SER A CA 1
ATOM 1588 C C . SER A 1 205 ? -20.292 -6.929 9.757 1.00 87.88 205 SER A C 1
ATOM 1590 O O . SER A 1 205 ? -19.164 -6.647 10.164 1.00 87.88 205 SER A O 1
ATOM 1592 N N . GLY A 1 206 ? -20.620 -6.829 8.464 1.00 86.00 206 GLY A N 1
ATOM 1593 C CA . GLY A 1 206 ? -19.709 -6.313 7.431 1.00 86.00 206 GLY A CA 1
ATOM 1594 C C . GLY A 1 206 ? -19.289 -4.848 7.629 1.00 86.00 206 GLY A C 1
ATOM 1595 O O . GLY A 1 206 ? -18.349 -4.382 6.991 1.00 86.00 206 GLY A O 1
ATOM 1596 N N . ALA A 1 207 ? -19.961 -4.110 8.524 1.00 87.75 207 ALA A N 1
ATOM 1597 C CA . ALA A 1 207 ? -19.527 -2.778 8.954 1.00 87.75 207 ALA A CA 1
ATOM 1598 C C . ALA A 1 207 ? -18.366 -2.811 9.969 1.00 87.75 207 ALA A C 1
ATOM 1600 O O . ALA A 1 207 ? -17.734 -1.780 10.212 1.00 87.75 207 ALA A O 1
ATOM 1601 N N . LEU A 1 208 ? -18.109 -3.978 10.573 1.00 91.44 208 LEU A N 1
ATOM 1602 C CA . LEU A 1 208 ? -17.053 -4.210 11.559 1.00 91.44 208 LEU A CA 1
ATOM 1603 C C . LEU A 1 208 ? -15.902 -5.023 10.959 1.00 91.44 208 LEU A C 1
ATOM 1605 O O . LEU A 1 208 ? -14.758 -4.590 11.048 1.00 91.44 208 LEU A O 1
ATOM 1609 N N . LEU A 1 209 ? -16.185 -6.147 10.293 1.00 92.62 209 LEU A N 1
ATOM 1610 C CA . LEU A 1 209 ? -15.171 -6.969 9.623 1.00 92.62 209 LEU A CA 1
ATOM 1611 C C . LEU A 1 209 ? -15.240 -6.774 8.106 1.00 92.62 209 LEU A C 1
ATOM 1613 O O . LEU A 1 209 ? -16.287 -6.984 7.490 1.00 92.62 209 LEU A O 1
ATOM 1617 N N . LEU A 1 210 ? -14.125 -6.379 7.489 1.00 91.19 210 LEU A N 1
ATOM 1618 C CA . LEU A 1 210 ? -14.095 -6.126 6.050 1.00 91.19 210 LEU A CA 1
ATOM 1619 C C . LEU A 1 210 ? -14.235 -7.450 5.297 1.00 91.19 210 LEU A C 1
ATOM 1621 O O . LEU A 1 210 ? -13.581 -8.437 5.614 1.00 91.19 210 LEU A O 1
ATOM 1625 N N . GLY A 1 211 ? -15.105 -7.470 4.289 1.00 84.88 211 GLY A N 1
ATOM 1626 C CA . GLY A 1 211 ? -15.391 -8.682 3.518 1.00 84.88 211 GLY A CA 1
ATOM 1627 C C . GLY A 1 211 ? -16.360 -9.657 4.193 1.00 84.88 211 GLY A C 1
ATOM 1628 O O . GLY A 1 211 ? -16.785 -10.603 3.533 1.00 84.88 211 GLY A O 1
ATOM 1629 N N . ALA A 1 212 ? -16.776 -9.421 5.444 1.00 86.81 212 ALA A N 1
ATOM 1630 C CA . ALA A 1 212 ? -17.813 -10.238 6.067 1.00 86.81 212 ALA A CA 1
ATOM 1631 C C . ALA A 1 212 ? -19.163 -10.035 5.369 1.00 86.81 212 ALA A C 1
ATOM 1633 O O . ALA A 1 212 ? -19.605 -8.909 5.117 1.00 86.81 212 ALA A O 1
ATOM 1634 N N . GLN A 1 213 ? -19.819 -11.151 5.069 1.00 81.62 213 GLN A N 1
ATOM 1635 C CA . GLN A 1 213 ? -21.168 -11.199 4.517 1.00 81.62 213 GLN A CA 1
ATOM 1636 C C . GLN A 1 213 ? -22.127 -11.753 5.573 1.00 81.62 213 GLN A C 1
ATOM 1638 O O . GLN A 1 213 ? -21.696 -12.345 6.557 1.00 81.62 213 GLN A O 1
ATOM 1643 N N . ALA A 1 214 ? -23.436 -11.571 5.383 1.00 80.44 214 ALA A N 1
ATOM 1644 C CA . ALA A 1 214 ? -24.420 -12.137 6.310 1.00 80.44 214 ALA A CA 1
ATOM 1645 C C . ALA A 1 214 ? -24.302 -13.669 6.384 1.00 80.44 214 ALA A C 1
ATOM 1647 O O . ALA A 1 214 ? -24.354 -14.248 7.465 1.00 80.44 214 ALA A O 1
ATOM 1648 N N . VAL A 1 215 ? -24.086 -14.300 5.229 1.00 84.19 215 VAL A N 1
ATOM 1649 C CA . VAL A 1 215 ? -23.769 -15.720 5.072 1.00 84.19 215 VAL A CA 1
ATOM 1650 C C . VAL A 1 215 ? -22.741 -15.883 3.956 1.00 84.19 215 VAL A C 1
ATOM 1652 O O . VAL A 1 215 ? -22.676 -15.045 3.055 1.00 84.19 215 VAL A O 1
ATOM 1655 N N . ASN A 1 216 ? -21.929 -16.935 4.019 1.00 83.06 216 ASN A N 1
ATOM 1656 C CA . ASN A 1 216 ? -21.033 -17.311 2.927 1.00 83.06 216 ASN A CA 1
ATOM 1657 C C . ASN A 1 216 ? -21.782 -18.092 1.821 1.00 83.06 216 ASN A C 1
ATOM 1659 O O . ASN A 1 216 ? -22.995 -18.295 1.896 1.00 83.06 216 ASN A O 1
ATOM 1663 N N . ALA A 1 217 ? -21.055 -18.538 0.790 1.00 84.06 217 ALA A N 1
ATOM 1664 C CA . ALA A 1 217 ? -21.620 -19.312 -0.323 1.00 84.06 217 ALA A CA 1
ATOM 1665 C C . ALA A 1 217 ? -22.283 -20.635 0.116 1.00 84.06 217 ALA A C 1
ATOM 1667 O O . ALA A 1 217 ? -23.209 -21.097 -0.540 1.00 84.06 217 ALA A O 1
ATOM 1668 N N . GLU A 1 218 ? -21.861 -21.182 1.257 1.00 87.25 218 GLU A N 1
ATOM 1669 C CA . GLU A 1 218 ? -22.399 -22.397 1.878 1.00 87.25 218 GLU A CA 1
ATOM 1670 C C . GLU A 1 218 ? -23.518 -22.092 2.890 1.00 87.25 218 GLU A C 1
ATOM 1672 O O . GLU A 1 218 ? -23.884 -22.938 3.701 1.00 87.25 218 GLU A O 1
ATOM 1677 N N . THR A 1 219 ? -24.063 -20.869 2.892 1.00 85.50 219 THR A N 1
ATOM 1678 C CA . THR A 1 219 ? -25.110 -20.387 3.816 1.00 85.50 219 THR A CA 1
ATOM 1679 C C . THR A 1 219 ? -24.723 -20.364 5.302 1.00 85.50 219 THR A C 1
ATOM 1681 O O . THR A 1 219 ? -25.579 -20.182 6.168 1.00 85.50 219 THR A O 1
ATOM 1684 N N . VAL A 1 220 ? -23.430 -20.471 5.619 1.00 85.06 220 VAL A N 1
ATOM 1685 C CA . VAL A 1 220 ? -22.924 -20.378 6.994 1.00 85.06 220 VAL A CA 1
ATOM 1686 C C . VAL A 1 220 ? -22.772 -18.902 7.382 1.00 85.06 220 VAL A C 1
ATOM 1688 O O . VAL A 1 220 ? -22.104 -18.153 6.658 1.00 85.06 220 VAL A O 1
ATOM 1691 N N . PRO A 1 221 ? -23.365 -18.451 8.504 1.00 84.81 221 PRO A N 1
ATOM 1692 C CA . PRO A 1 221 ? -23.223 -17.076 8.959 1.00 84.81 221 PRO A CA 1
ATOM 1693 C C . PRO A 1 221 ? -21.805 -16.802 9.456 1.00 84.81 221 PRO A C 1
ATOM 1695 O O . PRO A 1 221 ? -21.208 -17.616 10.162 1.00 84.81 221 PRO A O 1
ATOM 1698 N N . PHE A 1 222 ? -21.285 -15.614 9.157 1.00 87.62 222 PHE A N 1
ATOM 1699 C CA . PHE A 1 222 ? -20.043 -15.151 9.768 1.00 87.62 222 PHE A CA 1
ATOM 1700 C C . PHE A 1 222 ? -20.313 -14.849 11.240 1.00 87.62 222 PHE A C 1
ATOM 1702 O O . PHE A 1 222 ? -21.016 -13.893 11.552 1.00 87.62 222 PHE A O 1
ATOM 1709 N N . SER A 1 223 ? -19.783 -15.677 12.137 1.00 91.56 223 SER A N 1
ATOM 1710 C CA . SER A 1 223 ? -19.929 -15.523 13.587 1.00 91.56 223 SER A CA 1
ATOM 1711 C C . SER A 1 223 ? -18.570 -15.653 14.266 1.00 91.56 223 SER A C 1
ATOM 1713 O O . SER A 1 223 ? -17.709 -16.400 13.801 1.00 91.56 223 SER A O 1
ATOM 1715 N N . GLY A 1 224 ? -18.373 -14.927 15.360 1.00 91.81 224 GLY A N 1
ATOM 1716 C CA . GLY A 1 224 ? -17.126 -14.917 16.126 1.00 91.81 224 GLY A CA 1
ATOM 1717 C C . GLY A 1 224 ? -17.392 -14.895 17.620 1.00 91.81 224 GLY A C 1
ATOM 1718 O O . GLY A 1 224 ? -18.520 -14.651 18.047 1.00 91.81 224 GLY A O 1
ATOM 1719 N N . ARG A 1 225 ? -16.363 -15.175 18.425 1.00 93.69 225 ARG A N 1
ATOM 1720 C CA . ARG A 1 225 ? -16.470 -15.048 19.883 1.00 93.69 225 ARG A CA 1
ATOM 1721 C C . ARG A 1 225 ? -16.796 -13.603 20.252 1.00 93.69 225 ARG A C 1
ATOM 1723 O O . ARG A 1 225 ? -16.227 -12.677 19.680 1.00 93.69 225 ARG A O 1
ATOM 1730 N N . VAL A 1 226 ? -17.693 -13.423 21.214 1.00 93.56 226 VAL A N 1
ATOM 1731 C CA . VAL A 1 226 ? -18.213 -12.100 21.596 1.00 93.56 226 VAL A CA 1
ATOM 1732 C C . VAL A 1 226 ? -17.103 -11.152 22.062 1.00 93.56 226 VAL A C 1
ATOM 1734 O O . VAL A 1 226 ? -17.050 -9.998 21.640 1.00 93.56 226 VAL A O 1
ATOM 1737 N N . ASP A 1 227 ? -16.179 -11.653 22.881 1.00 93.44 227 ASP A N 1
ATOM 1738 C CA . ASP A 1 227 ? -15.021 -10.902 23.368 1.00 93.44 227 ASP A CA 1
ATOM 1739 C C . ASP A 1 227 ? -14.075 -10.476 22.235 1.00 93.44 227 ASP A C 1
ATOM 1741 O O . ASP A 1 227 ? -13.555 -9.365 22.248 1.00 93.44 227 ASP A O 1
ATOM 1745 N N . HIS A 1 228 ? -13.891 -11.313 21.214 1.00 95.44 228 HIS A N 1
ATOM 1746 C CA . HIS A 1 228 ? -13.109 -10.953 20.030 1.00 95.44 228 HIS A CA 1
ATOM 1747 C C . HIS A 1 228 ? -13.850 -9.945 19.140 1.00 95.44 228 HIS A C 1
ATOM 1749 O O . HIS A 1 228 ? -13.237 -8.999 18.643 1.00 95.44 228 HIS A O 1
ATOM 1755 N N . ASN A 1 229 ? -15.165 -10.104 18.962 1.00 95.44 229 ASN A N 1
ATOM 1756 C CA . ASN A 1 229 ? -15.983 -9.210 18.140 1.00 95.44 229 ASN A CA 1
ATOM 1757 C C . ASN A 1 229 ? -15.961 -7.764 18.660 1.00 95.44 229 ASN A C 1
ATOM 1759 O O . ASN A 1 229 ? -15.964 -6.835 17.853 1.00 95.44 229 ASN A O 1
ATOM 1763 N N . LEU A 1 230 ? -15.861 -7.570 19.982 1.00 96.62 230 LEU A N 1
ATOM 1764 C CA . LEU A 1 230 ? -15.653 -6.258 20.607 1.00 96.62 230 LEU A CA 1
ATOM 1765 C C . LEU A 1 230 ? -14.478 -5.497 19.966 1.00 96.62 230 LEU A C 1
ATOM 1767 O O . LEU A 1 230 ? -14.583 -4.304 19.686 1.00 96.62 230 LEU A O 1
ATOM 1771 N N . LEU A 1 231 ? -13.374 -6.189 19.672 1.00 98.19 231 LEU A N 1
ATOM 1772 C CA . LEU A 1 231 ? -12.160 -5.584 19.115 1.00 98.19 231 LEU A CA 1
ATOM 1773 C C . LEU A 1 231 ? -12.370 -5.035 17.695 1.00 98.19 231 LEU A C 1
ATOM 1775 O O . LEU A 1 231 ? -11.703 -4.083 17.290 1.00 98.19 231 LEU A O 1
ATOM 1779 N N . LEU A 1 232 ? -13.326 -5.580 16.935 1.00 97.44 232 LEU A N 1
ATOM 1780 C CA . LEU A 1 232 ? -13.591 -5.165 15.554 1.00 97.44 232 LEU A CA 1
ATOM 1781 C C . LEU A 1 232 ? -14.167 -3.747 15.432 1.00 97.44 232 LEU A C 1
ATOM 1783 O O . LEU A 1 232 ? -14.228 -3.200 14.331 1.00 97.44 232 LEU A O 1
ATOM 1787 N N . HIS A 1 233 ? -14.558 -3.123 16.539 1.00 97.00 233 HIS A N 1
ATOM 1788 C CA . HIS A 1 233 ? -14.936 -1.713 16.547 1.00 97.00 233 HIS A CA 1
ATOM 1789 C C . HIS A 1 233 ? -13.716 -0.782 16.442 1.00 97.00 233 HIS A C 1
ATOM 1791 O O . HIS A 1 233 ? -13.825 0.307 15.879 1.00 97.00 233 HIS A O 1
ATOM 1797 N N . PHE A 1 234 ? -12.548 -1.222 16.917 1.00 98.19 234 PHE A N 1
ATOM 1798 C CA . PHE A 1 234 ? -11.416 -0.340 17.208 1.00 98.19 234 PHE A CA 1
ATOM 1799 C C . PHE A 1 234 ? -10.300 -0.368 16.160 1.00 98.19 234 PHE A C 1
ATOM 1801 O O . PHE A 1 234 ? -9.444 0.509 16.159 1.00 98.19 234 PHE A O 1
ATOM 1808 N N . TRP A 1 235 ? -10.300 -1.302 15.203 1.00 97.50 235 TRP A N 1
ATOM 1809 C CA . TRP A 1 235 ? -9.222 -1.356 14.200 1.00 97.50 235 TRP A CA 1
ATOM 1810 C C . TRP A 1 235 ? -9.133 -0.073 13.357 1.00 97.50 235 TRP A C 1
ATOM 1812 O O . TRP A 1 235 ? -8.064 0.281 12.869 1.00 97.50 235 TRP A O 1
ATOM 1822 N N . GLN A 1 236 ? -10.245 0.654 13.198 1.00 95.88 236 GLN A N 1
ATOM 1823 C CA . GLN A 1 236 ? -10.326 1.856 12.360 1.00 95.88 236 GLN A CA 1
ATOM 1824 C C . GLN A 1 236 ? -9.450 3.004 12.870 1.00 95.88 236 GLN A C 1
ATOM 1826 O O . GLN A 1 236 ? -9.112 3.883 12.078 1.00 95.88 236 GLN A O 1
ATOM 1831 N N . VAL A 1 237 ? -9.078 3.009 14.157 1.00 96.00 237 VAL A N 1
ATOM 1832 C CA . VAL A 1 237 ? -8.198 4.039 14.733 1.00 96.00 237 VAL A CA 1
ATOM 1833 C C . VAL A 1 237 ? -6.711 3.707 14.591 1.00 96.00 237 VAL A C 1
ATOM 1835 O O . VAL A 1 237 ? -5.879 4.531 14.937 1.00 96.00 237 VAL A O 1
ATOM 1838 N N . VAL A 1 238 ? -6.359 2.539 14.039 1.00 97.25 238 VAL A N 1
ATOM 1839 C CA . VAL A 1 238 ? -4.959 2.136 13.793 1.00 97.25 238 VAL A CA 1
ATOM 1840 C C . VAL A 1 238 ? -4.666 1.823 12.327 1.00 97.25 238 VAL A C 1
ATOM 1842 O O . VAL A 1 238 ? -3.723 1.107 12.000 1.00 97.25 238 VAL A O 1
ATOM 1845 N N . VAL A 1 239 ? -5.490 2.350 11.420 1.00 96.62 239 VAL A N 1
ATOM 1846 C CA . VAL A 1 239 ? -5.350 2.137 9.977 1.00 96.62 239 VAL A CA 1
ATOM 1847 C C . VAL A 1 239 ? -4.987 3.429 9.272 1.00 96.62 239 VAL A C 1
ATOM 1849 O O . VAL A 1 239 ? -5.742 4.404 9.297 1.00 96.62 239 VAL A O 1
ATOM 1852 N N . LEU A 1 240 ? -3.865 3.403 8.550 1.00 96.88 240 LEU A N 1
ATOM 1853 C CA . LEU A 1 240 ? -3.572 4.426 7.553 1.00 96.88 240 LEU A CA 1
ATOM 1854 C C . LEU A 1 240 ? -4.371 4.152 6.277 1.00 96.88 240 LEU A C 1
ATOM 1856 O O . LEU A 1 240 ? -4.461 3.024 5.784 1.00 96.88 240 LEU A O 1
ATOM 1860 N N . THR A 1 241 ? -4.969 5.214 5.746 1.00 97.38 241 THR A N 1
ATOM 1861 C CA . THR A 1 241 ? -5.788 5.171 4.533 1.00 97.38 241 THR A CA 1
ATOM 1862 C C . THR A 1 241 ? -5.036 5.812 3.380 1.00 97.38 241 THR A C 1
ATOM 1864 O O . THR A 1 241 ? -4.520 6.920 3.508 1.00 97.38 241 THR A O 1
ATOM 1867 N N . PHE A 1 242 ? -5.048 5.147 2.231 1.00 97.75 242 PHE A N 1
ATOM 1868 C CA . PHE A 1 242 ? -4.391 5.599 1.012 1.00 97.75 242 PHE A CA 1
ATOM 1869 C C . PHE A 1 242 ? -5.365 5.654 -0.168 1.00 97.75 242 PHE A C 1
ATOM 1871 O O . PHE A 1 242 ? -6.458 5.083 -0.141 1.00 97.75 242 PHE A O 1
ATOM 1878 N N . ILE A 1 243 ? -4.961 6.358 -1.223 1.00 96.19 243 ILE A N 1
ATOM 1879 C CA . ILE A 1 243 ? -5.728 6.593 -2.445 1.00 96.19 243 ILE A CA 1
ATOM 1880 C C . ILE A 1 243 ? -4.952 5.963 -3.606 1.00 96.19 243 ILE A C 1
ATOM 1882 O O . ILE A 1 243 ? -3.979 6.561 -4.081 1.00 96.19 243 ILE A O 1
ATOM 1886 N N . PRO A 1 244 ? -5.362 4.778 -4.084 1.00 95.69 244 PRO A N 1
ATOM 1887 C CA . PRO A 1 244 ? -4.722 4.146 -5.222 1.00 95.69 244 PRO A CA 1
ATOM 1888 C C . PRO A 1 244 ? -4.997 4.944 -6.496 1.00 95.69 244 PRO A C 1
ATOM 1890 O O . PRO A 1 244 ? -6.119 5.402 -6.755 1.00 95.69 244 PRO A O 1
ATOM 1893 N N . GLN A 1 245 ? -3.949 5.095 -7.292 1.00 92.75 245 GLN A N 1
ATOM 1894 C CA . GLN A 1 245 ? -3.956 5.795 -8.560 1.00 92.75 245 GLN A CA 1
ATOM 1895 C C . GLN A 1 245 ? -3.867 4.799 -9.713 1.00 92.75 245 GLN A C 1
ATOM 1897 O O . GLN A 1 245 ? -3.004 3.927 -9.731 1.00 92.75 245 GLN A O 1
ATOM 1902 N N . VAL A 1 246 ? -4.755 4.940 -10.696 1.00 91.94 246 VAL A N 1
ATOM 1903 C CA . VAL A 1 246 ? -4.768 4.100 -11.897 1.00 91.94 246 VAL A CA 1
ATOM 1904 C C . VAL A 1 246 ? -4.489 4.969 -13.109 1.00 91.94 246 VAL A C 1
ATOM 1906 O O . VAL A 1 246 ? -5.119 6.007 -13.308 1.00 91.94 246 VAL A O 1
ATOM 1909 N N . VAL A 1 247 ? -3.535 4.537 -13.930 1.00 93.50 247 VAL A N 1
ATOM 1910 C CA . VAL A 1 247 ? -3.231 5.186 -15.204 1.00 93.50 247 VAL A CA 1
ATOM 1911 C C . VAL A 1 247 ? -4.177 4.647 -16.271 1.00 93.50 247 VAL A C 1
ATOM 1913 O O . VAL A 1 247 ? -4.153 3.455 -16.593 1.00 93.50 247 VAL A O 1
ATOM 1916 N N . ASN A 1 248 ? -4.991 5.531 -16.840 1.00 92.69 248 ASN A N 1
ATOM 1917 C CA . ASN A 1 248 ? -5.917 5.208 -17.911 1.00 92.69 248 ASN A CA 1
ATOM 1918 C C . ASN A 1 248 ? -5.151 4.855 -19.197 1.00 92.69 248 ASN A C 1
ATOM 1920 O O . ASN A 1 248 ? -4.355 5.644 -19.706 1.00 92.69 248 ASN A O 1
ATOM 1924 N N . LYS A 1 249 ? -5.413 3.665 -19.748 1.00 92.25 249 LYS A N 1
ATOM 1925 C CA . LYS A 1 249 ? -4.712 3.134 -20.931 1.00 92.25 249 LYS A CA 1
ATOM 1926 C C . LYS A 1 249 ? -4.960 3.947 -22.211 1.00 92.25 249 LYS A C 1
ATOM 1928 O O . LYS A 1 249 ? -4.180 3.829 -23.150 1.00 92.25 249 LYS A O 1
ATOM 1933 N N . LYS A 1 250 ? -6.041 4.736 -22.277 1.00 89.75 250 LYS A N 1
ATOM 1934 C CA . LYS A 1 250 ? -6.444 5.475 -23.486 1.00 89.75 250 LYS A CA 1
ATOM 1935 C C . LYS A 1 250 ? -5.841 6.871 -23.558 1.00 89.75 250 LYS A C 1
ATOM 1937 O O . LYS A 1 250 ? -5.383 7.267 -24.620 1.00 89.75 250 LYS A O 1
ATOM 1942 N N . ASP A 1 251 ? -5.865 7.614 -22.455 1.00 88.69 251 ASP A N 1
ATOM 1943 C CA . ASP A 1 251 ? -5.471 9.029 -22.436 1.00 88.69 251 ASP A CA 1
ATOM 1944 C C . ASP A 1 251 ? -4.336 9.344 -21.449 1.00 88.69 251 ASP A C 1
ATOM 1946 O O . ASP A 1 251 ? -3.953 10.506 -21.297 1.00 88.69 251 ASP A O 1
ATOM 1950 N N . ALA A 1 252 ? -3.787 8.312 -20.797 1.00 90.00 252 ALA A N 1
ATOM 1951 C CA . ALA A 1 252 ? -2.712 8.397 -19.814 1.00 90.00 252 ALA A CA 1
ATOM 1952 C C . ALA A 1 252 ? -3.004 9.321 -18.621 1.00 90.00 252 ALA A C 1
ATOM 1954 O O . ALA A 1 252 ? -2.079 9.729 -17.911 1.00 90.00 252 ALA A O 1
ATOM 1955 N N . LYS A 1 253 ? -4.277 9.649 -18.371 1.00 90.88 253 LYS A N 1
ATOM 1956 C CA . LYS A 1 253 ? -4.663 10.368 -17.160 1.00 90.88 253 LYS A CA 1
ATOM 1957 C C . LYS A 1 253 ? -4.588 9.450 -15.953 1.00 90.88 253 LYS A C 1
ATOM 1959 O O . LYS A 1 253 ? -4.831 8.248 -16.037 1.00 90.88 253 LYS A O 1
ATOM 1964 N N . VAL A 1 254 ? -4.255 10.049 -14.817 1.00 89.25 254 VAL A N 1
ATOM 1965 C CA . VAL A 1 254 ? -4.225 9.366 -13.529 1.00 89.25 254 VAL A CA 1
ATOM 1966 C C . VAL A 1 254 ? -5.554 9.598 -12.824 1.00 89.25 254 VAL A C 1
ATOM 1968 O O . VAL A 1 254 ? -5.915 10.737 -12.522 1.00 89.25 254 VAL A O 1
ATOM 1971 N N . GLU A 1 255 ? -6.274 8.518 -12.555 1.00 91.38 255 GLU A N 1
ATOM 1972 C CA . GLU A 1 255 ? -7.579 8.525 -11.900 1.00 91.38 255 GLU A CA 1
ATOM 1973 C C . GLU A 1 255 ? -7.490 7.896 -10.507 1.00 91.38 255 GLU A C 1
ATOM 1975 O O . GLU A 1 255 ? -6.600 7.097 -10.215 1.00 91.38 255 GLU A O 1
ATOM 1980 N N . ARG A 1 256 ? -8.416 8.270 -9.621 1.00 91.44 256 ARG A N 1
ATOM 1981 C CA . ARG A 1 256 ? -8.530 7.669 -8.285 1.00 91.44 256 ARG A CA 1
ATOM 1982 C C . ARG A 1 256 ? -9.376 6.407 -8.370 1.00 91.44 256 ARG A C 1
ATOM 1984 O O . ARG A 1 256 ? -10.436 6.435 -8.989 1.00 91.44 256 ARG A O 1
ATOM 1991 N N . ALA A 1 257 ? -8.966 5.355 -7.674 1.00 91.75 257 ALA A N 1
ATOM 1992 C CA . ALA A 1 257 ? -9.674 4.078 -7.677 1.00 91.75 257 ALA A CA 1
ATOM 1993 C C . ALA A 1 257 ? -10.146 3.661 -6.273 1.00 91.75 257 ALA A C 1
ATOM 1995 O O . ALA A 1 257 ? -9.834 2.572 -5.818 1.00 91.75 257 ALA A O 1
ATOM 1996 N N . GLY A 1 258 ? -10.906 4.502 -5.568 1.00 94.06 258 GLY A N 1
ATOM 1997 C CA . GLY A 1 258 ? -11.392 4.182 -4.216 1.00 94.06 258 GLY A CA 1
ATOM 1998 C C . GLY A 1 258 ? -10.333 4.402 -3.131 1.00 94.06 258 GLY A C 1
ATOM 1999 O O . GLY A 1 258 ? -9.619 5.403 -3.180 1.00 94.06 258 GLY A O 1
ATOM 2000 N N . TYR A 1 259 ? -10.254 3.484 -2.163 1.00 96.94 259 TYR A N 1
ATOM 2001 C CA . TYR A 1 259 ? -9.371 3.560 -0.994 1.00 96.94 259 TYR A CA 1
ATOM 2002 C C . TYR A 1 259 ? -8.578 2.269 -0.809 1.00 96.94 259 TYR A C 1
ATOM 2004 O O . TYR A 1 259 ? -9.058 1.187 -1.139 1.00 96.94 259 TYR A O 1
ATOM 2012 N N . VAL A 1 260 ? -7.388 2.377 -0.226 1.00 98.12 260 VAL A N 1
ATOM 2013 C CA . VAL A 1 260 ? -6.635 1.232 0.293 1.00 98.12 260 VAL A CA 1
ATOM 2014 C C . VAL A 1 260 ? -6.457 1.412 1.791 1.00 98.12 260 VAL A C 1
ATOM 2016 O O . VAL A 1 260 ? -5.967 2.447 2.240 1.00 98.12 260 VAL A O 1
ATOM 2019 N N . LEU A 1 261 ? -6.896 0.416 2.555 1.00 98.19 261 LEU A N 1
ATOM 2020 C CA . LEU A 1 261 ? -6.824 0.401 4.011 1.00 98.19 261 LEU A CA 1
ATOM 2021 C C . LEU A 1 261 ? -5.647 -0.487 4.416 1.00 98.19 261 LEU A C 1
ATOM 2023 O O . LEU A 1 261 ? -5.661 -1.678 4.104 1.00 98.19 261 LEU A O 1
ATOM 2027 N N . ALA A 1 262 ? -4.644 0.095 5.074 1.00 98.25 262 ALA A N 1
ATOM 2028 C CA . ALA A 1 262 ? -3.463 -0.617 5.552 1.00 98.25 262 ALA A CA 1
ATOM 2029 C C . ALA A 1 262 ? -3.670 -1.071 7.003 1.00 98.25 262 ALA A C 1
ATOM 2031 O O . ALA A 1 262 ? -3.582 -0.268 7.931 1.00 98.25 262 ALA A O 1
ATOM 2032 N N . ILE A 1 263 ? -3.982 -2.352 7.185 1.00 98.31 263 ILE A N 1
ATOM 2033 C CA . ILE A 1 263 ? -4.300 -2.970 8.471 1.00 98.31 263 ILE A CA 1
ATOM 2034 C C . ILE A 1 263 ? -3.039 -3.618 9.049 1.00 98.31 263 ILE A C 1
ATOM 2036 O O . ILE A 1 263 ? -2.544 -4.591 8.471 1.00 98.31 263 ILE A O 1
ATOM 2040 N N . PRO A 1 264 ? -2.501 -3.103 10.168 1.00 97.75 264 PRO A N 1
ATOM 2041 C CA . PRO A 1 264 ? -1.306 -3.665 10.778 1.00 97.75 264 PRO A CA 1
ATOM 2042 C C . PRO A 1 264 ? -1.613 -5.027 11.408 1.00 97.75 264 PRO A C 1
ATOM 2044 O O . PRO A 1 264 ? -2.512 -5.162 12.237 1.00 97.75 264 PRO A O 1
ATOM 2047 N N . ASP A 1 265 ? -0.835 -6.043 11.047 1.00 97.56 265 ASP A N 1
ATOM 2048 C CA . ASP A 1 265 ? -0.811 -7.313 11.765 1.00 97.56 265 ASP A CA 1
ATOM 2049 C C . ASP A 1 265 ? 0.125 -7.170 12.972 1.00 97.56 265 ASP A C 1
ATOM 2051 O O . ASP A 1 265 ? 1.322 -7.458 12.888 1.00 97.56 265 ASP A O 1
ATOM 2055 N N . VAL A 1 266 ? -0.419 -6.623 14.061 1.00 97.69 266 VAL A N 1
ATOM 2056 C CA . VAL A 1 266 ? 0.332 -6.271 15.275 1.00 97.69 266 VAL A CA 1
ATOM 2057 C C . VAL A 1 266 ? 0.995 -7.510 15.881 1.00 97.69 266 VAL A C 1
ATOM 2059 O O . VAL A 1 266 ? 0.361 -8.558 16.013 1.00 97.69 266 VAL A O 1
ATOM 2062 N N . ALA A 1 267 ? 2.274 -7.378 16.240 1.00 95.94 267 ALA A N 1
ATOM 2063 C CA . ALA A 1 267 ? 3.095 -8.432 16.841 1.00 95.94 267 ALA A CA 1
ATOM 2064 C C . ALA A 1 267 ? 3.558 -8.102 18.265 1.00 95.94 267 ALA A C 1
ATOM 2066 O O . ALA A 1 267 ? 3.708 -9.025 19.063 1.00 95.94 267 ALA A O 1
ATOM 2067 N N . ASP A 1 268 ? 3.784 -6.816 18.558 1.00 96.38 268 ASP A N 1
ATOM 2068 C CA . ASP A 1 268 ? 4.153 -6.314 19.884 1.00 96.38 268 ASP A CA 1
ATOM 2069 C C . ASP A 1 268 ? 3.263 -5.115 20.247 1.00 96.38 268 ASP A C 1
ATOM 2071 O O . ASP A 1 268 ? 3.386 -4.030 19.674 1.00 96.38 268 ASP A O 1
ATOM 2075 N N . LEU A 1 269 ? 2.349 -5.317 21.197 1.00 97.12 269 LEU A N 1
ATOM 2076 C CA . LEU A 1 269 ? 1.412 -4.311 21.691 1.00 97.12 269 LEU A CA 1
ATOM 2077 C C . LEU A 1 269 ? 2.126 -3.116 22.322 1.00 97.12 269 LEU A C 1
ATOM 2079 O O . LEU A 1 269 ? 1.668 -1.990 22.151 1.00 97.12 269 LEU A O 1
ATOM 2083 N N . ARG A 1 270 ? 3.236 -3.331 23.038 1.00 94.88 270 ARG A N 1
ATOM 2084 C CA . ARG A 1 270 ? 3.956 -2.258 23.740 1.00 94.88 270 ARG A CA 1
ATOM 2085 C C . ARG A 1 270 ? 4.700 -1.379 22.751 1.00 94.88 270 ARG A C 1
ATOM 2087 O O . ARG A 1 270 ? 4.614 -0.159 22.844 1.00 94.88 270 ARG A O 1
ATOM 2094 N N . GLU A 1 271 ? 5.390 -1.992 21.793 1.00 93.00 271 GLU A N 1
ATOM 2095 C CA . GLU A 1 271 ? 6.087 -1.251 20.740 1.00 93.00 271 GLU A CA 1
ATOM 2096 C C . GLU A 1 271 ? 5.079 -0.505 19.854 1.00 93.00 271 GLU A C 1
ATOM 2098 O O . GLU A 1 271 ? 5.244 0.685 19.595 1.00 93.00 271 GLU A O 1
ATOM 2103 N N . PHE A 1 272 ? 3.985 -1.162 19.450 1.00 95.31 272 PHE A N 1
ATOM 2104 C CA . PHE A 1 272 ? 2.967 -0.548 18.596 1.00 95.31 272 PHE A CA 1
ATOM 2105 C C . PHE A 1 272 ? 2.223 0.612 19.281 1.00 95.31 272 PHE A C 1
ATOM 2107 O O . PHE A 1 272 ? 1.953 1.626 18.632 1.00 95.31 272 PHE A O 1
ATOM 2114 N N . ARG A 1 273 ? 1.935 0.493 20.589 1.00 94.25 273 ARG A N 1
ATOM 2115 C CA . ARG A 1 273 ? 1.318 1.547 21.422 1.00 94.25 273 ARG A CA 1
ATOM 2116 C C . ARG A 1 273 ? 2.115 2.856 21.383 1.00 94.25 273 ARG A C 1
ATOM 2118 O O . ARG A 1 273 ? 1.519 3.924 21.437 1.00 94.25 273 ARG A O 1
ATOM 2125 N N . VAL A 1 274 ? 3.440 2.782 21.250 1.00 92.50 274 VAL A N 1
ATOM 2126 C CA . VAL A 1 274 ? 4.315 3.961 21.132 1.00 92.50 274 VAL A CA 1
ATOM 2127 C C . VAL A 1 274 ? 4.495 4.383 19.674 1.00 92.50 274 VAL A C 1
ATOM 2129 O O . VAL A 1 274 ? 4.387 5.565 19.355 1.00 92.50 274 VAL A O 1
ATOM 2132 N N . ALA A 1 275 ? 4.739 3.423 18.780 1.00 92.62 275 ALA A N 1
ATOM 2133 C CA . ALA A 1 275 ? 5.098 3.711 17.397 1.00 92.62 275 ALA A CA 1
ATOM 2134 C C . ALA A 1 275 ? 3.948 4.357 16.610 1.00 92.62 275 ALA A C 1
ATOM 2136 O O . ALA A 1 275 ? 4.156 5.328 15.893 1.00 92.62 275 ALA A O 1
ATOM 2137 N N . PHE A 1 276 ? 2.711 3.866 16.736 1.00 94.81 276 PHE A N 1
ATOM 2138 C CA . PHE A 1 276 ? 1.619 4.354 15.888 1.00 94.81 276 PHE A CA 1
ATOM 2139 C C . PHE A 1 276 ? 1.259 5.841 16.111 1.00 94.81 276 PHE A C 1
ATOM 2141 O O . PHE A 1 276 ? 1.128 6.567 15.120 1.00 94.81 276 PHE A O 1
ATOM 2148 N N . PRO A 1 277 ? 1.149 6.352 17.355 1.00 93.38 277 PRO A N 1
ATOM 2149 C CA . PRO A 1 277 ? 1.009 7.790 17.601 1.00 93.38 277 PRO A CA 1
ATOM 2150 C C . PRO A 1 277 ? 2.119 8.648 16.977 1.00 93.38 277 PRO A C 1
ATOM 2152 O O . PRO A 1 277 ? 1.849 9.737 16.456 1.00 93.38 277 PRO A O 1
ATOM 2155 N N . ALA A 1 278 ? 3.360 8.161 16.999 1.00 92.00 278 ALA A N 1
ATOM 2156 C CA . ALA A 1 278 ? 4.496 8.858 16.411 1.00 92.00 278 ALA A CA 1
ATOM 2157 C C . ALA A 1 278 ? 4.382 8.918 14.875 1.00 92.00 278 ALA A C 1
ATOM 2159 O O . ALA A 1 278 ? 4.497 10.010 14.309 1.00 92.00 278 ALA A O 1
ATOM 2160 N N . ILE A 1 279 ? 3.945 7.826 14.222 1.00 93.12 279 ILE A N 1
ATOM 2161 C CA . ILE A 1 279 ? 3.616 7.838 12.785 1.00 93.12 279 ILE A CA 1
ATOM 2162 C C . ILE A 1 279 ? 2.637 8.964 12.457 1.00 93.12 279 ILE A C 1
ATOM 2164 O O . ILE A 1 279 ? 2.890 9.726 11.524 1.00 93.12 279 ILE A O 1
ATOM 2168 N N . LEU A 1 280 ? 1.524 9.071 13.199 1.00 93.38 280 LEU A N 1
ATOM 2169 C CA . LEU A 1 280 ? 0.495 10.094 12.962 1.00 93.38 280 LEU A CA 1
ATOM 2170 C C . LEU A 1 280 ? 1.076 11.511 13.044 1.00 93.38 280 LEU A C 1
ATOM 2172 O O . LEU A 1 280 ? 0.795 12.349 12.183 1.00 93.38 280 LEU A O 1
ATOM 2176 N N . SER A 1 281 ? 1.943 11.735 14.029 1.00 91.50 281 SER A N 1
ATOM 2177 C CA . SER A 1 281 ? 2.607 13.019 14.271 1.00 91.50 281 SER A CA 1
ATOM 2178 C C . SER A 1 281 ? 3.599 13.369 13.150 1.00 91.50 281 SER A C 1
ATOM 2180 O O . SER A 1 281 ? 3.806 14.539 12.823 1.00 91.50 281 SER A O 1
ATOM 2182 N N . ASN A 1 282 ? 4.156 12.356 12.484 1.00 89.94 282 ASN A N 1
ATOM 2183 C CA . ASN A 1 282 ? 5.149 12.483 11.416 1.00 89.94 282 ASN A CA 1
ATOM 2184 C C . ASN A 1 282 ? 4.582 12.329 9.994 1.00 89.94 282 ASN A C 1
ATOM 2186 O O . ASN A 1 282 ? 5.340 12.305 9.019 1.00 89.94 282 ASN A O 1
ATOM 2190 N N . LEU A 1 283 ? 3.256 12.252 9.833 1.00 92.06 283 LEU A N 1
ATOM 2191 C CA . LEU A 1 283 ? 2.631 12.248 8.508 1.00 92.06 283 LEU A CA 1
ATOM 2192 C C . LEU A 1 283 ? 2.909 13.559 7.763 1.00 92.06 283 LEU A C 1
ATOM 2194 O O . LEU A 1 283 ? 2.941 14.636 8.361 1.00 92.06 283 LEU A O 1
ATOM 2198 N N . ALA A 1 284 ? 3.078 13.478 6.442 1.00 88.62 284 ALA A N 1
ATOM 2199 C CA . ALA A 1 284 ? 3.378 14.652 5.635 1.00 88.62 284 ALA A CA 1
ATOM 2200 C C . ALA A 1 284 ? 2.211 15.657 5.617 1.00 88.62 284 ALA A C 1
ATOM 2202 O O . ALA A 1 284 ? 1.033 15.279 5.597 1.00 88.62 284 ALA A O 1
ATOM 2203 N N . THR A 1 285 ? 2.562 16.942 5.591 1.00 86.88 285 THR A N 1
ATOM 2204 C CA . THR A 1 285 ? 1.632 18.084 5.599 1.00 86.88 285 THR A CA 1
ATOM 2205 C C . THR A 1 285 ? 1.308 18.589 4.194 1.00 86.88 285 THR A C 1
ATOM 2207 O O . THR A 1 285 ? 0.390 19.390 4.005 1.00 86.88 285 THR A O 1
ATOM 2210 N N . ASP A 1 286 ? 2.041 18.125 3.179 1.00 85.06 286 ASP A N 1
ATOM 2211 C CA . ASP A 1 286 ? 1.863 18.565 1.807 1.00 85.06 286 ASP A CA 1
ATOM 2212 C C . ASP A 1 286 ? 0.559 18.020 1.208 1.00 85.06 286 ASP A C 1
ATOM 2214 O O . ASP A 1 286 ? 0.208 16.836 1.281 1.00 85.06 286 ASP A O 1
ATOM 2218 N N . THR A 1 287 ? -0.201 18.920 0.587 1.00 77.50 287 THR A N 1
ATOM 2219 C CA . THR A 1 287 ? -1.503 18.585 0.017 1.00 77.50 287 THR A CA 1
ATOM 2220 C C . THR A 1 287 ? -1.486 18.713 -1.496 1.00 77.50 287 THR A C 1
ATOM 2222 O O . THR A 1 287 ? -1.121 19.733 -2.073 1.00 77.50 287 THR A O 1
ATOM 2225 N N . GLY A 1 288 ? -1.955 17.668 -2.178 1.00 60.56 288 GLY A N 1
ATOM 2226 C CA . GLY A 1 288 ? -2.217 17.710 -3.615 1.00 60.56 288 GLY A CA 1
ATOM 2227 C C . GLY A 1 288 ? -3.630 18.227 -3.917 1.00 60.56 288 GLY A C 1
ATOM 2228 O O . GLY A 1 288 ? -4.341 17.615 -4.717 1.00 60.56 288 GLY A O 1
ATOM 2229 N N . GLY A 1 289 ? -4.101 19.263 -3.222 1.00 71.12 289 GLY A N 1
ATOM 2230 C CA . GLY A 1 289 ? -5.507 19.686 -3.196 1.00 71.12 289 GLY A CA 1
ATOM 2231 C C . GLY A 1 289 ? -6.138 19.448 -1.822 1.00 71.12 289 GLY A C 1
ATOM 2232 O O . GLY A 1 289 ? -5.564 19.822 -0.816 1.00 71.12 289 GLY A O 1
ATOM 2233 N N . ARG A 1 290 ? -7.321 18.821 -1.745 1.00 73.81 290 ARG A N 1
ATOM 2234 C CA . ARG A 1 290 ? -8.001 18.550 -0.453 1.00 73.81 290 ARG A CA 1
ATOM 2235 C C . ARG A 1 290 ? -7.531 17.283 0.278 1.00 73.81 290 ARG A C 1
ATOM 2237 O O . ARG A 1 290 ? -8.089 16.951 1.313 1.00 73.81 290 ARG A O 1
ATOM 2244 N N . LEU A 1 291 ? -6.585 16.539 -0.293 1.00 81.88 291 LEU A N 1
ATOM 2245 C CA . LEU A 1 291 ? -6.123 15.250 0.232 1.00 81.88 291 LEU A CA 1
ATOM 2246 C C . LEU A 1 291 ? -4.590 15.248 0.328 1.00 81.88 291 LEU A C 1
ATOM 2248 O O . LEU A 1 291 ? -3.955 15.887 -0.526 1.00 81.88 291 LEU A O 1
ATOM 2252 N N . PRO A 1 292 ? -4.009 14.520 1.302 1.00 89.50 292 PRO A N 1
ATOM 2253 C CA . PRO A 1 292 ? -2.560 14.424 1.461 1.00 89.50 292 PRO A CA 1
ATOM 2254 C C . PRO A 1 292 ? -1.897 13.906 0.184 1.00 89.50 292 PRO A C 1
ATOM 2256 O O . PRO A 1 292 ? -2.421 12.998 -0.471 1.00 89.50 292 PRO A O 1
ATOM 2259 N N . ALA A 1 293 ? -0.759 14.483 -0.198 1.00 88.81 293 ALA A N 1
ATOM 2260 C CA . ALA A 1 293 ? -0.023 14.018 -1.371 1.00 88.81 293 ALA A CA 1
ATOM 2261 C C . ALA A 1 293 ? 0.587 12.628 -1.129 1.00 88.81 293 ALA A C 1
ATOM 2263 O O . ALA A 1 293 ? 0.434 11.751 -1.978 1.00 88.81 293 ALA A O 1
ATOM 2264 N N . GLN A 1 294 ? 1.166 12.403 0.056 1.00 91.00 294 GLN A N 1
ATOM 2265 C CA . GLN A 1 294 ? 1.743 11.119 0.481 1.00 91.00 294 GLN A CA 1
ATOM 2266 C C . GLN A 1 294 ? 0.716 9.974 0.565 1.00 91.00 294 GLN A C 1
ATOM 2268 O O . GLN A 1 294 ? 1.080 8.810 0.433 1.00 91.00 294 GLN A O 1
ATOM 2273 N N . ALA A 1 295 ? -0.579 10.276 0.705 1.00 94.69 295 ALA A N 1
ATOM 2274 C CA . ALA A 1 295 ? -1.623 9.252 0.677 1.00 94.69 295 ALA A CA 1
ATOM 2275 C C . ALA A 1 295 ? -1.821 8.627 -0.719 1.00 94.69 295 ALA A C 1
ATOM 2277 O O . ALA A 1 295 ? -2.549 7.647 -0.851 1.00 94.69 295 ALA A O 1
ATOM 2278 N N . ARG A 1 296 ? -1.237 9.194 -1.781 1.00 94.50 296 ARG A N 1
ATOM 2279 C CA . ARG A 1 296 ? -1.376 8.684 -3.151 1.00 94.50 296 ARG A CA 1
ATOM 2280 C C . ARG A 1 296 ? -0.378 7.569 -3.408 1.00 94.50 296 ARG A C 1
ATOM 2282 O O . ARG A 1 296 ? 0.825 7.763 -3.258 1.00 94.50 296 ARG A O 1
ATOM 2289 N N . ILE A 1 297 ? -0.891 6.429 -3.850 1.00 96.06 297 ILE A N 1
ATOM 2290 C CA . ILE A 1 297 ? -0.090 5.232 -4.102 1.00 96.06 297 ILE A CA 1
ATOM 2291 C C . ILE A 1 297 ? -0.347 4.680 -5.504 1.00 96.06 297 ILE A C 1
ATOM 2293 O O . ILE A 1 297 ? -1.444 4.823 -6.042 1.00 96.06 297 ILE A O 1
ATOM 2297 N N . ASP A 1 298 ? 0.659 4.032 -6.086 1.00 94.62 298 ASP A N 1
ATOM 2298 C CA . ASP A 1 298 ? 0.623 3.489 -7.449 1.00 94.62 298 ASP A CA 1
ATOM 2299 C C . ASP A 1 298 ? 0.051 2.061 -7.504 1.00 94.62 298 ASP A C 1
ATOM 2301 O O . ASP A 1 298 ? -0.394 1.599 -8.554 1.00 94.62 298 ASP A O 1
ATOM 2305 N N . LEU A 1 299 ? 0.058 1.345 -6.374 1.00 93.81 299 LEU A N 1
ATOM 2306 C CA . LEU A 1 299 ? -0.582 0.038 -6.216 1.00 93.81 299 LEU A CA 1
ATOM 2307 C C . LEU A 1 299 ? -1.034 -0.190 -4.765 1.00 93.81 299 LEU A C 1
ATOM 2309 O O . LEU A 1 299 ? -0.451 0.408 -3.863 1.00 93.81 299 LEU A O 1
ATOM 2313 N N . PRO A 1 300 ? -1.991 -1.099 -4.502 1.00 94.88 300 PRO A N 1
ATOM 2314 C CA . PRO A 1 300 ? -2.446 -1.363 -3.137 1.00 94.88 300 PRO A CA 1
ATOM 2315 C C . PRO A 1 300 ? -1.358 -1.850 -2.173 1.00 94.88 300 PRO A C 1
ATOM 2317 O O . PRO A 1 300 ? -1.294 -1.338 -1.061 1.00 94.88 300 PRO A O 1
ATOM 2320 N N . ALA A 1 301 ? -0.453 -2.743 -2.593 1.00 95.31 301 ALA A N 1
ATOM 2321 C CA . ALA A 1 301 ? 0.631 -3.241 -1.732 1.00 95.31 301 ALA A CA 1
ATOM 2322 C C . ALA A 1 301 ? 1.560 -2.130 -1.208 1.00 95.31 301 ALA A C 1
ATOM 2324 O O . ALA A 1 301 ? 2.175 -2.265 -0.151 1.00 95.31 301 ALA A O 1
ATOM 2325 N N . GLN A 1 302 ? 1.650 -1.001 -1.921 1.00 97.25 302 GLN A N 1
ATOM 2326 C CA . GLN A 1 302 ? 2.441 0.146 -1.481 1.00 97.25 302 GLN A CA 1
ATOM 2327 C C . GLN A 1 302 ? 1.941 0.699 -0.138 1.00 97.25 302 GLN A C 1
ATOM 2329 O O . GLN A 1 302 ? 2.747 1.201 0.637 1.00 97.25 302 GLN A O 1
ATOM 2334 N N . ALA A 1 303 ? 0.649 0.568 0.177 1.00 97.50 303 ALA A N 1
ATOM 2335 C CA . ALA A 1 303 ? 0.105 0.983 1.467 1.00 97.50 303 ALA A CA 1
ATOM 2336 C C . ALA A 1 303 ? 0.790 0.250 2.635 1.00 97.50 303 ALA A C 1
ATOM 2338 O O . ALA A 1 303 ? 1.183 0.878 3.617 1.00 97.50 303 ALA A O 1
ATOM 2339 N N . GLY A 1 304 ? 1.007 -1.063 2.496 1.00 96.69 304 GLY A N 1
ATOM 2340 C CA . GLY A 1 304 ? 1.764 -1.848 3.469 1.00 96.69 304 GLY A CA 1
ATOM 2341 C C . GLY A 1 304 ? 3.229 -1.423 3.570 1.00 96.69 304 GLY A C 1
ATOM 2342 O O . GLY A 1 304 ? 3.745 -1.252 4.673 1.00 96.69 304 GLY A O 1
ATOM 2343 N N . LEU A 1 305 ? 3.885 -1.175 2.430 1.00 96.69 305 LEU A N 1
ATOM 2344 C CA . LEU A 1 305 ? 5.268 -0.683 2.395 1.00 96.69 305 LEU A CA 1
ATOM 2345 C C . LEU A 1 305 ? 5.420 0.695 3.057 1.00 96.69 305 LEU A C 1
ATOM 2347 O O . LEU A 1 305 ? 6.409 0.925 3.747 1.00 96.69 305 LEU A O 1
ATOM 2351 N N . GLU A 1 306 ? 4.451 1.598 2.887 1.00 96.00 306 GLU A N 1
ATOM 2352 C CA . GLU A 1 306 ? 4.453 2.913 3.538 1.00 96.00 306 GLU A CA 1
ATOM 2353 C C . GLU A 1 306 ? 4.313 2.806 5.056 1.00 96.00 306 GLU A C 1
ATOM 2355 O O . GLU A 1 306 ? 5.084 3.439 5.775 1.00 96.00 306 GLU A O 1
ATOM 2360 N N . VAL A 1 307 ? 3.393 1.974 5.560 1.00 95.62 307 VAL A N 1
ATOM 2361 C CA . VAL A 1 307 ? 3.259 1.738 7.009 1.00 95.62 307 VAL A CA 1
ATOM 2362 C C . VAL A 1 307 ? 4.562 1.181 7.588 1.00 95.62 307 VAL A C 1
ATOM 2364 O O . VAL A 1 307 ? 5.071 1.719 8.570 1.00 95.62 307 VAL A O 1
ATOM 2367 N N . LEU A 1 308 ? 5.152 0.162 6.951 1.00 94.56 308 LEU A N 1
ATOM 2368 C CA . LEU A 1 308 ? 6.441 -0.394 7.380 1.00 94.56 308 LEU A CA 1
ATOM 2369 C C . LEU A 1 308 ? 7.567 0.646 7.316 1.00 94.56 308 LEU A C 1
ATOM 2371 O O . LEU A 1 308 ? 8.419 0.689 8.201 1.00 94.56 308 LEU A O 1
ATOM 2375 N N . ARG A 1 309 ? 7.573 1.511 6.294 1.00 93.31 309 ARG A N 1
ATOM 2376 C CA . ARG A 1 309 ? 8.551 2.599 6.180 1.00 93.31 309 ARG A CA 1
ATOM 2377 C C . ARG A 1 309 ? 8.442 3.567 7.352 1.00 93.31 309 ARG A C 1
ATOM 2379 O O . ARG A 1 309 ? 9.479 3.926 7.897 1.00 93.31 309 ARG A O 1
ATOM 2386 N N . HIS A 1 310 ? 7.229 3.971 7.726 1.00 91.81 310 HIS A N 1
ATOM 2387 C CA . HIS A 1 310 ? 7.000 4.863 8.861 1.00 91.81 310 HIS A CA 1
ATOM 2388 C C . HIS A 1 310 ? 7.449 4.235 10.186 1.00 91.81 310 HIS A C 1
ATOM 2390 O O . HIS A 1 310 ? 8.188 4.867 10.935 1.00 91.81 310 HIS A O 1
ATOM 2396 N N . LEU A 1 311 ? 7.106 2.963 10.412 1.00 88.94 311 LEU A N 1
ATOM 2397 C CA . LEU A 1 311 ? 7.533 2.218 11.601 1.00 88.94 311 LEU A CA 1
ATOM 2398 C C . LEU A 1 311 ? 9.063 2.094 11.716 1.00 88.94 311 LEU A C 1
ATOM 2400 O O . LEU A 1 311 ? 9.588 2.070 12.823 1.00 88.94 311 LEU A O 1
ATOM 2404 N N . LYS A 1 312 ? 9.793 2.037 10.591 1.00 83.56 312 LYS A N 1
ATOM 2405 C CA . LYS A 1 312 ? 11.266 1.925 10.580 1.00 83.56 312 LYS A CA 1
ATOM 2406 C C . LYS A 1 312 ? 12.015 3.256 10.505 1.00 83.56 312 LYS A C 1
ATOM 2408 O O . LYS A 1 312 ? 13.191 3.300 10.854 1.00 83.56 312 LYS A O 1
ATOM 2413 N N . SER A 1 313 ? 11.395 4.337 10.028 1.00 70.31 313 SER A N 1
ATOM 2414 C CA . SER A 1 313 ? 12.065 5.646 9.965 1.00 70.31 313 SER A CA 1
ATOM 2415 C C . SER A 1 313 ? 12.325 6.235 11.351 1.00 70.31 313 SER A C 1
ATOM 2417 O O . SER A 1 313 ? 13.350 6.876 11.549 1.00 70.31 313 SER A O 1
ATOM 2419 N N . GLU A 1 314 ? 11.454 5.957 12.318 1.00 55.28 314 GLU A N 1
ATOM 2420 C CA . GLU A 1 314 ? 11.579 6.473 13.688 1.00 55.28 314 GLU A CA 1
ATOM 2421 C C . GLU A 1 314 ? 12.586 5.673 14.521 1.00 55.28 314 GLU A C 1
ATOM 2423 O O . GLU A 1 314 ? 13.304 6.228 15.353 1.00 55.28 314 GLU A O 1
ATOM 2428 N N . THR A 1 315 ? 12.743 4.377 14.231 1.00 50.84 315 THR A N 1
ATOM 2429 C CA . THR A 1 315 ? 13.734 3.540 14.918 1.00 50.84 315 THR A CA 1
ATOM 2430 C C . THR A 1 315 ? 15.167 3.856 14.483 1.00 50.84 315 THR A C 1
ATOM 2432 O O . THR A 1 315 ? 16.104 3.580 15.232 1.00 50.84 315 THR A O 1
ATOM 2435 N N . GLY A 1 316 ? 15.359 4.478 13.312 1.00 41.88 316 GLY A N 1
ATOM 2436 C CA . GLY A 1 316 ? 16.664 4.887 12.790 1.00 41.88 316 GLY A CA 1
ATOM 2437 C C . GLY A 1 316 ? 17.241 6.150 13.438 1.00 41.88 316 GLY A C 1
ATOM 2438 O O . GLY A 1 316 ? 18.422 6.156 13.790 1.00 41.88 316 GLY A O 1
ATOM 2439 N N . GLU A 1 317 ? 16.433 7.199 13.624 1.00 39.88 317 GLU A N 1
ATOM 2440 C CA . GLU A 1 317 ? 16.893 8.484 14.180 1.00 39.88 317 GLU A CA 1
ATOM 2441 C C . GLU A 1 317 ? 17.188 8.383 15.684 1.00 39.88 317 GLU A C 1
ATOM 2443 O O . GLU A 1 317 ? 18.286 8.741 16.116 1.00 39.88 317 GLU A O 1
ATOM 2448 N N . GLU A 1 318 ? 16.313 7.750 16.473 1.00 42.41 318 GLU A N 1
ATOM 2449 C CA . GLU A 1 318 ? 16.578 7.522 17.900 1.00 42.41 318 GLU A CA 1
ATOM 2450 C C . GLU A 1 318 ? 17.742 6.543 18.144 1.00 42.41 318 GLU A C 1
ATOM 2452 O O . GLU A 1 318 ? 18.504 6.677 19.110 1.00 42.41 318 GLU A O 1
ATOM 2457 N N . ALA A 1 319 ? 17.919 5.533 17.282 1.00 41.16 319 ALA A N 1
ATOM 2458 C CA . ALA A 1 319 ? 19.060 4.624 17.378 1.00 41.16 319 ALA A CA 1
ATOM 2459 C C . ALA A 1 319 ? 20.376 5.304 16.969 1.00 41.16 319 ALA A C 1
ATOM 2461 O O . ALA A 1 319 ? 21.421 4.999 17.556 1.00 41.16 319 ALA A O 1
ATOM 2462 N N . ALA A 1 320 ? 20.344 6.228 16.004 1.00 39.88 320 ALA A N 1
ATOM 2463 C CA . ALA A 1 320 ? 21.494 7.033 15.606 1.00 39.88 320 ALA A CA 1
ATOM 2464 C C . ALA A 1 320 ? 21.904 8.018 16.714 1.00 39.88 320 ALA A C 1
ATOM 2466 O O . ALA A 1 320 ? 23.085 8.067 17.068 1.00 39.88 320 ALA A O 1
ATOM 2467 N N . GLU A 1 321 ? 20.949 8.705 17.347 1.00 44.94 321 GLU A N 1
ATOM 2468 C CA . GLU A 1 321 ? 21.213 9.588 18.490 1.00 44.94 321 GLU A CA 1
ATOM 2469 C C . GLU A 1 321 ? 21.732 8.820 19.714 1.00 44.94 321 GLU A C 1
ATOM 2471 O O . GLU A 1 321 ? 22.727 9.219 20.325 1.00 44.94 321 GLU A O 1
ATOM 2476 N N . ARG A 1 322 ? 21.162 7.648 20.039 1.00 47.19 322 ARG A N 1
ATOM 2477 C CA . ARG A 1 322 ? 21.687 6.794 21.125 1.00 47.19 322 ARG A CA 1
ATOM 2478 C C . ARG A 1 322 ? 23.076 6.224 20.815 1.00 47.19 322 ARG A C 1
ATOM 2480 O O . ARG A 1 322 ? 23.844 5.980 21.750 1.00 47.19 322 ARG A O 1
ATOM 2487 N N . ARG A 1 323 ? 23.423 5.991 19.540 1.00 45.16 323 ARG A N 1
ATOM 2488 C CA . ARG A 1 323 ? 24.784 5.598 19.120 1.00 45.16 323 ARG A CA 1
ATOM 2489 C C . ARG A 1 323 ? 25.765 6.765 19.249 1.00 45.16 323 ARG A C 1
ATOM 2491 O O . ARG A 1 323 ? 26.860 6.550 19.767 1.00 45.16 323 ARG A O 1
ATOM 2498 N N . ALA A 1 324 ? 25.363 7.979 18.876 1.00 44.69 324 ALA A N 1
ATOM 2499 C CA . ALA A 1 324 ? 26.165 9.189 19.055 1.00 44.69 324 ALA A CA 1
ATOM 2500 C C . ALA A 1 324 ? 26.404 9.504 20.546 1.00 44.69 324 ALA A C 1
ATOM 2502 O O . ALA A 1 324 ? 27.543 9.735 20.954 1.00 44.69 324 ALA A O 1
ATOM 2503 N N . GLY A 1 325 ? 25.372 9.390 21.390 1.00 43.69 325 GLY A N 1
ATOM 2504 C CA . GLY A 1 325 ? 25.480 9.595 22.839 1.00 43.69 325 GLY A CA 1
ATOM 2505 C C . GLY A 1 325 ? 26.363 8.559 23.551 1.00 43.69 325 GLY A C 1
ATOM 2506 O O . GLY A 1 325 ? 27.148 8.907 24.433 1.00 43.69 325 GLY A O 1
ATOM 2507 N N . ARG A 1 326 ? 26.320 7.280 23.139 1.00 45.62 326 ARG A N 1
ATOM 2508 C CA . ARG A 1 326 ? 27.210 6.236 23.694 1.00 45.62 326 ARG A CA 1
ATOM 2509 C C . ARG A 1 326 ? 28.655 6.338 23.201 1.00 45.62 326 ARG A C 1
ATOM 2511 O O . ARG A 1 326 ? 29.556 5.925 23.930 1.00 45.62 326 ARG A O 1
ATOM 2518 N N . ALA A 1 327 ? 28.886 6.870 22.000 1.00 41.09 327 ALA A N 1
ATOM 2519 C CA . ALA A 1 327 ? 30.233 7.144 21.501 1.00 41.09 327 ALA A CA 1
ATOM 2520 C C . ALA A 1 327 ? 30.901 8.287 22.288 1.00 41.09 327 ALA A C 1
ATOM 2522 O O . ALA A 1 327 ? 32.072 8.172 22.642 1.00 41.09 327 ALA A O 1
ATOM 2523 N N . LEU A 1 328 ? 30.136 9.321 22.657 1.00 43.50 328 LEU A N 1
ATOM 2524 C CA . LEU A 1 328 ? 30.602 10.438 23.488 1.00 43.50 328 LEU A CA 1
ATOM 2525 C C . LEU A 1 328 ? 30.875 10.037 24.948 1.00 43.50 328 LEU A C 1
ATOM 2527 O O . LEU A 1 328 ? 31.843 10.505 25.542 1.00 43.50 328 LEU A O 1
ATOM 2531 N N . HIS A 1 329 ? 30.095 9.118 25.530 1.00 39.69 329 HIS A N 1
ATOM 2532 C CA . HIS A 1 329 ? 30.356 8.653 26.900 1.00 39.69 329 HIS A CA 1
ATOM 2533 C C . HIS A 1 329 ? 31.525 7.663 27.025 1.00 39.69 329 HIS A C 1
ATOM 2535 O O . HIS A 1 329 ? 32.110 7.559 28.100 1.00 39.69 329 HIS A O 1
ATOM 2541 N N . ARG A 1 330 ? 31.932 6.978 25.945 1.00 39.50 330 ARG A N 1
ATOM 2542 C CA . ARG A 1 330 ? 33.129 6.113 25.966 1.00 39.50 330 ARG A CA 1
ATOM 2543 C C . ARG A 1 330 ? 34.450 6.866 25.835 1.00 39.50 330 ARG A C 1
ATOM 2545 O O . ARG A 1 330 ? 35.480 6.272 26.133 1.00 39.50 330 ARG A O 1
ATOM 2552 N N . SER A 1 331 ? 34.448 8.140 25.435 1.00 41.00 331 SER A N 1
ATOM 2553 C CA . SER A 1 331 ? 35.677 8.944 25.390 1.00 41.00 331 SER A CA 1
ATOM 2554 C C . SER A 1 331 ? 35.946 9.731 26.679 1.00 41.00 331 SER A C 1
ATOM 2556 O O . SER A 1 331 ? 36.971 10.401 26.754 1.00 41.00 331 SER A O 1
ATOM 2558 N N . ALA A 1 332 ? 35.051 9.676 27.677 1.00 39.56 332 ALA A N 1
ATOM 2559 C CA . ALA A 1 332 ? 35.107 10.546 28.859 1.00 39.56 332 ALA A CA 1
ATOM 2560 C C . ALA A 1 332 ? 35.420 9.839 30.191 1.00 39.56 332 ALA A C 1
ATOM 2562 O O . ALA A 1 332 ? 35.672 10.520 31.180 1.00 39.56 332 ALA A O 1
ATOM 2563 N N . THR A 1 333 ? 35.447 8.506 30.253 1.00 35.88 333 THR A N 1
ATOM 2564 C CA . THR A 1 333 ? 35.772 7.793 31.501 1.00 35.88 333 THR A CA 1
ATOM 2565 C C . THR A 1 333 ? 36.785 6.688 31.247 1.00 35.88 333 THR A C 1
ATOM 2567 O O . THR A 1 333 ? 36.451 5.624 30.723 1.00 35.88 333 THR A O 1
ATOM 2570 N N . GLY A 1 334 ? 38.031 6.974 31.617 1.00 33.56 334 GLY A N 1
ATOM 2571 C CA . GLY A 1 334 ? 39.043 5.961 31.865 1.00 33.56 334 GLY A CA 1
ATOM 2572 C C . GLY A 1 334 ? 38.762 5.195 33.162 1.00 33.56 334 GLY A C 1
ATOM 2573 O O . GLY A 1 334 ? 38.144 5.715 34.085 1.00 33.56 334 GLY A O 1
ATOM 2574 N N . ASP A 1 335 ? 39.285 3.975 33.180 1.00 31.05 335 ASP A N 1
ATOM 2575 C CA . ASP A 1 335 ? 39.495 3.062 34.305 1.00 31.05 335 ASP A CA 1
ATOM 2576 C C . ASP A 1 335 ? 38.355 2.214 34.909 1.00 31.05 335 ASP A C 1
ATOM 2578 O O . ASP A 1 335 ? 37.487 2.653 35.650 1.00 31.05 335 ASP A O 1
ATOM 2582 N N . SER A 1 336 ? 38.537 0.911 34.656 1.00 31.03 336 SER A N 1
ATOM 2583 C CA . SER A 1 336 ? 38.718 -0.192 35.613 1.00 31.03 336 SER A CA 1
ATOM 2584 C C . SER A 1 336 ? 37.560 -0.709 36.496 1.00 31.03 336 SER A C 1
ATOM 2586 O O . SER A 1 336 ? 36.918 -0.000 37.257 1.00 31.03 336 SER A O 1
ATOM 2588 N N . ALA A 1 337 ? 37.476 -2.047 36.470 1.00 28.17 337 ALA A N 1
ATOM 2589 C CA . ALA A 1 337 ? 37.033 -2.972 37.519 1.00 28.17 337 ALA A CA 1
ATOM 2590 C C . ALA A 1 337 ? 35.531 -3.318 37.700 1.00 28.17 337 ALA A C 1
ATOM 2592 O O . ALA A 1 337 ? 34.744 -2.598 38.293 1.00 28.17 337 ALA A O 1
ATOM 2593 N N . ARG A 1 338 ? 35.263 -4.589 37.342 1.00 28.55 338 ARG A N 1
ATOM 2594 C CA . ARG A 1 338 ? 34.456 -5.627 38.031 1.00 28.55 338 ARG A CA 1
ATOM 2595 C C . ARG A 1 338 ? 32.942 -5.438 38.220 1.00 28.55 338 ARG A C 1
ATOM 2597 O O . ARG A 1 338 ? 32.474 -4.637 39.011 1.00 28.55 338 ARG A O 1
ATOM 2604 N N . GLY A 1 339 ? 32.206 -6.400 37.652 1.00 24.39 339 GLY A N 1
ATOM 2605 C CA . GLY A 1 339 ? 30.832 -6.735 38.036 1.00 24.39 339 GLY A CA 1
ATOM 2606 C C . GLY A 1 339 ? 30.126 -7.602 36.996 1.00 24.39 339 GLY A C 1
ATOM 2607 O O . GLY A 1 339 ? 29.137 -7.179 36.410 1.00 24.39 339 GLY A O 1
ATOM 2608 N N . LEU A 1 340 ? 30.665 -8.790 36.695 1.00 27.94 340 LEU A N 1
ATOM 2609 C CA . LEU A 1 340 ? 30.094 -9.699 35.697 1.00 27.94 340 LEU A CA 1
ATOM 2610 C C . LEU A 1 340 ? 28.841 -10.393 36.263 1.00 27.94 340 LEU A C 1
ATOM 2612 O O . LEU A 1 340 ? 28.908 -11.523 36.739 1.00 27.94 340 LEU A O 1
ATOM 2616 N N . ILE A 1 341 ? 27.688 -9.727 36.188 1.00 28.47 341 ILE A N 1
ATOM 2617 C CA . ILE A 1 341 ? 26.395 -10.413 36.255 1.00 28.47 341 ILE A CA 1
ATOM 2618 C C . ILE A 1 341 ? 26.205 -11.094 34.896 1.00 28.47 341 ILE A C 1
ATOM 2620 O O . ILE A 1 341 ? 25.977 -10.445 33.874 1.00 28.47 341 ILE A O 1
ATOM 2624 N N . ARG A 1 342 ? 26.376 -12.420 34.876 1.00 28.73 342 ARG A N 1
ATOM 2625 C CA . ARG A 1 342 ? 26.013 -13.279 33.744 1.00 28.73 342 ARG A CA 1
ATOM 2626 C C . ARG A 1 342 ? 24.494 -13.236 33.577 1.00 28.73 342 ARG A C 1
ATOM 2628 O O . ARG A 1 342 ? 23.782 -14.016 34.196 1.00 28.73 342 ARG A O 1
ATOM 2635 N N . THR A 1 343 ? 24.012 -12.343 32.721 1.00 26.36 343 THR A N 1
ATOM 2636 C CA . THR A 1 343 ? 22.736 -12.544 32.036 1.00 26.36 343 THR A CA 1
ATOM 2637 C C . THR A 1 343 ? 22.984 -13.443 30.827 1.00 26.36 343 THR A C 1
ATOM 2639 O O . THR A 1 343 ? 23.957 -13.278 30.084 1.00 26.36 343 THR A O 1
ATOM 2642 N N . THR A 1 344 ? 22.164 -14.479 30.707 1.00 29.88 344 THR A N 1
ATOM 2643 C CA . THR A 1 344 ? 22.206 -15.506 29.665 1.00 29.88 344 THR A CA 1
ATOM 2644 C C . THR A 1 344 ? 22.146 -14.887 28.268 1.00 29.88 344 THR A C 1
ATOM 2646 O O . THR A 1 344 ?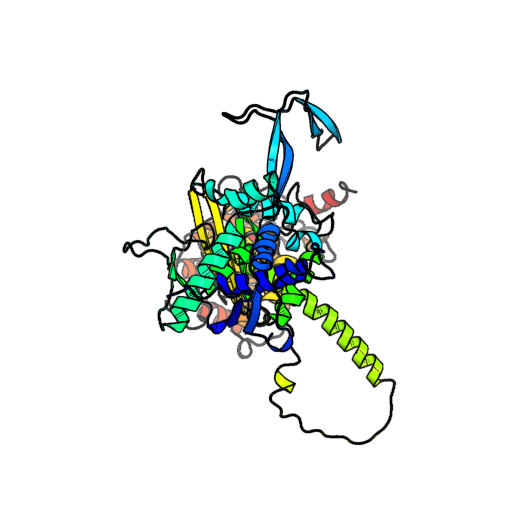 21.404 -13.940 28.026 1.00 29.88 344 THR A O 1
ATOM 2649 N N . GLY A 1 345 ? 22.918 -15.437 27.325 1.00 27.94 345 GLY A N 1
ATOM 2650 C CA . GLY A 1 345 ? 23.065 -14.922 25.954 1.00 27.94 345 GLY A CA 1
ATOM 2651 C C . GLY A 1 345 ? 21.790 -14.886 25.098 1.00 27.94 345 GLY A C 1
ATOM 2652 O O . GLY A 1 345 ? 21.857 -14.405 23.974 1.00 27.94 345 GLY A O 1
ATOM 2653 N N . ALA A 1 346 ? 20.645 -15.341 25.615 1.00 31.61 346 ALA A N 1
ATOM 2654 C CA . ALA A 1 346 ? 19.349 -15.248 24.948 1.00 31.61 346 ALA A CA 1
ATOM 2655 C C . ALA A 1 346 ? 18.753 -13.824 24.998 1.00 31.61 346 ALA A C 1
ATOM 2657 O O . ALA A 1 346 ? 18.198 -13.368 24.003 1.00 31.61 346 ALA A O 1
ATOM 2658 N N . ASP A 1 347 ? 18.969 -13.068 26.083 1.00 30.84 347 ASP A N 1
ATOM 2659 C CA . ASP A 1 347 ? 18.357 -11.735 26.245 1.00 30.84 347 ASP A CA 1
ATOM 2660 C C . ASP A 1 347 ? 19.126 -10.621 25.518 1.00 30.84 347 ASP A C 1
ATOM 2662 O O . ASP A 1 347 ? 18.568 -9.581 25.173 1.00 30.84 347 ASP A O 1
ATOM 2666 N N . LYS A 1 348 ? 20.415 -10.833 25.221 1.00 29.06 348 LYS A N 1
ATOM 2667 C CA . LYS A 1 348 ? 21.239 -9.868 24.467 1.00 29.06 348 LYS A CA 1
ATOM 2668 C C . LYS A 1 348 ? 21.080 -9.964 22.948 1.00 29.06 348 LYS A C 1
ATOM 2670 O O . LYS A 1 348 ? 21.547 -9.067 22.252 1.00 29.06 348 LYS A O 1
ATOM 2675 N N . ALA A 1 349 ? 20.422 -11.006 22.439 1.00 30.89 349 ALA A N 1
ATOM 2676 C CA . ALA A 1 349 ? 20.126 -11.141 21.013 1.00 30.89 349 ALA A CA 1
ATOM 2677 C C . ALA A 1 349 ? 18.828 -10.422 20.600 1.00 30.89 349 ALA A C 1
ATOM 2679 O O . ALA A 1 349 ? 18.652 -10.134 19.424 1.00 30.89 349 ALA A O 1
ATOM 2680 N N . TRP A 1 350 ? 17.948 -10.085 21.549 1.00 33.81 350 TRP A N 1
ATOM 2681 C CA . TRP A 1 350 ? 16.658 -9.441 21.263 1.00 33.81 350 TRP A CA 1
ATOM 2682 C C . TRP A 1 350 ? 16.671 -7.913 21.426 1.00 33.81 350 TRP A C 1
ATOM 2684 O O . TRP A 1 350 ? 15.711 -7.245 21.066 1.00 33.81 350 TRP A O 1
ATOM 2694 N N . SER A 1 351 ? 17.754 -7.323 21.945 1.00 30.69 351 SER A N 1
ATOM 2695 C CA . SER A 1 351 ? 17.770 -5.908 22.347 1.00 30.69 351 SER A CA 1
ATOM 2696 C C . SER A 1 351 ? 18.487 -4.955 21.372 1.00 30.69 351 SER A C 1
ATOM 2698 O O . SER A 1 351 ? 19.009 -3.927 21.812 1.00 30.69 351 SER A O 1
ATOM 2700 N N . ALA A 1 352 ? 18.572 -5.277 20.074 1.00 30.75 352 ALA A N 1
ATOM 2701 C CA . ALA A 1 352 ? 19.290 -4.446 19.092 1.00 30.75 352 ALA A CA 1
ATOM 2702 C C . ALA A 1 352 ? 18.535 -4.110 17.787 1.00 30.75 352 ALA A C 1
ATOM 2704 O O . ALA A 1 352 ? 19.053 -3.306 17.014 1.00 30.75 352 ALA A O 1
ATOM 2705 N N . GLU A 1 353 ? 17.318 -4.609 17.566 1.00 40.88 353 GLU A N 1
ATOM 2706 C CA . GLU A 1 353 ? 16.491 -4.255 16.402 1.00 40.88 353 GLU A CA 1
ATOM 2707 C C . GLU A 1 353 ? 15.085 -3.874 16.874 1.00 40.88 353 GLU A C 1
ATOM 2709 O O . GLU A 1 353 ? 14.227 -4.718 17.096 1.00 40.88 353 GLU A O 1
ATOM 2714 N N . TRP A 1 354 ? 14.866 -2.576 17.084 1.00 46.06 354 TRP A N 1
ATOM 2715 C CA . TRP A 1 354 ? 13.520 -2.022 17.214 1.00 46.06 354 TRP A CA 1
ATOM 2716 C C . TRP A 1 354 ? 12.953 -1.946 15.793 1.00 46.06 354 TRP A C 1
ATOM 2718 O O . TRP A 1 354 ? 13.533 -1.275 14.933 1.00 46.06 354 TRP A O 1
ATOM 2728 N N . GLY A 1 355 ? 11.892 -2.698 15.517 1.00 53.00 355 GLY A N 1
ATOM 2729 C CA . GLY A 1 355 ? 11.382 -2.878 14.157 1.00 53.00 355 GLY A CA 1
ATOM 2730 C C . GLY A 1 355 ? 10.415 -4.047 13.972 1.00 53.00 355 GLY A C 1
ATOM 2731 O O . GLY A 1 355 ? 10.214 -4.461 12.833 1.00 53.00 355 GLY A O 1
ATOM 2732 N N . HIS A 1 356 ? 9.826 -4.581 15.048 1.00 70.75 356 HIS A N 1
ATOM 2733 C CA . HIS A 1 356 ? 8.951 -5.758 14.995 1.00 70.75 356 HIS A CA 1
ATOM 2734 C C . HIS A 1 356 ? 7.560 -5.517 15.595 1.00 70.75 356 HIS A C 1
ATOM 2736 O O . HIS A 1 356 ? 6.824 -6.479 15.797 1.00 70.75 356 HIS A O 1
ATOM 2742 N N . SER A 1 357 ? 7.146 -4.263 15.822 1.00 89.06 357 SER A N 1
ATOM 2743 C CA . SER A 1 357 ? 5.779 -3.944 16.282 1.00 89.06 357 SER A CA 1
ATOM 2744 C C . SER A 1 357 ? 4.667 -4.574 15.428 1.00 89.06 357 SER A C 1
ATOM 2746 O O . SER A 1 357 ? 3.579 -4.854 15.939 1.00 89.06 357 SER A O 1
ATOM 2748 N N . VAL A 1 358 ? 4.935 -4.863 14.149 1.00 93.94 358 VAL A N 1
ATOM 2749 C CA . VAL A 1 358 ? 4.031 -5.576 13.236 1.00 93.94 358 VAL A CA 1
ATOM 2750 C C . VAL A 1 358 ? 4.746 -6.732 12.527 1.00 93.94 358 VAL A C 1
ATOM 2752 O O . VAL A 1 358 ? 5.914 -6.625 12.164 1.00 93.94 358 VAL A O 1
ATOM 2755 N N . ARG A 1 359 ? 4.031 -7.837 12.273 1.00 92.31 359 ARG A N 1
ATOM 2756 C CA . ARG A 1 359 ? 4.524 -8.978 11.467 1.00 92.31 359 ARG A CA 1
ATOM 2757 C C . ARG A 1 359 ? 4.391 -8.711 9.971 1.00 92.31 359 ARG A C 1
ATOM 2759 O O . ARG A 1 359 ? 5.180 -9.177 9.151 1.00 92.31 359 ARG A O 1
ATOM 2766 N N . ALA A 1 360 ? 3.314 -8.027 9.614 1.00 95.75 360 ALA A N 1
ATOM 2767 C CA . ALA A 1 360 ? 2.935 -7.717 8.251 1.00 95.75 360 ALA A CA 1
ATOM 2768 C C . ALA A 1 360 ? 1.936 -6.558 8.252 1.00 95.75 360 ALA A C 1
ATOM 2770 O O . ALA A 1 360 ? 1.415 -6.166 9.296 1.00 95.75 360 ALA A O 1
ATOM 2771 N N . VAL A 1 361 ? 1.618 -6.058 7.066 1.00 97.69 361 VAL A N 1
ATOM 2772 C CA . VAL A 1 361 ? 0.511 -5.127 6.859 1.00 97.69 361 VAL A CA 1
ATOM 2773 C C . VAL A 1 361 ? -0.375 -5.666 5.746 1.00 97.69 361 VAL A C 1
ATOM 2775 O O . VAL A 1 361 ? 0.087 -5.912 4.629 1.00 97.69 361 VAL A O 1
ATOM 2778 N N . GLU A 1 362 ? -1.651 -5.867 6.056 1.00 97.69 362 GLU A N 1
ATOM 2779 C CA . GLU A 1 362 ? -2.665 -6.257 5.080 1.00 97.69 362 GLU A CA 1
ATOM 2780 C C . GLU A 1 362 ? -3.231 -5.015 4.395 1.00 97.69 362 GLU A C 1
ATOM 2782 O O . GLU A 1 362 ? -3.577 -4.035 5.046 1.00 97.69 362 GLU A O 1
ATOM 2787 N N . SER A 1 363 ? -3.328 -5.041 3.072 1.00 97.25 363 SER A N 1
ATOM 2788 C CA . SER A 1 363 ? -3.844 -3.939 2.264 1.00 97.25 363 SER A CA 1
ATOM 2789 C C . SER A 1 363 ? -5.160 -4.352 1.618 1.00 97.25 363 SER A C 1
ATOM 2791 O O . SER A 1 363 ? -5.194 -5.255 0.784 1.00 97.25 363 SER A O 1
ATOM 2793 N N . TYR A 1 364 ? -6.244 -3.665 1.976 1.00 97.44 364 TYR A N 1
ATOM 2794 C CA . TYR A 1 364 ? -7.577 -3.906 1.421 1.00 97.44 364 TYR A CA 1
ATOM 2795 C C . TYR A 1 364 ? -7.935 -2.793 0.442 1.00 97.44 364 TYR A C 1
ATOM 2797 O O . TYR A 1 364 ? -8.184 -1.658 0.852 1.00 97.44 364 TYR A O 1
ATOM 2805 N N . HIS A 1 365 ? -7.974 -3.104 -0.855 1.00 97.12 365 HIS A N 1
ATOM 2806 C CA . HIS A 1 365 ? -8.396 -2.163 -1.891 1.00 97.12 365 HIS A CA 1
ATOM 2807 C C . HIS A 1 365 ? -9.915 -2.195 -2.034 1.00 97.12 365 HIS A C 1
ATOM 2809 O O . HIS A 1 365 ? -10.487 -3.160 -2.540 1.00 97.12 365 HIS A O 1
ATOM 2815 N N . MET A 1 366 ? -10.568 -1.124 -1.596 1.00 94.88 366 MET A N 1
ATOM 2816 C CA . MET A 1 366 ? -12.016 -1.025 -1.490 1.00 94.88 366 MET A CA 1
ATOM 2817 C C . MET A 1 366 ? -12.552 0.105 -2.370 1.00 94.88 366 MET A C 1
ATOM 2819 O O . MET A 1 366 ? -12.029 1.221 -2.373 1.00 94.88 366 MET A O 1
ATOM 2823 N N . GLN A 1 367 ? -13.641 -0.157 -3.089 1.00 93.06 367 GLN A N 1
ATOM 2824 C CA . GLN A 1 367 ? -14.311 0.848 -3.909 1.00 93.06 367 GLN A CA 1
ATOM 2825 C C . GLN A 1 367 ? -15.819 0.828 -3.682 1.00 93.06 367 GLN A C 1
ATOM 2827 O O . GLN A 1 367 ? -16.487 -0.198 -3.844 1.00 93.06 367 GLN A O 1
ATOM 2832 N N . LYS A 1 368 ? -16.370 2.003 -3.374 1.00 89.69 368 LYS A N 1
ATOM 2833 C CA . LYS A 1 368 ? -17.811 2.219 -3.364 1.00 89.69 368 LYS A CA 1
ATOM 2834 C C . LYS A 1 368 ? -18.321 2.406 -4.793 1.00 89.69 368 LYS A C 1
ATOM 2836 O O . LYS A 1 368 ? -17.989 3.372 -5.471 1.00 89.69 368 LYS A O 1
ATOM 2841 N N . ASN A 1 369 ? -19.183 1.495 -5.224 1.00 86.88 369 ASN A N 1
ATOM 2842 C CA . ASN A 1 369 ? -19.883 1.525 -6.500 1.00 86.88 369 ASN A CA 1
ATOM 2843 C C . ASN A 1 369 ? -21.381 1.696 -6.237 1.00 86.88 369 ASN A C 1
ATOM 2845 O O . ASN A 1 369 ? -22.110 0.724 -6.025 1.00 86.88 369 ASN A O 1
ATOM 2849 N N . ARG A 1 370 ? -21.843 2.953 -6.240 1.00 83.81 370 ARG A N 1
ATOM 2850 C CA . ARG A 1 370 ? -23.200 3.339 -5.809 1.00 83.81 370 ARG A CA 1
ATOM 2851 C C . ARG A 1 370 ? -23.469 2.866 -4.372 1.00 83.81 370 ARG A C 1
ATOM 2853 O O . ARG A 1 370 ? -22.835 3.368 -3.447 1.00 83.81 370 ARG A O 1
ATOM 2860 N N . ASN A 1 371 ? -24.365 1.895 -4.193 1.00 81.38 371 ASN A N 1
ATOM 2861 C CA . ASN A 1 371 ? -24.718 1.336 -2.890 1.00 81.38 371 ASN A CA 1
ATOM 2862 C C . ASN A 1 371 ? -23.936 0.057 -2.549 1.00 81.38 371 ASN A C 1
ATOM 2864 O O . ASN A 1 371 ? -24.118 -0.499 -1.471 1.00 81.38 371 ASN A O 1
ATOM 2868 N N . ASN A 1 372 ? -23.067 -0.425 -3.438 1.00 83.25 372 ASN A N 1
ATOM 2869 C CA . ASN A 1 372 ? -22.259 -1.609 -3.176 1.00 83.25 372 ASN A CA 1
ATOM 2870 C C . ASN A 1 372 ? -20.824 -1.217 -2.819 1.00 83.25 372 ASN A C 1
ATOM 2872 O O . ASN A 1 372 ? -20.263 -0.301 -3.418 1.00 83.25 372 ASN A O 1
ATOM 2876 N N . ILE A 1 373 ? -20.222 -1.933 -1.879 1.00 88.31 373 ILE A N 1
ATOM 2877 C CA . ILE A 1 373 ? -18.811 -1.802 -1.528 1.00 88.31 373 ILE A CA 1
ATOM 2878 C C . ILE A 1 373 ? -18.118 -3.052 -2.051 1.00 88.31 373 ILE A C 1
ATOM 2880 O O . ILE A 1 373 ? -18.463 -4.166 -1.664 1.00 88.31 373 ILE A O 1
ATOM 2884 N N . LYS A 1 374 ? -17.163 -2.872 -2.961 1.00 89.94 374 LYS A N 1
ATOM 2885 C CA . LYS A 1 374 ? -16.394 -3.976 -3.534 1.00 89.94 374 LYS A CA 1
ATOM 2886 C C . LYS A 1 374 ? -14.990 -3.988 -2.957 1.00 89.94 374 LYS A C 1
ATOM 2888 O O . LYS A 1 374 ? -14.327 -2.954 -2.966 1.00 89.94 374 LYS A O 1
ATOM 2893 N N . MET A 1 375 ? -14.545 -5.165 -2.536 1.00 92.44 375 MET A N 1
ATOM 2894 C CA . MET A 1 375 ? -13.128 -5.464 -2.369 1.00 92.44 375 MET A CA 1
ATOM 2895 C C . MET A 1 375 ? -12.572 -5.832 -3.746 1.00 92.44 375 MET A C 1
ATOM 2897 O O . MET A 1 375 ? -13.044 -6.783 -4.365 1.00 92.44 375 MET A O 1
ATOM 2901 N N . LEU A 1 376 ? -11.654 -5.019 -4.262 1.00 93.88 376 LEU A N 1
ATOM 2902 C CA . LEU A 1 376 ? -11.041 -5.199 -5.580 1.00 93.88 376 LEU A CA 1
ATOM 2903 C C . LEU A 1 376 ? -9.770 -6.041 -5.503 1.00 93.88 376 LEU A C 1
ATOM 2905 O O . LEU A 1 376 ? -9.501 -6.826 -6.405 1.00 93.88 376 LEU A O 1
ATOM 2909 N N . LEU A 1 377 ? -8.996 -5.859 -4.433 1.00 93.81 377 LEU A N 1
ATOM 2910 C CA . LEU A 1 377 ? -7.749 -6.568 -4.191 1.00 93.81 377 LEU A CA 1
ATOM 2911 C C . LEU A 1 377 ? -7.510 -6.694 -2.686 1.00 93.81 377 LEU A C 1
ATOM 2913 O O . LEU A 1 377 ? -7.841 -5.787 -1.917 1.00 93.81 377 LEU A O 1
ATOM 2917 N N . PHE A 1 378 ? -6.890 -7.801 -2.306 1.00 94.06 378 PHE A N 1
ATOM 2918 C CA . PHE A 1 378 ? -6.274 -8.013 -1.007 1.00 94.06 378 PHE A CA 1
ATOM 2919 C C . PHE A 1 378 ? -4.793 -8.322 -1.227 1.00 94.06 378 PHE A C 1
ATOM 2921 O O . PHE A 1 378 ? -4.458 -9.102 -2.118 1.00 94.06 378 PHE A O 1
ATOM 2928 N N . ASP A 1 379 ? -3.927 -7.707 -0.430 1.00 94.06 379 ASP A N 1
ATOM 2929 C CA . ASP A 1 379 ? -2.487 -7.957 -0.448 1.00 94.06 379 ASP A CA 1
ATOM 2930 C C . ASP A 1 379 ? -1.943 -7.999 0.983 1.00 94.06 379 ASP A C 1
ATOM 2932 O O . ASP A 1 379 ? -2.542 -7.436 1.902 1.00 94.06 379 ASP A O 1
ATOM 2936 N N . ARG A 1 380 ? -0.799 -8.646 1.186 1.00 94.69 380 ARG A N 1
ATOM 2937 C CA . ARG A 1 380 ? -0.157 -8.772 2.493 1.00 94.69 380 ARG A CA 1
ATOM 2938 C C . ARG A 1 380 ? 1.346 -8.591 2.362 1.00 94.69 380 ARG A C 1
ATOM 2940 O O . ARG A 1 380 ? 2.060 -9.457 1.866 1.00 94.69 380 ARG A O 1
ATOM 2947 N N . VAL A 1 381 ? 1.835 -7.477 2.894 1.00 95.94 381 VAL A N 1
ATOM 2948 C CA . VAL A 1 381 ? 3.260 -7.149 2.896 1.00 95.94 381 VAL A CA 1
ATOM 2949 C C . VAL A 1 381 ? 3.870 -7.610 4.211 1.00 95.94 381 VAL A C 1
ATOM 2951 O O . VAL A 1 381 ? 3.647 -7.000 5.254 1.00 95.94 381 VAL A O 1
ATOM 2954 N N . VAL A 1 382 ? 4.618 -8.711 4.165 1.00 93.25 382 VAL A N 1
ATOM 2955 C CA . VAL A 1 382 ? 5.364 -9.246 5.316 1.00 93.25 382 VAL A CA 1
ATOM 2956 C C . VAL A 1 382 ? 6.635 -8.438 5.525 1.00 93.25 382 VAL A C 1
ATOM 2958 O O . VAL A 1 382 ? 7.370 -8.218 4.558 1.00 93.25 382 VAL A O 1
ATOM 2961 N N . ASP A 1 383 ? 6.913 -8.041 6.769 1.00 89.44 383 ASP A N 1
ATOM 2962 C CA . ASP A 1 383 ? 8.156 -7.341 7.065 1.00 89.44 383 ASP A CA 1
ATOM 2963 C C . ASP A 1 383 ? 9.360 -8.276 6.903 1.00 89.44 383 ASP A C 1
ATOM 2965 O O . ASP A 1 383 ? 9.422 -9.360 7.483 1.00 89.44 383 ASP A O 1
ATOM 2969 N N . ARG A 1 384 ? 10.313 -7.862 6.067 1.00 87.62 384 ARG A N 1
ATOM 2970 C CA . ARG A 1 384 ? 11.504 -8.636 5.710 1.00 87.62 384 ARG A CA 1
ATOM 2971 C C . ARG A 1 384 ? 12.748 -7.751 5.744 1.00 87.62 384 ARG A C 1
ATOM 2973 O O . ARG A 1 384 ? 12.648 -6.542 5.490 1.00 87.62 384 ARG A O 1
ATOM 2980 N N . PRO A 1 385 ? 13.937 -8.327 5.999 1.00 84.69 385 PRO A N 1
ATOM 2981 C CA . PRO A 1 385 ? 15.189 -7.582 5.943 1.00 84.69 385 PRO A CA 1
ATOM 2982 C C . PRO A 1 385 ? 15.342 -6.835 4.614 1.00 84.69 385 PRO A C 1
ATOM 2984 O O . PRO A 1 385 ? 15.048 -7.377 3.549 1.00 84.69 385 PRO A O 1
ATOM 2987 N N . ARG A 1 386 ? 15.805 -5.580 4.674 1.00 86.06 386 ARG A N 1
ATOM 2988 C CA . ARG A 1 386 ? 16.045 -4.692 3.516 1.00 86.06 386 ARG A CA 1
ATOM 2989 C C . ARG A 1 386 ? 14.819 -4.337 2.659 1.00 86.06 386 ARG A C 1
ATOM 2991 O O . ARG A 1 386 ? 14.966 -3.588 1.693 1.00 86.06 386 ARG A O 1
ATOM 2998 N N . LEU A 1 387 ? 13.611 -4.809 2.992 1.00 91.50 387 LEU A N 1
ATOM 2999 C CA . LEU A 1 387 ? 12.393 -4.517 2.223 1.00 91.50 387 LEU A CA 1
ATOM 3000 C C . LEU A 1 387 ? 12.127 -3.008 2.144 1.00 91.50 387 LEU A C 1
ATOM 3002 O O . LEU A 1 387 ? 11.958 -2.457 1.057 1.00 91.50 387 LEU A O 1
ATOM 3006 N N . VAL A 1 388 ? 12.150 -2.333 3.297 1.00 92.44 388 VAL A N 1
ATOM 3007 C CA . VAL A 1 388 ? 11.919 -0.884 3.396 1.00 92.44 388 VAL A CA 1
ATOM 3008 C C . VAL A 1 388 ? 13.020 -0.085 2.695 1.00 92.44 388 VAL A C 1
ATOM 3010 O O . VAL A 1 388 ? 12.716 0.876 1.996 1.00 92.44 388 VAL A O 1
ATOM 3013 N N . GLU A 1 389 ? 14.281 -0.500 2.804 1.00 91.06 389 GLU A N 1
ATOM 3014 C CA . GLU A 1 389 ? 15.415 0.161 2.140 1.00 91.06 389 GLU A CA 1
ATOM 3015 C C . GLU A 1 389 ? 15.290 0.087 0.609 1.00 91.06 389 GLU A C 1
ATOM 3017 O O . GLU A 1 389 ? 15.442 1.089 -0.097 1.00 91.06 389 GLU A O 1
ATOM 3022 N N . ARG A 1 390 ? 14.960 -1.103 0.082 1.00 92.12 390 ARG A N 1
ATOM 3023 C CA . ARG A 1 390 ? 14.698 -1.318 -1.348 1.00 92.12 390 ARG A CA 1
ATOM 3024 C C . ARG A 1 390 ? 13.478 -0.512 -1.806 1.00 92.12 390 ARG A C 1
ATOM 3026 O O . ARG A 1 390 ? 13.534 0.126 -2.856 1.00 92.12 390 ARG A O 1
ATOM 3033 N N . TYR A 1 391 ? 12.413 -0.468 -1.005 1.00 95.81 391 TYR A N 1
ATOM 3034 C CA . TYR A 1 391 ? 11.233 0.354 -1.280 1.00 95.81 391 TYR A CA 1
ATOM 3035 C C . TYR A 1 391 ? 11.567 1.852 -1.359 1.00 95.81 391 TYR A C 1
ATOM 3037 O O . TYR A 1 391 ? 11.218 2.520 -2.335 1.00 95.81 391 TYR A O 1
ATOM 3045 N N . GLN A 1 392 ? 12.297 2.376 -0.372 1.00 94.06 392 GLN A N 1
ATOM 3046 C CA . GLN A 1 392 ? 12.733 3.772 -0.340 1.00 94.06 392 GLN A CA 1
ATOM 3047 C C . GLN A 1 392 ? 13.577 4.125 -1.567 1.00 94.06 392 GLN A C 1
ATOM 3049 O O . GLN A 1 392 ? 13.378 5.189 -2.153 1.00 94.06 392 GLN A O 1
ATOM 3054 N N . ARG A 1 393 ? 14.466 3.223 -2.005 1.00 92.06 393 ARG A N 1
ATOM 3055 C CA . ARG A 1 393 ? 15.235 3.388 -3.246 1.00 92.06 393 ARG A CA 1
ATOM 3056 C C . ARG A 1 393 ? 14.311 3.544 -4.458 1.00 92.06 393 ARG A C 1
ATOM 3058 O O . ARG A 1 393 ? 14.481 4.487 -5.227 1.00 92.06 393 ARG A O 1
ATOM 3065 N N . ILE A 1 394 ? 13.288 2.691 -4.588 1.00 95.44 394 ILE A N 1
ATOM 3066 C CA . ILE A 1 394 ? 12.319 2.772 -5.693 1.00 95.44 394 ILE A CA 1
ATOM 3067 C C . ILE A 1 394 ? 11.599 4.128 -5.701 1.00 95.44 394 ILE A C 1
ATOM 3069 O O . ILE A 1 394 ? 11.528 4.785 -6.741 1.00 95.44 394 ILE A O 1
ATOM 3073 N N . VAL A 1 395 ? 11.073 4.563 -4.552 1.00 92.88 395 VAL A N 1
ATOM 3074 C CA . VAL A 1 395 ? 10.330 5.832 -4.436 1.00 92.88 395 VAL A CA 1
ATOM 3075 C C . VAL A 1 395 ? 11.233 7.039 -4.688 1.00 92.88 395 VAL A C 1
ATOM 3077 O O . VAL A 1 395 ? 10.799 8.023 -5.294 1.00 92.88 395 VAL A O 1
ATOM 3080 N N . ARG A 1 396 ? 12.491 6.981 -4.243 1.00 92.94 396 ARG A N 1
ATOM 3081 C CA . ARG A 1 396 ? 13.464 8.064 -4.398 1.00 92.94 396 ARG A CA 1
ATOM 3082 C C . ARG A 1 396 ? 13.908 8.232 -5.847 1.00 92.94 396 ARG A C 1
ATOM 3084 O O . ARG A 1 396 ? 13.901 9.366 -6.334 1.00 92.94 396 ARG A O 1
ATOM 3091 N N . ASP A 1 397 ? 14.248 7.135 -6.517 1.00 92.56 397 ASP A N 1
ATOM 3092 C CA . ASP A 1 397 ? 14.972 7.169 -7.793 1.00 92.56 397 ASP A CA 1
ATOM 3093 C C . ASP A 1 397 ? 14.010 7.246 -8.994 1.00 92.56 397 ASP A C 1
ATOM 3095 O O . ASP A 1 397 ? 14.252 7.980 -9.965 1.00 92.56 397 ASP A O 1
ATOM 3099 N N . TYR A 1 398 ? 12.845 6.600 -8.887 1.00 95.44 398 TYR A N 1
ATOM 3100 C CA . TYR A 1 398 ? 11.869 6.498 -9.973 1.00 95.44 398 TYR A CA 1
ATOM 3101 C C . TYR A 1 398 ? 10.647 7.404 -9.753 1.00 95.44 398 TYR A C 1
ATOM 3103 O O . TYR A 1 398 ? 10.296 7.799 -8.636 1.00 95.44 398 TYR A O 1
ATOM 3111 N N . ARG A 1 399 ? 10.001 7.805 -10.850 1.00 93.38 399 ARG A N 1
ATOM 3112 C CA . ARG A 1 399 ? 8.905 8.791 -10.873 1.00 93.38 399 ARG A CA 1
ATOM 3113 C C . ARG A 1 399 ? 7.694 8.317 -11.673 1.00 93.38 399 ARG A C 1
ATOM 3115 O O . ARG A 1 399 ? 6.577 8.699 -11.347 1.00 93.38 399 ARG A O 1
ATOM 3122 N N . HIS A 1 400 ? 7.891 7.517 -12.712 1.00 94.38 400 HIS A N 1
ATOM 3123 C CA . HIS A 1 400 ? 6.834 6.998 -13.562 1.00 94.38 400 HIS A CA 1
ATOM 3124 C C . HIS A 1 400 ? 5.981 5.982 -12.783 1.00 94.38 400 HIS A C 1
ATOM 3126 O O . HIS A 1 400 ? 6.514 4.955 -12.351 1.00 94.38 400 HIS A O 1
ATOM 3132 N N . PRO A 1 401 ? 4.656 6.195 -12.652 1.00 94.50 401 PRO A N 1
ATOM 3133 C CA . PRO A 1 401 ? 3.800 5.375 -11.790 1.00 94.50 401 PRO A CA 1
ATOM 3134 C C . PRO A 1 401 ? 3.776 3.902 -12.212 1.00 94.50 401 PRO A C 1
ATOM 3136 O O . PRO A 1 401 ? 3.937 3.023 -11.376 1.00 94.50 401 PRO A O 1
ATOM 3139 N N . LEU A 1 402 ? 3.694 3.609 -13.518 1.00 95.62 402 LEU A N 1
ATOM 3140 C CA . LEU A 1 402 ? 3.746 2.218 -14.002 1.00 95.62 402 LEU A CA 1
ATOM 3141 C C . LEU A 1 402 ? 5.092 1.528 -13.728 1.00 95.62 402 LEU A C 1
ATOM 3143 O O . LEU A 1 402 ? 5.120 0.333 -13.449 1.00 95.62 402 LEU A O 1
ATOM 3147 N N . PHE A 1 403 ? 6.203 2.269 -13.794 1.00 96.50 403 PHE A N 1
ATOM 3148 C CA . PHE A 1 403 ? 7.539 1.715 -13.573 1.00 96.50 403 PHE A CA 1
ATOM 3149 C C . PHE A 1 403 ? 7.716 1.373 -12.094 1.00 96.50 403 PHE A C 1
ATOM 3151 O O . PHE A 1 403 ? 8.014 0.235 -11.741 1.00 96.50 403 PHE A O 1
ATOM 3158 N N . ARG A 1 404 ? 7.411 2.345 -11.226 1.00 96.06 404 ARG A N 1
ATOM 3159 C CA . ARG A 1 404 ? 7.373 2.183 -9.771 1.00 96.06 404 ARG A CA 1
ATOM 3160 C C . ARG A 1 404 ? 6.478 1.027 -9.350 1.00 96.06 404 ARG A C 1
ATOM 3162 O O . ARG A 1 404 ? 6.935 0.158 -8.616 1.00 96.06 404 ARG A O 1
ATOM 3169 N N . ALA A 1 405 ? 5.241 0.992 -9.848 1.00 95.56 405 ALA A N 1
ATOM 3170 C CA . ALA A 1 405 ? 4.288 -0.041 -9.475 1.00 95.56 405 ALA A CA 1
ATOM 3171 C C . ALA A 1 405 ? 4.803 -1.445 -9.813 1.00 95.56 405 ALA A C 1
ATOM 3173 O O . ALA A 1 405 ? 4.684 -2.362 -9.006 1.00 95.56 405 ALA A O 1
ATOM 3174 N N . THR A 1 406 ? 5.422 -1.598 -10.983 1.00 96.12 406 THR A N 1
ATOM 3175 C CA . THR A 1 406 ? 5.967 -2.879 -11.449 1.00 96.12 406 THR A CA 1
ATOM 3176 C C . THR A 1 406 ? 7.145 -3.336 -10.590 1.00 96.12 406 THR A C 1
ATOM 3178 O O . THR A 1 406 ? 7.164 -4.481 -10.145 1.00 96.12 406 THR A O 1
ATOM 3181 N N . LEU A 1 407 ? 8.074 -2.428 -10.265 1.00 96.31 407 LEU A N 1
ATOM 3182 C CA . LEU A 1 407 ? 9.189 -2.727 -9.361 1.00 96.31 407 LEU A CA 1
ATOM 3183 C C . LEU A 1 407 ? 8.720 -3.077 -7.944 1.00 96.31 407 LEU A C 1
ATOM 3185 O O . LEU A 1 407 ? 9.269 -3.977 -7.316 1.00 96.31 407 LEU A O 1
ATOM 3189 N N . MET A 1 408 ? 7.703 -2.380 -7.432 1.00 96.00 408 MET A N 1
ATOM 3190 C CA . MET A 1 408 ? 7.151 -2.654 -6.104 1.00 96.00 408 MET A CA 1
ATOM 3191 C C . MET A 1 408 ? 6.429 -4.002 -6.044 1.00 96.00 408 MET A C 1
ATOM 3193 O O . MET A 1 408 ? 6.555 -4.686 -5.035 1.00 96.00 408 MET A O 1
ATOM 3197 N N . ARG A 1 409 ? 5.712 -4.412 -7.102 1.00 94.25 409 ARG A N 1
ATOM 3198 C CA . ARG A 1 409 ? 5.103 -5.755 -7.173 1.00 94.25 409 ARG A CA 1
ATOM 3199 C C . ARG A 1 409 ? 6.165 -6.844 -7.072 1.00 94.25 409 ARG A C 1
ATOM 3201 O O . ARG A 1 409 ? 6.049 -7.706 -6.207 1.00 94.25 409 ARG A O 1
ATOM 3208 N N . ALA A 1 410 ? 7.222 -6.737 -7.880 1.00 93.00 410 ALA A N 1
ATOM 3209 C CA . ALA A 1 410 ? 8.344 -7.669 -7.826 1.00 93.00 410 ALA A CA 1
ATOM 3210 C C . ALA A 1 410 ? 8.988 -7.689 -6.428 1.00 93.00 410 ALA A C 1
ATOM 3212 O O . ALA A 1 410 ? 9.170 -8.750 -5.838 1.00 93.00 410 ALA A O 1
ATOM 3213 N N . LEU A 1 411 ? 9.229 -6.512 -5.835 1.00 93.75 411 LEU A N 1
ATOM 3214 C CA . LEU A 1 411 ? 9.787 -6.391 -4.485 1.00 93.75 411 LEU A CA 1
ATOM 3215 C C . LEU A 1 411 ? 8.925 -7.092 -3.420 1.00 93.75 411 LEU A C 1
ATOM 3217 O O . LEU A 1 411 ? 9.453 -7.825 -2.583 1.00 93.75 411 LEU A O 1
ATOM 3221 N N . VAL A 1 412 ? 7.607 -6.876 -3.437 1.00 92.75 412 VAL A N 1
ATOM 3222 C CA . VAL A 1 412 ? 6.680 -7.501 -2.478 1.00 92.75 412 VAL A CA 1
ATOM 3223 C C . VAL A 1 412 ? 6.631 -9.017 -2.664 1.00 92.75 412 VAL A C 1
ATOM 3225 O O . VAL A 1 412 ? 6.472 -9.734 -1.682 1.00 92.75 412 VAL A O 1
ATOM 3228 N N . GLN A 1 413 ? 6.849 -9.530 -3.872 1.00 89.69 413 GLN A N 1
ATOM 3229 C CA . GLN A 1 413 ? 6.850 -10.969 -4.154 1.00 89.69 413 GLN A CA 1
ATOM 3230 C C . GLN A 1 413 ? 8.227 -11.643 -3.981 1.00 89.69 413 GLN A C 1
ATOM 3232 O O . GLN A 1 413 ? 8.324 -12.852 -4.144 1.00 89.69 413 GLN A O 1
ATOM 3237 N N . ASP A 1 414 ? 9.271 -10.896 -3.592 1.00 88.38 414 ASP A N 1
ATOM 3238 C CA . ASP A 1 414 ? 10.679 -11.353 -3.629 1.00 88.38 414 ASP A CA 1
ATOM 3239 C C . ASP A 1 414 ? 11.144 -11.821 -5.020 1.00 88.38 414 ASP A C 1
ATOM 3241 O O . ASP A 1 414 ? 12.023 -12.672 -5.150 1.00 88.38 414 ASP A O 1
ATOM 3245 N N . GLU A 1 415 ? 10.551 -11.262 -6.072 1.00 88.81 415 GLU A N 1
ATOM 3246 C CA . GLU A 1 415 ? 10.884 -11.579 -7.455 1.00 88.81 415 GLU A CA 1
ATOM 3247 C C . GLU A 1 415 ? 11.978 -10.638 -7.997 1.00 88.81 415 GLU A C 1
ATOM 3249 O O . GLU A 1 415 ? 12.109 -9.488 -7.552 1.00 88.81 415 GLU A O 1
ATOM 3254 N N . PRO A 1 416 ? 12.746 -11.083 -9.009 1.00 90.19 416 PRO A N 1
ATOM 3255 C CA . PRO A 1 416 ? 13.584 -10.206 -9.816 1.00 90.19 416 PRO A CA 1
ATOM 3256 C C . PRO A 1 416 ? 12.803 -9.007 -10.359 1.00 90.19 416 PRO A C 1
ATOM 3258 O O . PRO A 1 416 ? 11.643 -9.124 -10.757 1.00 90.19 416 PRO A O 1
ATOM 3261 N N . TRP A 1 417 ? 13.454 -7.848 -10.467 1.00 92.62 417 TRP A N 1
ATOM 3262 C CA . TRP A 1 417 ? 12.797 -6.627 -10.948 1.00 92.62 417 TRP A CA 1
ATOM 3263 C C . TRP A 1 417 ? 12.267 -6.737 -12.394 1.00 92.62 417 TRP A C 1
ATOM 3265 O O . TRP A 1 417 ? 11.412 -5.947 -12.803 1.00 92.62 417 TRP A O 1
ATOM 3275 N N . THR A 1 418 ? 12.752 -7.716 -13.163 1.0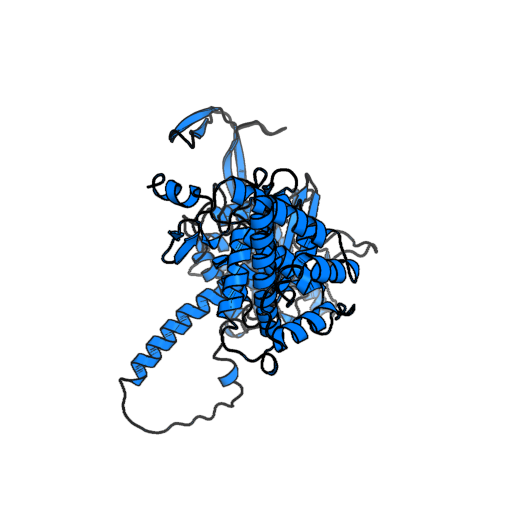0 93.81 418 THR A N 1
ATOM 3276 C CA . THR A 1 418 ? 12.325 -8.056 -14.527 1.00 93.81 418 THR A CA 1
ATOM 3277 C C . THR A 1 418 ? 10.996 -8.807 -14.592 1.00 93.81 418 THR A C 1
ATOM 3279 O O . THR A 1 418 ? 10.298 -8.669 -15.599 1.00 93.81 418 THR A O 1
ATOM 3282 N N . ALA A 1 419 ? 10.610 -9.540 -13.541 1.00 90.81 419 ALA A N 1
ATOM 3283 C CA . ALA A 1 419 ? 9.544 -10.550 -13.578 1.00 90.81 419 ALA A CA 1
ATOM 3284 C C . ALA A 1 419 ? 8.197 -10.021 -14.103 1.00 90.81 419 ALA A C 1
ATOM 3286 O O . ALA A 1 419 ? 7.488 -10.698 -14.840 1.00 90.81 419 ALA A O 1
ATOM 3287 N N . ARG A 1 420 ? 7.861 -8.767 -13.782 1.00 92.38 420 ARG A N 1
ATOM 3288 C CA . ARG A 1 420 ? 6.565 -8.148 -14.119 1.00 92.38 420 ARG A CA 1
ATOM 3289 C C . ARG A 1 420 ? 6.619 -7.179 -15.301 1.00 92.38 420 ARG A C 1
ATOM 3291 O O . ARG A 1 420 ? 5.610 -6.579 -15.672 1.00 92.38 420 ARG A O 1
ATOM 3298 N N . MET A 1 421 ? 7.788 -7.008 -15.914 1.00 95.56 421 MET A N 1
ATOM 3299 C CA . MET A 1 421 ? 7.985 -6.012 -16.972 1.00 95.56 421 MET A CA 1
ATOM 3300 C C . MET A 1 421 ? 7.356 -6.442 -18.300 1.00 95.56 421 MET A C 1
ATOM 3302 O O . MET A 1 421 ? 6.756 -5.614 -18.983 1.00 95.56 421 MET A O 1
ATOM 3306 N N . ILE A 1 422 ? 7.428 -7.729 -18.662 1.00 95.19 422 ILE A N 1
ATOM 3307 C CA . ILE A 1 422 ? 6.796 -8.235 -19.895 1.00 95.19 422 ILE A CA 1
ATOM 3308 C C . ILE A 1 422 ? 5.273 -8.068 -19.833 1.00 95.19 422 ILE A C 1
ATOM 3310 O O . ILE A 1 422 ? 4.682 -7.571 -20.795 1.00 95.19 422 ILE A O 1
ATOM 3314 N N . GLU A 1 423 ? 4.655 -8.421 -18.701 1.00 94.81 423 GLU A N 1
ATOM 3315 C CA . GLU A 1 423 ? 3.218 -8.231 -18.453 1.00 94.81 423 GLU A CA 1
ATOM 3316 C C . GLU A 1 423 ? 2.830 -6.756 -18.626 1.00 94.81 423 GLU A C 1
ATOM 3318 O O . GLU A 1 423 ? 1.922 -6.434 -19.396 1.00 94.81 423 GLU A O 1
ATOM 3323 N N . LEU A 1 424 ? 3.588 -5.841 -18.006 1.00 96.31 424 LEU A N 1
ATOM 3324 C CA . LEU A 1 424 ? 3.382 -4.401 -18.154 1.00 96.31 424 LEU A CA 1
ATOM 3325 C C . LEU A 1 424 ? 3.405 -3.964 -19.630 1.00 96.31 424 LEU A C 1
ATOM 3327 O O . LEU A 1 424 ? 2.532 -3.209 -20.072 1.00 96.31 424 LEU A O 1
ATOM 3331 N N . PHE A 1 425 ? 4.398 -4.421 -20.398 1.00 97.25 425 PHE A N 1
ATOM 3332 C CA . PHE A 1 425 ? 4.550 -4.042 -21.803 1.00 97.25 425 PHE A CA 1
ATOM 3333 C C . PHE A 1 425 ? 3.460 -4.612 -22.714 1.00 97.25 425 PHE A C 1
ATOM 3335 O O . PHE A 1 425 ? 3.124 -3.992 -23.730 1.00 97.25 425 PHE A O 1
ATOM 3342 N N . ALA A 1 426 ? 2.913 -5.778 -22.371 1.00 95.75 426 ALA A N 1
ATOM 3343 C CA . ALA A 1 426 ? 1.777 -6.372 -23.066 1.00 95.75 426 ALA A CA 1
ATOM 3344 C C . ALA A 1 426 ? 0.472 -5.618 -22.760 1.00 95.75 426 ALA A C 1
ATOM 3346 O O . ALA A 1 426 ? -0.359 -5.419 -23.646 1.00 95.75 426 ALA A O 1
ATOM 3347 N N . GLU A 1 427 ? 0.312 -5.157 -21.521 1.00 95.12 427 GLU A N 1
ATOM 3348 C CA . GLU A 1 427 ? -0.920 -4.549 -21.032 1.00 95.12 427 GLU A CA 1
ATOM 3349 C C . GLU A 1 427 ? -1.189 -3.120 -21.512 1.00 95.12 427 GLU A C 1
ATOM 3351 O O . GLU A 1 427 ? -2.355 -2.702 -21.542 1.00 95.12 427 GLU A O 1
ATOM 3356 N N . TYR A 1 428 ? -0.138 -2.354 -21.811 1.00 95.75 428 TYR A N 1
ATOM 3357 C CA . TYR A 1 428 ? -0.236 -0.939 -22.166 1.00 95.75 428 TYR A CA 1
ATOM 3358 C C . TYR A 1 428 ? 0.226 -0.677 -23.608 1.00 95.75 428 TYR A C 1
ATOM 3360 O O . TYR A 1 428 ? 1.088 -1.378 -24.149 1.00 95.75 428 TYR A O 1
ATOM 3368 N N . PRO A 1 429 ? -0.328 0.355 -24.268 1.00 95.19 429 PRO A N 1
ATOM 3369 C CA . PRO A 1 429 ? 0.149 0.777 -25.578 1.00 95.19 429 PRO A CA 1
ATOM 3370 C C . PRO A 1 429 ? 1.640 1.151 -25.585 1.00 95.19 429 PRO A C 1
ATOM 3372 O O . PRO A 1 429 ? 2.150 1.732 -24.631 1.00 95.19 429 PRO A O 1
ATOM 3375 N N . ALA A 1 430 ? 2.329 0.900 -26.704 1.00 94.69 430 ALA A N 1
ATOM 3376 C CA . ALA A 1 430 ? 3.773 1.134 -26.822 1.00 94.69 430 ALA A CA 1
ATOM 3377 C C . ALA A 1 430 ? 4.191 2.603 -26.596 1.00 94.69 430 ALA A C 1
ATOM 3379 O O . ALA A 1 430 ? 5.293 2.857 -26.115 1.00 94.69 430 ALA A O 1
ATOM 3380 N N . TRP A 1 431 ? 3.305 3.565 -26.880 1.00 93.38 431 TRP A N 1
ATOM 3381 C CA . TRP A 1 431 ? 3.556 5.000 -26.694 1.00 93.38 431 TRP A CA 1
ATOM 3382 C C . TRP A 1 431 ? 3.693 5.429 -25.218 1.00 93.38 431 TRP A C 1
ATOM 3384 O O . TRP A 1 431 ? 4.146 6.542 -24.951 1.00 93.38 431 TRP A O 1
ATOM 3394 N N . PHE A 1 432 ? 3.375 4.553 -24.253 1.00 95.00 432 PHE A N 1
ATOM 3395 C CA . PHE A 1 432 ? 3.736 4.750 -22.841 1.00 95.00 432 PHE A CA 1
ATOM 3396 C C . PHE A 1 432 ? 5.231 4.544 -22.571 1.00 95.00 432 PHE A C 1
ATOM 3398 O O . PHE A 1 432 ? 5.778 5.140 -21.644 1.00 95.00 432 PHE A O 1
ATOM 3405 N N . PHE A 1 433 ? 5.886 3.695 -23.362 1.00 95.69 433 PHE A N 1
ATOM 3406 C CA . PHE A 1 433 ? 7.238 3.203 -23.097 1.00 95.69 433 PHE A CA 1
ATOM 3407 C C . PHE A 1 433 ? 8.273 3.823 -24.033 1.00 95.69 433 PHE A C 1
ATOM 3409 O O . PHE A 1 433 ? 9.395 4.109 -23.615 1.00 95.69 433 PHE A O 1
ATOM 3416 N N . ILE A 1 434 ? 7.878 4.067 -25.286 1.00 94.38 434 ILE A N 1
ATOM 3417 C CA . ILE A 1 434 ? 8.730 4.647 -26.322 1.00 94.38 434 ILE A CA 1
ATOM 3418 C C . ILE A 1 434 ? 8.412 6.128 -26.498 1.00 94.38 434 ILE A C 1
ATOM 3420 O O . ILE A 1 434 ? 7.261 6.520 -26.703 1.00 94.38 434 ILE A O 1
ATOM 3424 N N . GLU A 1 435 ? 9.448 6.960 -26.431 1.00 89.31 435 GLU A N 1
ATOM 3425 C CA . GLU A 1 435 ? 9.298 8.397 -26.624 1.00 89.31 435 GLU A CA 1
ATOM 3426 C C . GLU A 1 435 ? 9.038 8.786 -28.078 1.00 89.31 435 GLU A C 1
ATOM 3428 O O . GLU A 1 435 ? 9.687 8.293 -28.995 1.00 89.31 435 GLU A O 1
ATOM 3433 N N . GLY A 1 436 ? 8.121 9.731 -28.266 1.00 84.94 436 GLY A N 1
ATOM 3434 C CA . GLY A 1 436 ? 7.613 10.190 -29.545 1.00 84.94 436 GLY A CA 1
ATOM 3435 C C . GLY A 1 436 ? 6.615 11.338 -29.418 1.00 84.94 436 GLY A C 1
ATOM 3436 O O . GLY A 1 436 ? 6.558 12.025 -28.392 1.00 84.94 436 GLY A O 1
ATOM 3437 N N . ASP A 1 437 ? 5.839 11.580 -30.469 1.00 82.69 437 ASP A N 1
ATOM 3438 C CA . ASP A 1 437 ? 4.831 12.649 -30.482 1.00 82.69 437 ASP A CA 1
ATOM 3439 C C . ASP A 1 437 ? 3.622 12.321 -29.598 1.00 82.69 437 ASP A C 1
ATOM 3441 O O . ASP A 1 437 ? 3.086 13.210 -28.930 1.00 82.69 437 ASP A O 1
ATOM 3445 N N . ASP A 1 438 ? 3.286 11.034 -29.499 1.00 84.94 438 ASP A N 1
ATOM 3446 C CA . ASP A 1 438 ? 2.160 10.518 -28.714 1.00 84.94 438 ASP A CA 1
ATOM 3447 C C . ASP A 1 438 ? 2.498 10.268 -27.235 1.00 84.94 438 ASP A C 1
ATOM 3449 O O . ASP A 1 438 ? 1.654 9.807 -26.468 1.00 84.94 438 ASP A O 1
ATOM 3453 N N . THR A 1 439 ? 3.726 10.556 -26.790 1.00 86.62 439 THR A N 1
ATOM 3454 C CA . THR A 1 439 ? 4.139 10.260 -25.409 1.00 86.62 439 THR A CA 1
ATOM 3455 C C . THR A 1 439 ? 3.296 11.041 -24.397 1.00 86.62 439 THR A C 1
ATOM 3457 O O . THR A 1 439 ? 3.159 12.267 -24.543 1.00 86.62 439 THR A O 1
ATOM 3460 N N . PRO A 1 440 ? 2.801 10.394 -23.318 1.00 86.75 440 PRO A N 1
ATOM 3461 C CA . PRO A 1 440 ? 1.926 11.037 -22.347 1.00 86.75 440 PRO A CA 1
ATOM 3462 C C . PRO A 1 440 ? 2.504 12.359 -21.841 1.00 86.75 440 PRO A C 1
ATOM 3464 O O . PRO A 1 440 ? 3.642 12.408 -21.379 1.00 86.75 440 PRO A O 1
ATOM 3467 N N . ARG A 1 441 ? 1.736 13.451 -21.909 1.00 84.19 441 ARG A N 1
ATOM 3468 C CA . ARG A 1 441 ? 2.200 14.767 -21.421 1.00 84.19 441 ARG A CA 1
ATOM 3469 C C . ARG A 1 441 ? 2.086 14.925 -19.906 1.00 84.19 441 ARG A C 1
ATOM 3471 O O . ARG A 1 441 ? 2.795 15.744 -19.337 1.00 84.19 441 ARG A O 1
ATOM 3478 N N . PHE A 1 442 ? 1.187 14.170 -19.279 1.00 84.25 442 PHE A N 1
ATOM 3479 C CA . PHE A 1 442 ? 0.851 14.291 -17.857 1.00 84.25 442 PHE A CA 1
ATOM 3480 C C . PHE A 1 442 ? 1.559 13.263 -16.969 1.00 84.25 442 PHE A C 1
ATOM 3482 O O . PHE A 1 442 ? 1.357 13.270 -15.759 1.00 84.25 442 PHE A O 1
ATOM 3489 N N . LEU A 1 443 ? 2.382 12.391 -17.556 1.00 88.75 443 LEU A N 1
ATOM 3490 C CA . LEU A 1 443 ? 3.185 11.422 -16.822 1.00 88.75 443 LEU A CA 1
ATOM 3491 C C . LEU A 1 443 ? 4.671 11.773 -16.942 1.00 88.75 443 LEU A C 1
ATOM 3493 O O . LEU A 1 443 ? 5.103 12.273 -17.988 1.00 88.75 443 LEU A O 1
ATOM 3497 N N . PRO A 1 444 ? 5.474 11.468 -15.908 1.00 91.50 444 PRO A N 1
ATOM 3498 C CA . PRO A 1 444 ? 6.921 11.371 -16.054 1.00 91.50 444 PRO A CA 1
ATOM 3499 C C . PRO A 1 444 ? 7.291 10.437 -17.212 1.00 91.50 444 PRO A C 1
ATOM 3501 O O . PRO A 1 444 ? 6.486 9.621 -17.648 1.00 91.50 444 PRO A O 1
ATOM 3504 N N . ARG A 1 445 ? 8.513 10.547 -17.732 1.00 91.38 445 ARG A N 1
ATOM 3505 C CA . ARG A 1 445 ? 8.959 9.734 -18.871 1.00 91.38 445 ARG A CA 1
ATOM 3506 C C . ARG A 1 445 ? 9.410 8.348 -18.421 1.00 91.38 445 ARG A C 1
ATOM 3508 O O . ARG A 1 445 ? 10.310 8.249 -17.593 1.00 91.38 445 ARG A O 1
ATOM 3515 N N . PHE A 1 446 ? 8.853 7.287 -19.007 1.00 95.25 446 PHE A N 1
ATOM 3516 C CA . PHE A 1 446 ? 9.242 5.910 -18.677 1.00 95.25 446 PHE A CA 1
ATOM 3517 C C . PHE A 1 446 ? 10.720 5.662 -18.993 1.00 95.25 446 PHE A C 1
ATOM 3519 O O . PHE A 1 446 ? 11.464 5.152 -18.160 1.00 95.25 446 PHE A O 1
ATOM 3526 N N . GLY A 1 447 ? 11.180 6.120 -20.163 1.00 94.56 447 GLY A N 1
ATOM 3527 C CA . GLY A 1 447 ? 12.576 5.991 -20.582 1.00 94.56 447 GLY A CA 1
ATOM 3528 C C . GLY A 1 447 ? 13.585 6.673 -19.645 1.00 94.56 447 GLY A C 1
ATOM 3529 O O . GLY A 1 447 ? 14.734 6.240 -19.572 1.00 94.56 447 GLY A O 1
ATOM 3530 N N . ARG A 1 448 ? 13.174 7.695 -18.878 1.00 93.25 448 ARG A N 1
ATOM 3531 C CA . ARG A 1 448 ? 14.021 8.333 -17.854 1.00 93.25 448 ARG A CA 1
ATOM 3532 C C . ARG A 1 448 ? 14.319 7.380 -16.705 1.00 93.25 448 ARG A C 1
ATOM 3534 O O . ARG A 1 448 ? 15.479 7.238 -16.333 1.00 93.25 448 ARG A O 1
ATOM 3541 N N . ASP A 1 449 ? 13.292 6.716 -16.193 1.00 95.88 449 ASP A N 1
ATOM 3542 C CA . ASP A 1 449 ? 13.436 5.760 -15.096 1.00 95.88 449 ASP A CA 1
ATOM 3543 C C . ASP A 1 449 ? 14.086 4.453 -15.562 1.00 95.88 449 ASP A C 1
ATOM 3545 O O . ASP A 1 449 ? 14.950 3.926 -14.871 1.00 95.88 449 ASP A O 1
ATOM 3549 N N . ALA A 1 450 ? 13.768 3.987 -16.774 1.00 96.44 450 ALA A N 1
ATOM 3550 C CA . ALA A 1 450 ? 14.449 2.855 -17.403 1.00 96.44 450 ALA A CA 1
ATOM 3551 C C . ALA A 1 450 ? 15.963 3.093 -17.528 1.00 96.44 450 ALA A C 1
ATOM 3553 O O . ALA A 1 450 ? 16.770 2.221 -17.217 1.00 96.44 450 ALA A O 1
ATOM 3554 N N . ARG A 1 451 ? 16.364 4.298 -17.954 1.00 93.50 451 ARG A N 1
ATOM 3555 C CA . ARG A 1 451 ? 17.777 4.688 -18.032 1.00 93.50 451 ARG A CA 1
ATOM 3556 C C . ARG A 1 451 ? 18.433 4.725 -16.658 1.00 93.50 451 ARG A C 1
ATOM 3558 O O . ARG A 1 451 ? 19.581 4.310 -16.538 1.00 93.50 451 ARG A O 1
ATOM 3565 N N . GLU A 1 452 ? 17.727 5.252 -15.666 1.00 93.69 452 GLU A N 1
ATOM 3566 C CA . GLU A 1 452 ? 18.223 5.345 -14.296 1.00 93.69 452 GLU A CA 1
ATOM 3567 C C . GLU A 1 452 ? 18.433 3.962 -13.674 1.00 93.69 452 GLU A C 1
ATOM 3569 O O . GLU A 1 452 ? 19.486 3.717 -13.094 1.00 93.69 452 GLU A O 1
ATOM 3574 N N . LEU A 1 453 ? 17.493 3.035 -13.882 1.00 94.69 453 LEU A N 1
ATOM 3575 C CA . LEU A 1 453 ? 17.618 1.649 -13.435 1.00 94.69 453 LEU A CA 1
ATOM 3576 C C . LEU A 1 453 ? 18.882 1.000 -14.008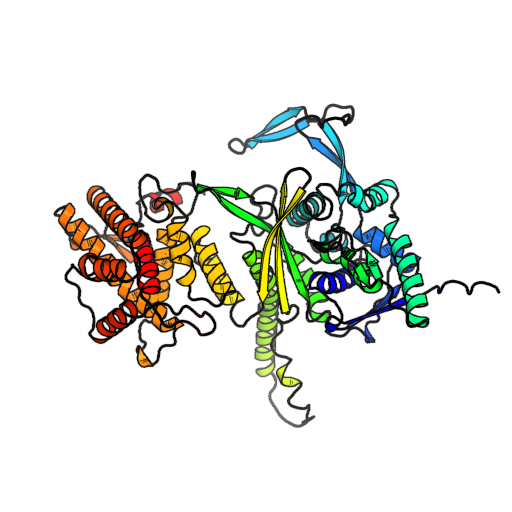 1.00 94.69 453 LEU A C 1
ATOM 3578 O O . LEU A 1 453 ? 19.712 0.514 -13.250 1.00 94.69 453 LEU A O 1
ATOM 3582 N N . LEU A 1 454 ? 19.066 1.065 -15.331 1.00 93.50 454 LEU A N 1
ATOM 3583 C CA . LEU A 1 454 ? 20.227 0.466 -15.999 1.00 93.50 454 LEU A CA 1
ATOM 3584 C C . LEU A 1 454 ? 21.554 1.133 -15.598 1.00 93.50 454 LEU A C 1
ATOM 3586 O O . LEU A 1 454 ? 22.587 0.473 -15.526 1.00 93.50 454 LEU A O 1
ATOM 3590 N N . ARG A 1 455 ? 21.537 2.443 -15.316 1.00 90.25 455 ARG A N 1
ATOM 3591 C CA . ARG A 1 455 ? 22.706 3.165 -14.793 1.00 90.25 455 ARG A CA 1
ATOM 3592 C C . ARG A 1 455 ? 23.100 2.651 -13.409 1.00 90.25 455 ARG A C 1
ATOM 3594 O O . ARG A 1 455 ? 24.281 2.423 -13.175 1.00 90.25 455 ARG A O 1
ATOM 3601 N N . ASN A 1 456 ? 22.125 2.456 -12.526 1.00 87.81 456 ASN A N 1
ATOM 3602 C CA . ASN A 1 456 ? 22.371 1.923 -11.190 1.00 87.81 456 ASN A CA 1
ATOM 3603 C C . ASN A 1 456 ? 22.889 0.477 -11.261 1.00 87.81 456 ASN A C 1
ATOM 3605 O O . ASN A 1 456 ? 23.818 0.142 -10.535 1.00 87.81 456 ASN A O 1
ATOM 3609 N N . SER A 1 457 ? 22.374 -0.344 -12.188 1.00 85.81 457 SER A N 1
ATOM 3610 C CA . SER A 1 457 ? 22.898 -1.696 -12.441 1.00 85.81 457 SER A CA 1
ATOM 3611 C C . SER A 1 457 ? 24.387 -1.684 -12.787 1.00 85.81 457 SER A C 1
ATOM 3613 O O . SER A 1 457 ? 25.136 -2.496 -12.261 1.00 85.81 457 SER A O 1
ATOM 3615 N N . TYR A 1 458 ? 24.825 -0.746 -13.635 1.00 84.12 458 TYR A N 1
ATOM 3616 C CA . TYR A 1 458 ? 26.236 -0.596 -14.001 1.00 84.12 458 TYR A CA 1
ATOM 3617 C C . TYR A 1 458 ? 27.122 -0.238 -12.803 1.00 84.12 458 TYR A C 1
ATOM 3619 O O . TYR A 1 458 ? 28.186 -0.824 -12.634 1.00 84.12 458 TYR A O 1
ATOM 3627 N N . GLU A 1 459 ? 26.683 0.712 -11.975 1.00 80.88 459 GLU A N 1
ATOM 3628 C CA . GLU A 1 459 ? 27.432 1.160 -10.794 1.00 80.88 459 GLU A CA 1
ATOM 3629 C C . GLU A 1 459 ? 27.570 0.046 -9.738 1.00 80.88 459 GLU A C 1
ATOM 3631 O O . GLU A 1 459 ? 28.580 -0.003 -9.043 1.00 80.88 459 GLU A O 1
ATOM 3636 N N . GLU A 1 460 ? 26.601 -0.873 -9.648 1.00 76.75 460 GLU A N 1
ATOM 3637 C CA . GLU A 1 460 ? 26.624 -1.991 -8.694 1.00 76.75 460 GLU A CA 1
ATOM 3638 C C . GLU A 1 460 ? 27.598 -3.118 -9.080 1.00 76.75 460 GLU A C 1
ATOM 3640 O O . GLU A 1 460 ? 28.131 -3.766 -8.185 1.00 76.75 460 GLU A O 1
ATOM 3645 N N . VAL A 1 461 ? 27.857 -3.356 -10.373 1.00 81.88 461 VAL A N 1
ATOM 3646 C CA . VAL A 1 461 ? 28.626 -4.533 -10.848 1.00 81.88 461 VAL A CA 1
ATOM 3647 C C . VAL A 1 461 ? 30.005 -4.221 -11.430 1.00 81.88 461 VAL A C 1
ATOM 3649 O O . VAL A 1 461 ? 30.656 -5.118 -11.959 1.00 81.88 461 VAL A O 1
ATOM 3652 N N . TYR A 1 462 ? 30.461 -2.970 -11.328 1.00 66.25 462 TYR A N 1
ATOM 3653 C CA . TYR A 1 462 ? 31.565 -2.428 -12.131 1.00 66.25 462 TYR A CA 1
ATOM 3654 C C . TYR A 1 462 ? 32.931 -3.150 -12.016 1.00 66.25 462 TYR A C 1
ATOM 3656 O O . TYR A 1 462 ? 33.742 -2.987 -12.916 1.00 66.25 462 TYR A O 1
ATOM 3664 N N . ASP A 1 463 ? 33.180 -4.011 -11.023 1.00 65.69 463 ASP A N 1
ATOM 3665 C CA . ASP A 1 463 ? 34.474 -4.708 -10.855 1.00 65.69 463 ASP A CA 1
ATOM 3666 C C . ASP A 1 463 ? 34.353 -6.186 -10.405 1.00 65.69 463 ASP A C 1
ATOM 3668 O O . ASP A 1 463 ? 35.318 -6.778 -9.918 1.00 65.69 463 ASP A O 1
ATOM 3672 N N . MET A 1 464 ? 33.179 -6.815 -10.544 1.00 69.56 464 MET A N 1
ATOM 3673 C CA . MET A 1 464 ? 32.941 -8.176 -10.029 1.00 69.56 464 MET A CA 1
ATOM 3674 C C . MET A 1 464 ? 33.118 -9.276 -11.085 1.00 69.56 464 MET A C 1
ATOM 3676 O O . MET A 1 464 ? 32.741 -9.114 -12.247 1.00 69.56 464 MET A O 1
ATOM 3680 N N . ARG A 1 465 ? 33.642 -10.440 -10.672 1.00 71.06 465 ARG A N 1
ATOM 3681 C CA . ARG A 1 465 ? 33.702 -11.643 -11.520 1.00 71.06 465 ARG A CA 1
ATOM 3682 C C . ARG A 1 465 ? 32.374 -12.409 -11.494 1.00 71.06 465 ARG A C 1
ATOM 3684 O O . ARG A 1 465 ? 31.765 -12.566 -10.442 1.00 71.06 465 ARG A O 1
ATOM 3691 N N . ILE A 1 466 ? 31.934 -12.918 -12.650 1.00 71.81 466 ILE A N 1
ATOM 3692 C CA . ILE A 1 466 ? 30.608 -13.551 -12.840 1.00 71.81 466 ILE A CA 1
ATOM 3693 C C . ILE A 1 466 ? 30.400 -14.797 -11.954 1.00 71.81 466 ILE A C 1
ATOM 3695 O O . ILE A 1 466 ? 29.279 -15.090 -11.523 1.00 71.81 466 ILE A O 1
ATOM 3699 N N . ASP A 1 467 ? 31.460 -15.559 -11.697 1.00 72.06 467 ASP A N 1
ATOM 3700 C CA . ASP A 1 467 ? 31.441 -16.774 -10.877 1.00 72.06 467 ASP A CA 1
ATOM 3701 C C . ASP A 1 467 ? 31.230 -16.493 -9.382 1.00 72.06 467 ASP A C 1
ATOM 3703 O O . ASP A 1 467 ? 30.662 -17.336 -8.690 1.00 72.06 467 ASP A O 1
ATOM 3707 N N . GLU A 1 468 ? 31.578 -15.293 -8.920 1.00 75.25 468 GLU A N 1
ATOM 3708 C CA . GLU A 1 468 ? 31.407 -14.834 -7.535 1.00 75.25 468 GLU A CA 1
ATOM 3709 C C . GLU A 1 468 ? 30.065 -14.109 -7.304 1.00 75.25 468 GLU A C 1
ATOM 3711 O O . GLU A 1 468 ? 29.682 -13.860 -6.162 1.00 75.25 468 GLU A O 1
ATOM 3716 N N . MET A 1 469 ? 29.323 -13.807 -8.376 1.00 82.88 469 MET A N 1
ATOM 3717 C CA . MET A 1 469 ? 28.058 -13.070 -8.315 1.00 82.88 469 MET A CA 1
ATOM 3718 C C . MET A 1 469 ? 26.884 -13.929 -7.827 1.00 82.88 469 MET A C 1
ATOM 3720 O O . MET A 1 469 ? 26.602 -15.011 -8.357 1.00 82.88 469 MET A O 1
ATOM 3724 N N . SER A 1 470 ? 26.109 -13.368 -6.903 1.00 85.56 470 SER A N 1
ATOM 3725 C CA . SER A 1 470 ? 24.741 -13.780 -6.589 1.00 85.56 470 SER A CA 1
ATOM 3726 C C . SER A 1 470 ? 23.805 -13.635 -7.800 1.00 85.56 470 SER A C 1
ATOM 3728 O O . SER A 1 470 ? 24.111 -12.952 -8.778 1.00 85.56 470 SER A O 1
ATOM 3730 N N . ASN A 1 471 ? 22.618 -14.251 -7.748 1.00 83.94 471 ASN A N 1
ATOM 3731 C CA . ASN A 1 471 ? 21.635 -14.129 -8.834 1.00 83.94 471 ASN A CA 1
ATOM 3732 C C . ASN A 1 471 ? 21.204 -12.674 -9.091 1.00 83.94 471 ASN A C 1
ATOM 3734 O O . ASN A 1 471 ? 21.035 -12.296 -10.250 1.00 83.94 471 ASN A O 1
ATOM 3738 N N . ASP A 1 472 ? 21.074 -11.859 -8.038 1.00 84.00 472 ASP A N 1
ATOM 3739 C CA . ASP A 1 472 ? 20.737 -10.435 -8.162 1.00 84.00 472 ASP A CA 1
ATOM 3740 C C . ASP A 1 472 ? 21.853 -9.697 -8.931 1.00 84.00 472 ASP A C 1
ATOM 3742 O O . ASP A 1 472 ? 21.576 -8.943 -9.860 1.00 84.00 472 ASP A O 1
ATOM 3746 N N . GLU A 1 473 ? 23.123 -9.966 -8.617 1.00 87.81 473 GLU A N 1
ATOM 3747 C CA . GLU A 1 473 ? 24.276 -9.351 -9.294 1.00 87.81 473 GLU A CA 1
ATOM 3748 C C . GLU A 1 473 ? 24.419 -9.832 -10.744 1.00 87.81 473 GLU A C 1
ATOM 3750 O O . GLU A 1 473 ? 24.681 -9.028 -11.638 1.00 87.81 473 GLU A O 1
ATOM 3755 N N . ARG A 1 474 ? 24.152 -11.117 -11.018 1.00 90.50 474 ARG A N 1
ATOM 3756 C CA . ARG A 1 474 ? 24.109 -11.652 -12.390 1.00 90.50 474 ARG A CA 1
ATOM 3757 C C . ARG A 1 474 ? 23.022 -10.990 -13.231 1.00 90.50 474 ARG A C 1
ATOM 3759 O O . ARG A 1 474 ? 23.243 -10.750 -14.417 1.00 90.50 474 ARG A O 1
ATOM 3766 N N . LEU A 1 475 ? 21.867 -10.675 -12.640 1.00 91.50 475 LEU A N 1
ATOM 3767 C CA . LEU A 1 475 ? 20.802 -9.934 -13.320 1.00 91.50 475 LEU A CA 1
ATOM 3768 C C . LEU A 1 475 ? 21.252 -8.511 -13.668 1.00 91.50 475 LEU A C 1
ATOM 3770 O O . LEU A 1 475 ? 21.021 -8.048 -14.787 1.00 91.50 475 LEU A O 1
ATOM 3774 N N . GLN A 1 476 ? 21.925 -7.825 -12.740 1.00 91.75 476 GLN A N 1
ATOM 3775 C CA . GLN A 1 476 ? 22.472 -6.493 -13.004 1.00 91.75 476 GLN A CA 1
ATOM 3776 C C . GLN A 1 476 ? 23.553 -6.532 -14.092 1.00 91.75 476 GLN A C 1
ATOM 3778 O O . GLN A 1 476 ? 23.534 -5.698 -15.000 1.00 91.75 476 GLN A O 1
ATOM 3783 N N . HIS A 1 477 ? 24.433 -7.538 -14.076 1.00 92.56 477 HIS A N 1
ATOM 3784 C CA . HIS A 1 477 ? 25.440 -7.747 -15.122 1.00 92.56 477 HIS A CA 1
ATOM 3785 C C . HIS A 1 477 ? 24.805 -8.011 -16.491 1.00 92.56 477 HIS A C 1
ATOM 3787 O O . HIS A 1 477 ? 25.177 -7.393 -17.492 1.00 92.56 477 HIS A O 1
ATOM 3793 N N . LEU A 1 478 ? 23.774 -8.864 -16.536 1.00 95.00 478 LEU A N 1
ATOM 3794 C CA . LEU A 1 478 ? 22.987 -9.098 -17.747 1.00 95.00 478 LEU A CA 1
ATOM 3795 C C . LEU A 1 478 ? 22.411 -7.784 -18.284 1.00 95.00 478 LEU A C 1
ATOM 3797 O O . LEU A 1 478 ? 22.457 -7.537 -19.491 1.00 95.00 478 LEU A O 1
ATOM 3801 N N . ALA A 1 479 ? 21.922 -6.914 -17.401 1.00 95.75 479 ALA A N 1
ATOM 3802 C CA . ALA A 1 479 ? 21.352 -5.643 -17.806 1.00 95.75 479 ALA A CA 1
ATOM 3803 C C . ALA A 1 479 ? 22.366 -4.688 -18.443 1.00 95.75 479 ALA A C 1
ATOM 3805 O O . ALA A 1 479 ? 22.043 -4.041 -19.444 1.00 95.75 479 ALA A O 1
ATOM 3806 N N . VAL A 1 480 ? 23.603 -4.665 -17.942 1.00 93.25 480 VAL A N 1
ATOM 3807 C CA . VAL A 1 480 ? 24.712 -3.911 -18.546 1.00 93.25 480 VAL A CA 1
ATOM 3808 C C . VAL A 1 480 ? 25.028 -4.426 -19.951 1.00 93.25 480 VAL A C 1
ATOM 3810 O O . VAL A 1 480 ? 25.136 -3.630 -20.893 1.00 93.25 480 VAL A O 1
ATOM 3813 N N . ILE A 1 481 ? 25.125 -5.750 -20.121 1.00 94.62 481 ILE A N 1
ATOM 3814 C CA . ILE A 1 481 ? 25.378 -6.374 -21.428 1.00 94.62 481 ILE A CA 1
ATOM 3815 C C . ILE A 1 481 ? 24.277 -5.980 -22.415 1.00 94.62 481 ILE A C 1
ATOM 3817 O O . ILE A 1 481 ? 24.566 -5.426 -23.478 1.00 94.62 481 ILE A O 1
ATOM 3821 N N . ILE A 1 482 ? 23.015 -6.217 -22.055 1.00 96.81 482 ILE A N 1
ATOM 3822 C CA . ILE A 1 482 ? 21.856 -5.957 -22.917 1.00 96.81 482 ILE A CA 1
ATOM 3823 C C . ILE A 1 482 ? 21.774 -4.472 -23.286 1.00 96.81 482 ILE A C 1
ATOM 3825 O O . ILE A 1 482 ? 21.557 -4.137 -24.452 1.00 96.81 482 ILE A O 1
ATOM 3829 N N . GLN A 1 483 ? 21.982 -3.569 -22.322 1.00 95.31 483 GLN A N 1
ATOM 3830 C CA . GLN A 1 483 ? 21.955 -2.130 -22.569 1.00 95.31 483 GLN A CA 1
ATOM 3831 C C . GLN A 1 483 ? 23.005 -1.715 -23.606 1.00 95.31 483 GLN A C 1
ATOM 3833 O O . GLN A 1 483 ? 22.696 -0.926 -24.503 1.00 95.31 483 GLN A O 1
ATOM 3838 N N . ARG A 1 484 ? 24.233 -2.244 -23.509 1.00 93.62 484 ARG A N 1
ATOM 3839 C CA . ARG A 1 484 ? 25.301 -1.988 -24.487 1.00 93.62 484 ARG A CA 1
ATOM 3840 C C . ARG A 1 484 ? 24.884 -2.439 -25.887 1.00 93.62 484 ARG A C 1
ATOM 3842 O O . ARG A 1 484 ? 25.000 -1.647 -26.822 1.00 93.62 484 ARG A O 1
ATOM 3849 N N . LEU A 1 485 ? 24.357 -3.661 -26.010 1.00 96.12 485 LEU A N 1
ATOM 3850 C CA . LEU A 1 485 ? 23.948 -4.227 -27.300 1.00 96.12 485 LEU A CA 1
ATOM 3851 C C . LEU A 1 485 ? 22.825 -3.408 -27.952 1.00 96.12 485 LEU A C 1
ATOM 3853 O O . LEU A 1 485 ? 22.898 -3.033 -29.121 1.00 96.12 485 LEU A O 1
ATOM 3857 N N . VAL A 1 486 ? 21.795 -3.071 -27.174 1.00 96.81 486 VAL A N 1
ATOM 3858 C CA . VAL A 1 486 ? 20.650 -2.292 -27.658 1.00 96.81 486 VAL A CA 1
ATOM 3859 C C . VAL A 1 486 ? 21.062 -0.875 -28.056 1.00 96.81 486 VAL A C 1
ATOM 3861 O O . VAL A 1 486 ? 20.622 -0.383 -29.097 1.00 96.81 486 VAL A O 1
ATOM 3864 N N . ASN A 1 487 ? 21.915 -0.213 -27.269 1.00 93.88 487 ASN A N 1
ATOM 3865 C CA . ASN A 1 487 ? 22.389 1.130 -27.597 1.00 93.88 487 ASN A CA 1
ATOM 3866 C C . ASN A 1 487 ? 23.150 1.157 -28.926 1.00 93.88 487 ASN A C 1
ATOM 3868 O O . ASN A 1 487 ? 22.890 2.041 -29.746 1.00 93.88 487 ASN A O 1
ATOM 3872 N N . GLU A 1 488 ? 24.055 0.201 -29.158 1.00 94.81 488 GLU A N 1
ATOM 3873 C CA . GLU A 1 488 ? 24.823 0.155 -30.404 1.00 94.81 488 GLU A CA 1
ATOM 3874 C C . GLU A 1 488 ? 23.943 -0.225 -31.600 1.00 94.81 488 GLU A C 1
ATOM 3876 O O . GLU A 1 488 ? 24.048 0.410 -32.652 1.00 94.81 488 GLU A O 1
ATOM 3881 N N . TYR A 1 489 ? 23.004 -1.164 -31.426 1.00 96.62 489 TYR A N 1
ATOM 3882 C CA . TYR A 1 489 ? 22.004 -1.496 -32.444 1.00 96.62 489 TYR A CA 1
ATOM 3883 C C . TYR A 1 489 ? 21.197 -0.262 -32.869 1.00 96.62 489 TYR A C 1
ATOM 3885 O O . TYR A 1 489 ? 21.141 0.079 -34.055 1.00 96.62 489 TYR A O 1
ATOM 3893 N N . VAL A 1 490 ? 20.593 0.438 -31.903 1.00 95.38 490 VAL A N 1
ATOM 3894 C CA . VAL A 1 490 ? 19.742 1.601 -32.181 1.00 95.38 490 VAL A CA 1
ATOM 3895 C C . VAL A 1 490 ? 20.546 2.718 -32.843 1.00 95.38 490 VAL A C 1
ATOM 3897 O O . VAL A 1 490 ? 20.092 3.294 -33.834 1.00 95.38 490 VAL A O 1
ATOM 3900 N N . LYS A 1 491 ? 21.746 3.005 -32.326 1.00 93.19 491 LYS A N 1
ATOM 3901 C CA . LYS A 1 491 ? 22.652 4.012 -32.883 1.00 93.19 491 LYS A CA 1
ATOM 3902 C C . LYS A 1 491 ? 23.020 3.675 -34.326 1.00 93.19 491 LYS A C 1
ATOM 3904 O O . LYS A 1 491 ? 22.739 4.477 -35.210 1.00 93.19 491 LYS A O 1
ATOM 3909 N N . SER A 1 492 ? 23.561 2.487 -34.583 1.00 94.62 492 SER A N 1
ATOM 3910 C CA . SER A 1 492 ? 23.997 2.077 -35.924 1.00 94.62 492 SER A CA 1
ATOM 3911 C C . SER A 1 492 ? 22.851 2.076 -36.938 1.00 94.62 492 SER A C 1
ATOM 3913 O O . SER A 1 492 ? 23.007 2.544 -38.064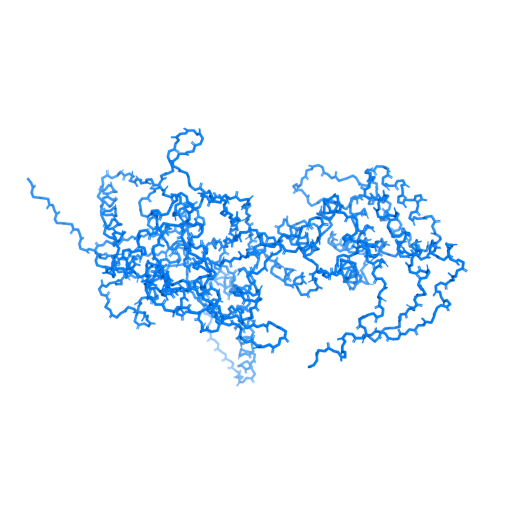 1.00 94.62 492 SER A O 1
ATOM 3915 N N . ARG A 1 493 ? 21.652 1.626 -36.548 1.00 95.69 493 ARG A N 1
ATOM 3916 C CA . ARG A 1 493 ? 20.468 1.687 -37.420 1.00 95.69 493 ARG A CA 1
ATOM 3917 C C . ARG A 1 493 ? 20.020 3.119 -37.714 1.00 95.69 493 ARG A C 1
ATOM 3919 O O . ARG A 1 493 ? 19.595 3.389 -38.836 1.00 95.69 493 ARG A O 1
ATOM 3926 N N . ALA A 1 494 ? 20.106 4.029 -36.744 1.00 93.75 494 ALA A N 1
ATOM 3927 C CA . ALA A 1 494 ? 19.808 5.445 -36.961 1.00 93.75 494 ALA A CA 1
ATOM 3928 C C . ALA A 1 494 ? 20.847 6.110 -37.882 1.00 93.75 494 ALA A C 1
ATOM 3930 O O . ALA A 1 494 ? 20.469 6.868 -38.777 1.00 93.75 494 ALA A O 1
ATOM 3931 N N . GLU A 1 495 ? 22.133 5.775 -37.733 1.00 94.62 495 GLU A N 1
ATOM 3932 C CA . GLU A 1 495 ? 23.199 6.237 -38.632 1.00 94.62 495 GLU A CA 1
ATOM 3933 C C . GLU A 1 495 ? 22.963 5.761 -40.069 1.00 94.62 495 GLU A C 1
ATOM 3935 O O . GLU A 1 495 ? 23.027 6.561 -40.997 1.00 94.62 495 GLU A O 1
ATOM 3940 N N . VAL A 1 496 ? 22.592 4.490 -40.264 1.00 94.38 496 VAL A N 1
ATOM 3941 C CA . VAL A 1 496 ? 22.247 3.951 -41.591 1.00 94.38 496 VAL A CA 1
ATOM 3942 C C . VAL A 1 496 ? 21.021 4.650 -42.185 1.00 94.38 496 VAL A C 1
ATOM 3944 O O . VAL A 1 496 ? 21.040 5.016 -43.356 1.00 94.38 496 VAL A O 1
ATOM 3947 N N . LYS A 1 497 ? 19.960 4.874 -41.394 1.00 93.88 497 LYS A N 1
ATOM 3948 C CA . LYS A 1 497 ? 18.730 5.537 -41.872 1.00 93.88 497 LYS A CA 1
ATOM 3949 C C . LYS A 1 497 ? 18.941 7.010 -42.250 1.00 93.88 497 LYS A C 1
ATOM 3951 O O . LYS A 1 497 ? 18.204 7.515 -43.089 1.00 93.88 497 LYS A O 1
ATOM 3956 N N . THR A 1 498 ? 19.898 7.701 -41.629 1.00 93.69 498 THR A N 1
ATOM 3957 C CA . THR A 1 498 ? 20.136 9.144 -41.846 1.00 93.69 498 THR A CA 1
ATOM 3958 C C . THR A 1 498 ? 21.375 9.461 -42.678 1.00 93.69 498 THR A C 1
ATOM 3960 O O . THR A 1 498 ? 21.522 10.590 -43.140 1.00 93.69 498 THR A O 1
ATOM 3963 N N . GLY A 1 499 ? 22.293 8.506 -42.838 1.00 92.44 499 GLY A N 1
ATOM 3964 C CA . GLY A 1 499 ? 23.613 8.729 -43.429 1.00 92.44 499 GLY A CA 1
ATOM 3965 C C . GLY A 1 499 ? 24.572 9.555 -42.557 1.00 92.44 499 GLY A C 1
ATOM 3966 O O . GLY A 1 499 ? 25.649 9.915 -43.027 1.00 92.44 499 GLY A O 1
ATOM 3967 N N . LYS A 1 500 ? 24.214 9.873 -41.303 1.00 91.69 500 LYS A N 1
ATOM 3968 C CA . LYS A 1 500 ? 25.006 10.724 -40.394 1.00 91.69 500 LYS A CA 1
ATOM 3969 C C . LYS A 1 500 ? 25.560 9.909 -39.235 1.00 91.69 500 LYS A C 1
ATOM 3971 O O . LYS A 1 500 ? 24.828 9.119 -38.650 1.00 91.69 500 LYS A O 1
ATOM 3976 N N . LYS A 1 501 ? 26.828 10.120 -38.866 1.00 89.69 501 LYS A N 1
ATOM 3977 C CA . LYS A 1 501 ? 27.462 9.379 -37.765 1.00 89.69 501 LYS A CA 1
ATOM 3978 C C . LYS A 1 501 ? 27.303 10.111 -36.438 1.00 89.69 501 LYS A C 1
ATOM 3980 O O . LYS A 1 501 ? 27.572 11.305 -36.341 1.00 89.69 501 LYS A O 1
ATOM 3985 N N . ALA A 1 502 ? 26.957 9.373 -35.387 1.00 84.94 502 ALA A N 1
ATOM 3986 C CA . ALA A 1 502 ? 26.704 9.921 -34.058 1.00 84.94 502 ALA A CA 1
ATOM 3987 C C . ALA A 1 502 ? 27.928 10.614 -33.443 1.00 84.94 502 ALA A C 1
ATOM 3989 O O . ALA A 1 502 ? 27.791 11.561 -32.670 1.00 84.94 502 ALA A O 1
ATOM 3990 N N . LYS A 1 503 ? 29.129 10.150 -33.803 1.00 86.19 503 LYS A N 1
ATOM 3991 C CA . LYS A 1 503 ? 30.408 10.708 -33.346 1.00 86.19 503 LYS A CA 1
ATOM 3992 C C . LYS A 1 503 ? 30.690 12.122 -33.870 1.00 86.19 503 LYS A C 1
ATOM 3994 O O . LYS A 1 503 ? 31.475 12.830 -33.249 1.00 86.19 503 LYS A O 1
ATOM 3999 N N . ASP A 1 504 ? 30.063 12.508 -34.981 1.00 88.81 504 ASP A N 1
ATOM 4000 C CA . ASP A 1 504 ? 30.294 13.796 -35.645 1.00 88.81 504 ASP A CA 1
ATOM 4001 C C . ASP A 1 504 ? 29.355 14.890 -35.096 1.00 88.81 504 ASP A C 1
ATOM 4003 O O . ASP A 1 504 ? 29.451 16.056 -35.477 1.00 88.81 504 ASP A O 1
ATOM 4007 N N . PHE A 1 505 ? 28.431 14.537 -34.194 1.00 87.69 505 PHE A N 1
ATOM 4008 C CA . PHE A 1 505 ? 27.496 15.489 -33.605 1.00 87.69 505 PHE A CA 1
ATOM 4009 C C . PHE A 1 505 ? 28.129 16.315 -32.479 1.00 87.69 505 PHE A C 1
ATOM 4011 O O . PHE A 1 505 ? 28.925 15.796 -31.690 1.00 87.69 505 PHE A O 1
ATOM 4018 N N . PRO A 1 506 ? 27.735 17.596 -32.345 1.00 84.25 506 PRO A N 1
ATOM 4019 C CA . PRO A 1 506 ? 28.254 18.460 -31.298 1.00 84.25 506 PRO A CA 1
ATOM 4020 C C . PRO A 1 506 ? 27.873 17.916 -29.924 1.00 84.25 506 PRO A C 1
ATOM 4022 O O . PRO A 1 506 ? 26.755 17.442 -29.705 1.00 84.25 506 PRO A O 1
ATOM 4025 N N . LYS A 1 507 ? 28.802 18.014 -28.976 1.00 84.44 507 LYS A N 1
ATOM 4026 C CA . LYS A 1 507 ? 28.569 17.638 -27.584 1.00 84.44 507 LYS A CA 1
ATOM 4027 C C . LYS A 1 507 ? 28.292 18.875 -26.743 1.00 84.44 507 LYS A C 1
ATOM 4029 O O . LYS A 1 507 ? 28.854 19.939 -26.981 1.00 84.44 507 LYS A O 1
ATOM 4034 N N . LYS A 1 508 ? 27.451 18.729 -25.724 1.00 80.38 508 LYS A N 1
ATOM 4035 C CA . LYS A 1 508 ? 27.232 19.755 -24.701 1.00 80.38 508 LYS A CA 1
ATOM 4036 C C . LYS A 1 508 ? 27.304 19.136 -23.319 1.00 80.38 508 LYS A C 1
ATOM 4038 O O . LYS A 1 508 ? 26.857 18.009 -23.113 1.00 80.38 508 LYS A O 1
ATOM 4043 N N . ILE A 1 509 ? 27.846 19.889 -22.370 1.00 76.81 509 ILE A N 1
ATOM 4044 C CA . ILE A 1 509 ? 27.836 19.506 -20.963 1.00 76.81 509 ILE A CA 1
ATOM 4045 C C . ILE A 1 509 ? 26.413 19.694 -20.433 1.00 76.81 509 ILE A C 1
ATOM 4047 O O . ILE A 1 509 ? 25.891 20.808 -20.387 1.00 76.81 509 ILE A O 1
ATOM 4051 N N . VAL A 1 510 ? 25.778 18.593 -20.046 1.00 65.38 510 VAL A N 1
ATOM 4052 C CA . VAL A 1 510 ? 24.465 18.574 -19.397 1.00 65.38 510 VAL A CA 1
ATOM 4053 C C . VAL A 1 510 ? 24.637 17.866 -18.061 1.00 65.38 510 VAL A C 1
ATOM 4055 O O . VAL A 1 510 ? 24.989 16.687 -18.022 1.00 65.38 510 VAL A O 1
ATOM 4058 N N . SER A 1 511 ? 24.422 18.597 -16.965 1.00 59.66 511 SER A N 1
ATOM 4059 C CA . SER A 1 511 ? 24.613 18.097 -15.594 1.00 59.66 511 SER A CA 1
ATOM 4060 C C . SER A 1 511 ? 26.015 17.513 -15.349 1.00 59.66 511 SER A C 1
ATOM 4062 O O . SER A 1 511 ? 26.150 16.416 -14.815 1.00 59.66 511 SER A O 1
ATOM 4064 N N . GLY A 1 512 ? 27.061 18.216 -15.800 1.00 68.56 512 GLY A N 1
ATOM 4065 C CA . GLY A 1 512 ? 28.460 17.814 -15.597 1.00 68.56 512 GLY A CA 1
ATOM 4066 C C . GLY A 1 512 ? 28.967 16.680 -16.498 1.00 68.56 512 GLY A C 1
ATOM 4067 O O . GLY A 1 512 ? 30.110 16.269 -16.346 1.00 68.56 512 GLY A O 1
ATOM 4068 N N . LYS A 1 513 ? 28.159 16.176 -17.446 1.00 66.94 513 LYS A N 1
ATOM 4069 C CA . LYS A 1 513 ? 28.564 15.129 -18.404 1.00 66.94 513 LYS A CA 1
ATOM 4070 C C . LYS A 1 513 ? 28.416 15.612 -19.847 1.00 66.94 513 LYS A C 1
ATOM 4072 O O . LYS A 1 513 ? 27.390 16.199 -20.193 1.00 66.94 513 LYS A O 1
ATOM 4077 N N . GLU A 1 514 ? 29.408 15.340 -20.695 1.00 73.75 514 GLU A N 1
ATOM 4078 C CA . GLU A 1 514 ? 29.303 15.579 -22.138 1.00 73.75 514 GLU A CA 1
ATOM 4079 C C . GLU A 1 514 ? 28.252 14.659 -22.765 1.00 73.75 514 GLU A C 1
ATOM 4081 O O . GLU A 1 514 ? 28.282 13.442 -22.578 1.00 73.75 514 GLU A O 1
ATOM 4086 N N . ARG A 1 515 ? 27.323 15.233 -23.533 1.00 73.69 515 ARG A N 1
ATOM 4087 C CA . ARG A 1 515 ? 26.298 14.480 -24.262 1.00 73.69 515 ARG A CA 1
ATOM 4088 C C . ARG A 1 515 ? 26.196 14.948 -25.711 1.00 73.69 515 ARG A C 1
ATOM 4090 O O . ARG A 1 515 ? 26.194 16.161 -25.930 1.00 73.69 515 ARG A O 1
ATOM 4097 N N . PRO A 1 516 ? 26.080 14.027 -26.685 1.00 77.38 516 PRO A N 1
ATOM 4098 C CA . PRO A 1 516 ? 25.842 14.392 -28.076 1.00 77.38 516 PRO A CA 1
ATOM 4099 C C . PRO A 1 516 ? 24.461 15.040 -28.231 1.00 77.38 516 PRO A C 1
ATOM 4101 O O . PRO A 1 516 ? 23.474 14.584 -27.648 1.00 77.38 516 PRO A O 1
ATOM 4104 N N . ILE A 1 517 ? 24.392 16.104 -29.027 1.00 81.75 517 ILE A N 1
ATOM 4105 C CA . ILE A 1 517 ? 23.147 16.760 -29.423 1.00 81.75 517 ILE A CA 1
ATOM 4106 C C . ILE A 1 517 ? 22.728 16.187 -30.774 1.00 81.75 517 ILE A C 1
ATOM 4108 O O . ILE A 1 517 ? 23.295 16.521 -31.812 1.00 81.75 517 ILE A O 1
ATOM 4112 N N . TYR A 1 518 ? 21.708 15.333 -30.754 1.00 83.88 518 TYR A N 1
ATOM 4113 C CA . TYR A 1 518 ? 21.180 14.721 -31.967 1.00 83.88 518 TYR A CA 1
ATOM 4114 C C . TYR A 1 518 ? 20.287 15.693 -32.757 1.00 83.88 518 TYR A C 1
ATOM 4116 O O . TYR A 1 518 ? 19.360 16.277 -32.174 1.00 83.88 518 TYR A O 1
ATOM 4124 N N . PRO A 1 519 ? 20.494 15.843 -34.080 1.00 87.00 519 PRO A N 1
ATOM 4125 C CA . PRO A 1 519 ? 19.594 16.624 -34.923 1.00 87.00 519 PRO A CA 1
ATOM 4126 C C . PRO A 1 519 ? 18.184 15.994 -34.971 1.00 87.00 519 PRO A C 1
ATOM 4128 O O . PRO A 1 519 ? 18.041 14.798 -34.703 1.00 87.00 519 PRO A O 1
ATOM 4131 N N . PRO A 1 520 ? 17.120 16.770 -35.276 1.00 87.00 520 PRO A N 1
ATOM 4132 C CA . PRO A 1 520 ? 15.731 16.286 -35.270 1.00 87.00 520 PRO A CA 1
ATOM 4133 C C . PRO A 1 520 ? 15.505 14.996 -36.072 1.00 87.00 520 PRO A C 1
ATOM 4135 O O . PRO A 1 520 ? 15.042 14.011 -35.515 1.00 87.00 520 PRO A O 1
ATOM 4138 N N . GLU A 1 521 ? 15.950 14.964 -37.322 1.00 89.94 521 GLU A N 1
ATOM 4139 C CA . GLU A 1 521 ? 15.947 13.788 -38.212 1.00 89.94 521 GLU A CA 1
ATOM 4140 C C . GLU A 1 521 ? 16.634 12.543 -37.617 1.00 89.94 521 GLU A C 1
ATOM 4142 O O . GLU A 1 521 ? 16.113 11.436 -37.744 1.00 89.94 521 GLU A O 1
ATOM 4147 N N . PHE A 1 522 ? 17.768 12.694 -36.920 1.00 90.44 522 PHE A N 1
ATOM 4148 C CA . PHE A 1 522 ? 18.418 11.565 -36.245 1.00 90.44 522 PHE A CA 1
ATOM 4149 C C . PHE A 1 522 ? 17.591 11.070 -35.060 1.00 90.44 522 PHE A C 1
ATOM 4151 O O . PHE A 1 522 ? 17.473 9.864 -34.859 1.00 90.44 522 PHE A O 1
ATOM 4158 N N . ARG A 1 523 ? 16.966 11.980 -34.302 1.00 87.81 523 ARG A N 1
ATOM 4159 C CA . ARG A 1 523 ? 16.057 11.615 -33.203 1.00 87.81 523 ARG A CA 1
ATOM 4160 C C . ARG A 1 523 ? 14.810 10.898 -33.712 1.00 87.81 523 ARG A C 1
ATOM 4162 O O . ARG A 1 523 ? 14.413 9.905 -33.114 1.00 87.81 523 ARG A O 1
ATOM 4169 N N . GLU A 1 524 ? 14.233 11.340 -34.825 1.00 89.94 524 GLU A N 1
ATOM 4170 C CA . GLU A 1 524 ? 13.103 10.660 -35.468 1.00 89.94 524 GLU A CA 1
ATOM 4171 C C . GLU A 1 524 ? 13.493 9.266 -35.973 1.00 89.94 524 GLU A C 1
ATOM 4173 O O . GLU A 1 524 ? 12.765 8.296 -35.751 1.00 89.94 524 GLU A O 1
ATOM 4178 N N . ALA A 1 525 ? 14.663 9.130 -36.608 1.00 93.38 525 ALA A N 1
ATOM 4179 C CA . ALA A 1 525 ? 15.183 7.830 -37.022 1.00 93.38 525 ALA A CA 1
ATOM 4180 C C . ALA A 1 525 ? 15.402 6.906 -35.815 1.00 93.38 525 ALA A C 1
ATOM 4182 O O . ALA A 1 525 ? 14.997 5.742 -35.854 1.00 93.38 525 ALA A O 1
ATOM 4183 N N . GLN A 1 526 ? 15.975 7.436 -34.732 1.00 92.81 526 GLN A N 1
ATOM 4184 C CA . GLN A 1 526 ? 16.181 6.719 -33.478 1.00 92.81 526 GLN A CA 1
ATOM 4185 C C . GLN A 1 526 ? 14.853 6.247 -32.873 1.00 92.81 526 GLN A C 1
ATOM 4187 O O . GLN A 1 526 ? 14.711 5.070 -32.548 1.00 92.81 526 GLN A O 1
ATOM 4192 N N . GLN A 1 527 ? 13.863 7.137 -32.781 1.00 92.06 527 GLN A N 1
ATOM 4193 C CA . GLN A 1 527 ? 12.520 6.824 -32.299 1.00 92.06 527 GLN A CA 1
ATOM 4194 C C . GLN A 1 527 ? 11.875 5.708 -33.123 1.00 92.06 527 GLN A C 1
ATOM 4196 O O . GLN A 1 527 ? 11.337 4.763 -32.546 1.00 92.06 527 GLN A O 1
ATOM 4201 N N . ARG A 1 528 ? 11.942 5.783 -34.460 1.00 94.00 528 ARG A N 1
ATOM 4202 C CA . ARG A 1 528 ? 11.388 4.738 -35.337 1.00 94.00 528 ARG A CA 1
ATOM 4203 C C . ARG A 1 528 ? 12.064 3.395 -35.081 1.00 94.00 528 ARG A C 1
ATOM 4205 O O . ARG A 1 528 ? 11.374 2.406 -34.889 1.00 94.00 528 ARG A O 1
ATOM 4212 N N . VAL A 1 529 ? 13.397 3.364 -35.002 1.00 96.50 529 VAL A N 1
ATOM 4213 C CA . VAL A 1 529 ? 14.144 2.130 -34.694 1.00 96.50 529 VAL A CA 1
ATOM 4214 C C . VAL A 1 529 ? 13.756 1.563 -33.326 1.00 96.50 529 VAL A C 1
ATOM 4216 O O . VAL A 1 529 ? 13.534 0.359 -33.218 1.00 96.50 529 VAL A O 1
ATOM 4219 N N . CYS A 1 530 ? 13.636 2.406 -32.296 1.00 96.75 530 CYS A N 1
ATOM 4220 C CA . CYS A 1 530 ? 13.180 1.975 -30.976 1.00 96.75 530 CYS A CA 1
ATOM 4221 C C . CYS A 1 530 ? 11.754 1.408 -31.024 1.00 96.75 530 CYS A C 1
ATOM 4223 O O . CYS A 1 530 ? 11.506 0.342 -30.469 1.00 96.75 530 CYS A O 1
ATOM 4225 N N . SER A 1 531 ? 10.826 2.087 -31.700 1.00 96.25 531 SER A N 1
ATOM 4226 C CA . SER A 1 531 ? 9.438 1.635 -31.837 1.00 96.25 531 SER A CA 1
ATOM 4227 C C . SER A 1 531 ? 9.351 0.286 -32.552 1.00 96.25 531 SER A C 1
ATOM 4229 O O . SER A 1 531 ? 8.714 -0.636 -32.040 1.00 96.25 531 SER A O 1
ATOM 4231 N N . ASP A 1 532 ? 10.039 0.145 -33.689 1.00 97.19 532 ASP A N 1
ATOM 4232 C CA . ASP A 1 532 ? 10.085 -1.094 -34.470 1.00 97.19 532 ASP A CA 1
ATOM 4233 C C . ASP A 1 532 ? 10.633 -2.247 -33.614 1.00 97.19 532 ASP A C 1
ATOM 4235 O O . ASP A 1 532 ? 10.016 -3.309 -33.519 1.00 97.19 532 ASP A O 1
ATOM 4239 N N . ALA A 1 533 ? 11.756 -2.018 -32.922 1.00 98.00 533 ALA A N 1
ATOM 4240 C CA . ALA A 1 533 ? 12.386 -3.028 -32.080 1.00 98.00 533 ALA A CA 1
ATOM 4241 C C . ALA A 1 533 ? 11.523 -3.414 -30.872 1.00 98.00 533 ALA A C 1
ATOM 4243 O O . ALA A 1 533 ? 11.407 -4.596 -30.550 1.00 98.00 533 ALA A O 1
ATOM 4244 N N . PHE A 1 534 ? 10.893 -2.440 -30.214 1.00 98.12 534 PHE A N 1
ATOM 4245 C CA . PHE A 1 534 ? 10.021 -2.684 -29.068 1.00 98.12 534 PHE A CA 1
ATOM 4246 C C . PHE A 1 534 ? 8.803 -3.525 -29.460 1.00 98.12 534 PHE A C 1
ATOM 4248 O O . PHE A 1 534 ? 8.504 -4.522 -28.804 1.00 98.12 534 PHE A O 1
ATOM 4255 N N . LEU A 1 535 ? 8.120 -3.165 -30.552 1.00 98.06 535 LEU A N 1
ATOM 4256 C CA . LEU A 1 535 ? 6.961 -3.910 -31.055 1.00 98.06 535 LEU A CA 1
ATOM 4257 C C . LEU A 1 535 ? 7.348 -5.317 -31.525 1.00 98.06 535 LEU A C 1
ATOM 4259 O O . LEU A 1 535 ? 6.611 -6.278 -31.278 1.00 98.06 535 LEU A O 1
ATOM 4263 N N . ALA A 1 536 ? 8.518 -5.448 -32.151 1.00 98.06 536 ALA A N 1
ATOM 4264 C CA . ALA A 1 536 ? 9.057 -6.724 -32.590 1.00 98.06 536 ALA A CA 1
ATOM 4265 C C . ALA A 1 536 ? 9.367 -7.666 -31.417 1.00 98.06 536 ALA A C 1
ATOM 4267 O O . ALA A 1 536 ? 8.979 -8.831 -31.465 1.00 98.06 536 ALA A O 1
ATOM 4268 N N . MET A 1 537 ? 10.006 -7.172 -30.353 1.00 98.12 537 MET A N 1
ATOM 4269 C CA . MET A 1 537 ? 10.263 -7.976 -29.153 1.00 98.12 537 MET A CA 1
ATOM 4270 C C . MET A 1 537 ? 8.967 -8.313 -28.420 1.00 98.12 537 MET A C 1
ATOM 4272 O O . MET A 1 537 ? 8.769 -9.456 -28.020 1.00 98.12 537 MET A O 1
ATOM 4276 N N . ARG A 1 538 ? 8.056 -7.342 -28.278 1.00 96.94 538 ARG A N 1
ATOM 4277 C CA . ARG A 1 538 ? 6.787 -7.531 -27.564 1.00 96.94 538 ARG A CA 1
ATOM 4278 C C . ARG A 1 538 ? 5.962 -8.683 -28.134 1.00 96.94 538 ARG A C 1
ATOM 4280 O O . ARG A 1 538 ? 5.436 -9.469 -27.357 1.00 96.94 538 ARG A O 1
ATOM 4287 N N . SER A 1 539 ? 5.874 -8.770 -29.461 1.00 97.06 539 SER A N 1
ATOM 4288 C CA . SER A 1 539 ? 5.044 -9.748 -30.184 1.00 97.06 539 SER A CA 1
ATOM 4289 C C . SER A 1 539 ? 5.625 -11.164 -30.271 1.00 97.06 539 SER A C 1
ATOM 4291 O O . SER A 1 539 ? 4.903 -12.071 -30.670 1.00 97.06 539 SER A O 1
ATOM 4293 N N . ARG A 1 540 ? 6.900 -11.370 -29.919 1.00 96.62 540 ARG A N 1
ATOM 4294 C CA . ARG A 1 540 ? 7.598 -12.661 -30.058 1.00 96.62 540 ARG A CA 1
ATOM 4295 C C . ARG A 1 540 ? 7.793 -13.350 -28.715 1.00 96.62 540 ARG A C 1
ATOM 4297 O O . ARG A 1 540 ? 8.037 -12.674 -27.719 1.00 96.62 540 ARG A O 1
ATOM 4304 N N . HIS A 1 541 ? 7.741 -14.674 -28.686 1.00 93.94 541 HIS A N 1
ATOM 4305 C CA . HIS A 1 541 ? 7.893 -15.484 -27.473 1.00 93.94 541 HIS A CA 1
ATOM 4306 C C . HIS A 1 541 ? 8.838 -16.662 -27.728 1.00 93.94 541 HIS A C 1
ATOM 4308 O O . HIS A 1 541 ? 9.007 -17.055 -28.878 1.00 93.94 541 HIS A O 1
ATOM 4314 N N . ASP A 1 542 ? 9.428 -17.214 -26.663 1.00 91.94 542 ASP A N 1
ATOM 4315 C CA . ASP A 1 542 ? 10.307 -18.393 -26.710 1.00 91.94 542 ASP A CA 1
ATOM 4316 C C . ASP A 1 542 ? 11.354 -18.275 -27.837 1.00 91.94 542 ASP A C 1
ATOM 4318 O O . ASP A 1 542 ? 12.023 -17.241 -27.969 1.00 91.94 542 ASP A O 1
ATOM 4322 N N . GLN A 1 543 ? 11.457 -19.298 -28.685 1.00 94.19 543 GLN A N 1
ATOM 4323 C CA . GLN A 1 543 ? 12.433 -19.385 -29.762 1.00 94.19 543 GLN A CA 1
ATOM 4324 C C . GLN A 1 543 ? 12.348 -18.215 -30.759 1.00 94.19 543 GLN A C 1
ATOM 4326 O O . GLN A 1 543 ? 13.387 -17.703 -31.177 1.00 94.19 543 GLN A O 1
ATOM 4331 N N . ASP A 1 544 ? 11.147 -17.710 -31.070 1.00 96.88 544 ASP A N 1
ATOM 4332 C CA . ASP A 1 544 ? 10.978 -16.584 -32.001 1.00 96.88 544 ASP A CA 1
ATOM 4333 C C . ASP A 1 544 ? 11.658 -15.314 -31.478 1.00 96.88 544 ASP A C 1
ATOM 4335 O O . ASP A 1 544 ? 12.216 -14.518 -32.242 1.00 96.88 544 ASP A O 1
ATOM 4339 N N . PHE A 1 545 ? 11.603 -15.092 -30.159 1.00 97.44 545 PHE A N 1
ATOM 4340 C CA . PHE A 1 545 ? 12.292 -13.964 -29.541 1.00 97.44 545 PHE A CA 1
ATOM 4341 C C . PHE A 1 545 ? 13.808 -14.154 -29.605 1.00 97.44 545 PHE A C 1
ATOM 4343 O O . PHE A 1 545 ? 14.510 -13.205 -29.959 1.00 97.44 545 PHE A O 1
ATOM 4350 N N . VAL A 1 546 ? 14.305 -15.357 -29.303 1.00 97.06 546 VAL A N 1
ATOM 4351 C CA . VAL A 1 546 ? 15.742 -15.674 -29.328 1.00 97.06 546 VAL A CA 1
ATOM 4352 C C . VAL A 1 546 ? 16.321 -15.450 -30.727 1.00 97.06 546 VAL A C 1
ATOM 4354 O O . VAL A 1 546 ? 17.333 -14.760 -30.872 1.00 97.06 546 VAL A O 1
ATOM 4357 N N . GLU A 1 547 ? 15.644 -15.944 -31.765 1.00 97.19 547 GLU A N 1
ATOM 4358 C CA . GLU A 1 547 ? 16.047 -15.760 -33.164 1.00 97.19 547 GLU A CA 1
ATOM 4359 C C . GLU A 1 547 ? 16.026 -14.294 -33.584 1.00 97.19 547 GLU A C 1
ATOM 4361 O O . GLU A 1 547 ? 16.968 -13.809 -34.214 1.00 97.19 547 GLU A O 1
ATOM 4366 N N . TYR A 1 548 ? 14.989 -13.549 -33.193 1.00 97.81 548 TYR A N 1
ATOM 4367 C CA . TYR A 1 548 ? 14.938 -12.116 -33.453 1.00 97.81 548 TYR A CA 1
ATOM 4368 C C . TYR A 1 548 ? 16.066 -11.366 -32.739 1.00 97.81 548 TYR A C 1
ATOM 4370 O O . TYR A 1 548 ? 16.714 -10.509 -33.343 1.00 97.81 548 TYR A O 1
ATOM 4378 N N . PHE A 1 549 ? 16.315 -11.666 -31.464 1.00 97.44 549 PHE A N 1
ATOM 4379 C CA . PHE A 1 549 ? 17.338 -10.987 -30.681 1.00 97.44 549 PHE A CA 1
ATOM 4380 C C . PHE A 1 549 ? 18.728 -11.234 -31.281 1.00 97.44 549 PHE A C 1
ATOM 4382 O O . PHE A 1 549 ? 19.442 -10.279 -31.594 1.00 97.44 549 PHE A O 1
ATOM 4389 N N . ALA A 1 550 ? 19.073 -12.496 -31.546 1.00 95.44 550 ALA A N 1
ATOM 4390 C CA . ALA A 1 550 ? 20.349 -12.865 -32.152 1.00 95.44 550 ALA A CA 1
ATOM 4391 C C . ALA A 1 550 ? 20.485 -12.360 -33.601 1.00 95.44 550 ALA A C 1
ATOM 4393 O O . ALA A 1 550 ? 21.521 -11.814 -33.976 1.00 95.44 550 ALA A O 1
ATOM 4394 N N . GLY A 1 551 ? 19.440 -12.497 -34.419 1.00 94.75 551 GLY A N 1
ATOM 4395 C CA . GLY A 1 551 ? 19.476 -12.144 -35.839 1.00 94.75 551 GLY A CA 1
ATOM 4396 C C . GLY A 1 551 ? 19.340 -10.648 -36.128 1.00 94.75 551 GLY A C 1
ATOM 4397 O O . GLY A 1 551 ? 19.827 -10.182 -37.155 1.00 94.75 551 GLY A O 1
ATOM 4398 N N . SER A 1 552 ? 18.690 -9.884 -35.243 1.00 95.25 552 SER A N 1
ATOM 4399 C CA . SER A 1 552 ? 18.424 -8.451 -35.446 1.00 95.25 552 SER A CA 1
ATOM 4400 C C . SER A 1 552 ? 19.197 -7.562 -34.481 1.00 95.25 552 SER A C 1
ATOM 4402 O O . SER A 1 552 ? 19.936 -6.692 -34.930 1.00 95.25 552 SER A O 1
ATOM 4404 N N . ILE A 1 553 ? 19.061 -7.756 -33.164 1.00 95.62 553 ILE A N 1
ATOM 4405 C CA . ILE A 1 553 ? 19.732 -6.884 -32.182 1.00 95.62 553 ILE A CA 1
ATOM 4406 C C . ILE A 1 553 ? 21.248 -7.099 -32.230 1.00 95.62 553 ILE A C 1
ATOM 4408 O O . ILE A 1 553 ? 22.015 -6.137 -32.200 1.00 95.62 553 ILE A O 1
ATOM 4412 N N . CYS A 1 554 ? 21.692 -8.347 -32.394 1.00 94.19 554 CYS A N 1
ATOM 4413 C CA . CYS A 1 554 ? 23.110 -8.672 -32.528 1.00 94.19 554 CYS A CA 1
ATOM 4414 C C . CYS A 1 554 ? 23.660 -8.557 -33.962 1.00 94.19 554 CYS A C 1
ATOM 4416 O O . CYS A 1 554 ? 24.818 -8.896 -34.187 1.00 94.19 554 CYS A O 1
ATOM 4418 N N . SER A 1 555 ? 22.889 -8.033 -34.926 1.00 91.38 555 SER A N 1
ATOM 4419 C CA . SER A 1 555 ? 23.316 -7.927 -36.332 1.00 91.38 555 SER A CA 1
ATOM 4420 C C . SER A 1 555 ? 24.360 -6.832 -36.593 1.00 91.38 555 SER A C 1
ATOM 4422 O O . SER A 1 555 ? 24.826 -6.673 -37.721 1.00 91.38 555 SER A O 1
ATOM 4424 N N . VAL A 1 556 ? 24.653 -5.999 -35.595 1.00 89.69 556 VAL A N 1
ATOM 4425 C CA . VAL A 1 556 ? 25.584 -4.870 -35.687 1.00 89.69 556 VAL A CA 1
ATOM 4426 C C . VAL A 1 556 ? 26.911 -5.261 -35.047 1.00 89.69 556 VAL A C 1
ATOM 4428 O O . VAL A 1 556 ? 26.936 -5.904 -33.998 1.00 89.69 556 VAL A O 1
ATOM 4431 N N . ALA A 1 557 ? 28.019 -4.857 -35.674 1.00 84.19 557 ALA A N 1
ATOM 4432 C CA . ALA A 1 557 ? 29.357 -5.108 -35.154 1.00 84.19 557 ALA A CA 1
ATOM 4433 C C . ALA A 1 557 ? 29.538 -4.453 -33.777 1.00 84.19 557 ALA A C 1
ATOM 4435 O O . ALA A 1 557 ? 29.471 -3.233 -33.639 1.00 84.19 557 ALA A O 1
ATOM 4436 N N . GLN A 1 558 ? 29.785 -5.276 -32.763 1.00 84.00 558 GLN A N 1
ATOM 4437 C CA . GLN A 1 558 ? 29.972 -4.846 -31.384 1.00 84.00 558 GLN A CA 1
ATOM 4438 C C . GLN A 1 558 ? 30.909 -5.809 -30.664 1.00 84.00 558 GLN A C 1
ATOM 4440 O O . GLN A 1 558 ? 30.859 -7.020 -30.879 1.00 84.00 558 GLN A O 1
ATOM 4445 N N . TYR A 1 559 ? 31.779 -5.267 -29.818 1.00 85.94 559 TYR A N 1
ATOM 4446 C CA . TYR A 1 559 ? 32.665 -6.082 -29.000 1.00 85.94 559 TYR A CA 1
ATOM 4447 C C . TYR A 1 559 ? 31.904 -6.624 -27.787 1.00 85.94 559 TYR A C 1
ATOM 4449 O O . TYR A 1 559 ? 31.321 -5.860 -27.016 1.00 85.94 559 TYR A O 1
ATOM 4457 N N . LEU A 1 560 ? 31.939 -7.944 -27.618 1.00 88.12 560 LEU A N 1
ATOM 4458 C CA . LEU A 1 560 ? 31.399 -8.651 -26.465 1.00 88.12 560 LEU A CA 1
ATOM 4459 C C . LEU A 1 560 ? 32.502 -9.580 -25.934 1.00 88.12 560 LEU A C 1
ATOM 4461 O O . LEU A 1 560 ? 32.948 -10.452 -26.685 1.00 88.12 560 LEU A O 1
ATOM 4465 N N . PRO A 1 561 ? 32.982 -9.393 -24.690 1.00 90.50 561 PRO A N 1
ATOM 4466 C CA . PRO A 1 561 ? 33.924 -10.315 -24.066 1.00 90.50 561 PRO A CA 1
ATOM 4467 C C . PRO A 1 561 ? 33.434 -11.764 -24.137 1.00 90.50 561 PRO A C 1
ATOM 4469 O O . PRO A 1 561 ? 32.231 -12.023 -24.107 1.00 90.50 561 PRO A O 1
ATOM 4472 N N . LYS A 1 562 ? 34.367 -12.719 -24.211 1.00 91.06 562 LYS A N 1
ATOM 4473 C CA . LYS A 1 562 ? 34.040 -14.149 -24.340 1.00 91.06 562 LYS A CA 1
ATOM 4474 C C . LYS A 1 562 ? 33.102 -14.627 -23.226 1.00 91.06 562 LYS A C 1
ATOM 4476 O O . LYS A 1 562 ? 32.144 -15.340 -23.516 1.00 91.06 562 LYS A O 1
ATOM 4481 N N . ASP A 1 563 ? 33.359 -14.210 -21.991 1.00 89.94 563 ASP A N 1
ATOM 4482 C CA . ASP A 1 563 ? 32.573 -14.626 -20.827 1.00 89.94 563 ASP A CA 1
ATOM 4483 C C . ASP A 1 563 ? 31.165 -14.016 -20.859 1.00 89.94 563 ASP A C 1
ATOM 4485 O O . ASP A 1 563 ? 30.186 -14.738 -20.679 1.00 89.94 563 ASP A O 1
ATOM 4489 N N . ASP A 1 564 ? 31.044 -12.731 -21.219 1.00 91.75 564 ASP A N 1
ATOM 4490 C CA . ASP A 1 564 ? 29.751 -12.069 -21.443 1.00 91.75 564 ASP A CA 1
ATOM 4491 C C . ASP A 1 564 ? 28.949 -12.752 -22.563 1.00 91.75 564 ASP A C 1
ATOM 4493 O O . ASP A 1 564 ? 27.737 -12.929 -22.442 1.00 91.75 564 ASP A O 1
ATOM 4497 N N . TYR A 1 565 ? 29.611 -13.150 -23.656 1.00 92.44 565 TYR A N 1
ATOM 4498 C CA . TYR A 1 565 ? 28.974 -13.866 -24.764 1.00 92.44 565 TYR A CA 1
ATOM 4499 C C . TYR A 1 565 ? 28.440 -15.223 -24.306 1.00 92.44 565 TYR A C 1
ATOM 4501 O O . TYR A 1 565 ? 27.276 -15.541 -24.539 1.00 92.44 565 TYR A O 1
ATOM 4509 N N . GLN A 1 566 ? 29.263 -16.016 -23.616 1.00 93.06 566 GLN A N 1
ATOM 4510 C CA . GLN A 1 566 ? 28.840 -17.319 -23.103 1.00 93.06 566 GLN A CA 1
ATOM 4511 C C . GLN A 1 566 ? 27.706 -17.191 -22.083 1.00 93.06 566 GLN A C 1
ATOM 4513 O O . GLN A 1 566 ? 26.765 -17.983 -22.123 1.00 93.06 566 GLN A O 1
ATOM 4518 N N . PHE A 1 567 ? 27.775 -16.195 -21.200 1.00 93.44 567 PHE A N 1
ATOM 4519 C CA . PHE A 1 567 ? 26.731 -15.908 -20.225 1.00 93.44 567 PHE A CA 1
ATOM 4520 C C . PHE A 1 567 ? 25.410 -15.533 -20.908 1.00 93.44 567 PHE A C 1
ATOM 4522 O O . PHE A 1 567 ? 24.393 -16.171 -20.643 1.00 93.44 567 PHE A O 1
ATOM 4529 N N . LEU A 1 568 ? 25.427 -14.583 -21.848 1.00 95.00 568 LEU A N 1
ATOM 4530 C CA . LEU A 1 568 ? 24.236 -14.165 -22.591 1.00 95.00 568 LEU A CA 1
ATOM 4531 C C . LEU A 1 568 ? 23.602 -15.320 -23.375 1.00 95.00 568 LEU A C 1
ATOM 4533 O O . LEU A 1 568 ? 22.387 -15.497 -23.316 1.00 95.00 568 LEU A O 1
ATOM 4537 N N . ILE A 1 569 ? 24.406 -16.113 -24.093 1.00 93.69 569 ILE A N 1
ATOM 4538 C CA . ILE A 1 569 ? 23.899 -17.248 -24.876 1.00 93.69 569 ILE A CA 1
ATOM 4539 C C . ILE A 1 569 ? 23.275 -18.304 -23.964 1.00 93.69 569 ILE A C 1
ATOM 4541 O O . ILE A 1 569 ? 22.198 -18.799 -24.274 1.00 93.69 569 ILE A O 1
ATOM 4545 N N . ARG A 1 570 ? 23.895 -18.625 -22.822 1.00 93.44 570 ARG A N 1
ATOM 4546 C CA . ARG A 1 570 ? 23.292 -19.553 -21.853 1.00 93.44 570 ARG A CA 1
ATOM 4547 C C . ARG A 1 570 ? 21.941 -19.038 -21.372 1.00 93.44 570 ARG A C 1
ATOM 4549 O O . ARG A 1 570 ? 20.971 -19.776 -21.450 1.00 93.44 570 ARG A O 1
ATOM 4556 N N . THR A 1 571 ? 21.865 -17.772 -20.967 1.00 94.94 571 THR A N 1
ATOM 4557 C CA . THR A 1 571 ? 20.617 -17.151 -20.506 1.00 94.94 571 THR A CA 1
ATOM 4558 C C . THR A 1 571 ? 19.527 -17.162 -21.583 1.00 94.94 571 THR A C 1
ATOM 4560 O O . THR A 1 571 ? 18.386 -17.494 -21.285 1.00 94.94 571 THR A O 1
ATOM 4563 N N . LEU A 1 572 ? 19.868 -16.864 -22.843 1.00 94.94 572 LEU A N 1
ATOM 4564 C CA . LEU A 1 572 ? 18.933 -16.915 -23.976 1.00 94.94 572 LEU A CA 1
ATOM 4565 C C . LEU A 1 572 ? 18.381 -18.321 -24.249 1.00 94.94 572 LEU A C 1
ATOM 4567 O O . LEU A 1 572 ? 17.256 -18.444 -24.719 1.00 94.94 572 LEU A O 1
ATOM 4571 N N . MET A 1 573 ? 19.161 -19.367 -23.979 1.00 91.75 573 MET A N 1
ATOM 4572 C CA . MET A 1 573 ? 18.754 -20.759 -24.212 1.00 91.75 573 MET A CA 1
ATOM 4573 C C . MET A 1 573 ? 18.060 -21.382 -22.989 1.00 91.75 573 MET A C 1
ATOM 4575 O O . MET A 1 573 ? 17.472 -22.459 -23.096 1.00 91.75 573 MET A O 1
ATOM 4579 N N . THR A 1 574 ? 18.112 -20.723 -21.827 1.00 91.44 574 THR A N 1
ATOM 4580 C CA . THR A 1 574 ? 17.419 -21.159 -20.613 1.00 91.44 574 THR A CA 1
ATOM 4581 C C . THR A 1 574 ? 15.933 -20.840 -20.711 1.00 91.44 574 THR A C 1
ATOM 4583 O O . THR A 1 574 ? 15.534 -19.686 -20.895 1.00 91.44 574 THR A O 1
ATOM 4586 N N . ARG A 1 575 ? 15.097 -21.867 -20.537 1.00 85.06 575 ARG A N 1
ATOM 4587 C CA . ARG A 1 575 ? 13.646 -21.709 -20.425 1.00 85.06 575 ARG A CA 1
ATOM 4588 C C . ARG A 1 575 ? 13.252 -21.319 -18.998 1.00 85.06 575 ARG A C 1
ATOM 4590 O O . ARG A 1 575 ? 13.851 -21.844 -18.061 1.00 85.06 575 ARG A O 1
ATOM 4597 N N . PRO A 1 576 ? 12.250 -20.441 -18.826 1.00 77.88 576 PRO A N 1
ATOM 4598 C CA . PRO A 1 576 ? 11.704 -20.144 -17.509 1.00 77.88 576 PRO A CA 1
ATOM 4599 C C . PRO A 1 576 ? 11.121 -21.423 -16.894 1.00 77.88 576 PRO A C 1
ATOM 4601 O O . PRO A 1 576 ? 10.433 -22.193 -17.572 1.00 77.88 576 PRO A O 1
ATOM 4604 N N . GLU A 1 577 ? 11.426 -21.681 -15.620 1.00 67.62 577 GLU A N 1
ATOM 4605 C CA . GLU A 1 577 ? 10.863 -22.838 -14.926 1.00 67.62 577 GLU A CA 1
ATOM 4606 C C . GLU A 1 577 ? 9.371 -22.618 -14.627 1.00 67.62 577 GLU A C 1
ATOM 4608 O O . GLU A 1 577 ? 8.991 -21.552 -14.142 1.00 67.62 577 GLU A O 1
ATOM 4613 N N . PRO A 1 578 ? 8.508 -23.626 -14.846 1.00 58.62 578 PRO A N 1
ATOM 4614 C CA . PRO A 1 578 ? 7.081 -23.516 -14.552 1.00 58.62 578 PRO A CA 1
ATOM 4615 C C . PRO A 1 578 ? 6.758 -23.531 -13.047 1.00 58.62 578 PRO A C 1
ATOM 4617 O O . PRO A 1 578 ? 5.604 -23.310 -12.684 1.00 58.62 578 PRO A O 1
ATOM 4620 N N . ASN A 1 579 ? 7.732 -23.810 -12.166 1.00 53.88 579 ASN A N 1
ATOM 4621 C CA . ASN A 1 579 ? 7.517 -23.938 -10.724 1.00 53.88 579 ASN A CA 1
ATOM 4622 C C . ASN A 1 579 ? 8.204 -22.797 -9.933 1.00 53.88 579 ASN A C 1
ATOM 4624 O O . ASN A 1 579 ? 9.428 -22.784 -9.832 1.00 53.88 579 ASN A O 1
ATOM 4628 N N . PRO A 1 580 ? 7.448 -21.870 -9.316 1.00 52.84 580 PRO A N 1
ATOM 4629 C CA . PRO A 1 580 ? 7.988 -20.667 -8.669 1.00 52.84 580 PRO A CA 1
ATOM 4630 C C . PRO A 1 580 ? 8.642 -20.896 -7.290 1.00 52.84 580 PRO A C 1
ATOM 4632 O O . PRO A 1 580 ? 8.996 -19.934 -6.614 1.00 52.84 580 PRO A O 1
ATOM 4635 N N . VAL A 1 581 ? 8.779 -22.143 -6.821 1.00 49.66 581 VAL A N 1
ATOM 4636 C CA . VAL A 1 581 ? 9.250 -22.435 -5.448 1.00 49.66 581 VAL A CA 1
ATOM 4637 C C . VAL A 1 581 ? 10.771 -22.257 -5.286 1.00 49.66 581 VAL A C 1
ATOM 4639 O O . VAL A 1 581 ? 11.242 -22.010 -4.177 1.00 49.66 581 VAL A O 1
ATOM 4642 N N . ALA A 1 582 ? 11.547 -22.318 -6.372 1.00 51.75 582 ALA A N 1
ATOM 4643 C CA . ALA A 1 582 ? 12.963 -21.947 -6.388 1.00 51.75 582 ALA A CA 1
ATOM 4644 C C . ALA A 1 582 ? 13.137 -20.613 -7.126 1.00 51.75 582 ALA A C 1
ATOM 4646 O O . ALA A 1 582 ? 12.432 -20.365 -8.101 1.00 51.75 582 ALA A O 1
ATOM 4647 N N . ARG A 1 583 ? 14.080 -19.759 -6.692 1.00 54.22 583 ARG A N 1
ATOM 4648 C CA . ARG A 1 583 ? 14.437 -18.545 -7.451 1.00 54.22 583 ARG A CA 1
ATOM 4649 C C . ARG A 1 583 ? 14.827 -18.978 -8.870 1.00 54.22 583 ARG A C 1
ATOM 4651 O O . ARG A 1 583 ? 15.853 -19.654 -8.990 1.00 54.22 583 ARG A O 1
ATOM 4658 N N . PRO A 1 584 ? 14.046 -18.636 -9.912 1.00 61.53 584 PRO A N 1
ATOM 4659 C CA . PRO A 1 584 ? 14.344 -19.100 -11.255 1.00 61.53 584 PRO A CA 1
ATOM 4660 C C . PRO A 1 584 ? 15.728 -18.589 -11.656 1.00 61.53 584 PRO A C 1
ATOM 4662 O O . PRO A 1 584 ? 16.103 -17.450 -11.360 1.00 61.53 584 PRO A O 1
ATOM 4665 N N . GLY A 1 585 ? 16.517 -19.456 -12.290 1.00 78.56 585 GLY A N 1
ATOM 4666 C CA . GLY A 1 585 ? 17.706 -19.001 -12.998 1.00 78.56 585 GLY A CA 1
ATOM 4667 C C . GLY A 1 585 ? 17.308 -17.992 -14.078 1.00 78.56 585 GLY A C 1
ATOM 4668 O O . GLY A 1 585 ? 16.182 -18.018 -14.573 1.00 78.56 585 GLY A O 1
ATOM 4669 N N . LEU A 1 586 ? 18.235 -17.107 -14.444 1.00 90.31 586 LEU A N 1
ATOM 4670 C CA . LEU A 1 586 ? 17.996 -16.134 -15.511 1.00 90.31 586 LEU A CA 1
ATOM 4671 C C . LEU A 1 586 ? 17.633 -16.845 -16.819 1.00 90.31 586 LEU A C 1
ATOM 4673 O O . LEU A 1 586 ? 18.252 -17.852 -17.177 1.00 90.31 586 LEU A O 1
ATOM 4677 N N . SER A 1 587 ? 16.663 -16.292 -17.541 1.00 93.31 587 SER A N 1
ATOM 4678 C CA . SER A 1 587 ? 16.091 -16.893 -18.748 1.00 93.31 587 SER A CA 1
ATOM 4679 C C . SER A 1 587 ? 15.974 -15.902 -19.909 1.00 93.31 587 SER A C 1
ATOM 4681 O O . SER A 1 587 ? 16.275 -14.708 -19.786 1.00 93.31 587 SER A O 1
ATOM 4683 N N . TRP A 1 588 ? 15.496 -16.381 -21.060 1.00 95.00 588 TRP A N 1
ATOM 4684 C CA . TRP A 1 588 ? 15.217 -15.520 -22.211 1.00 95.00 588 TRP A CA 1
ATOM 4685 C C . TRP A 1 588 ? 14.181 -14.425 -21.904 1.00 95.00 588 TRP A C 1
ATOM 4687 O O . TRP A 1 588 ? 14.210 -13.368 -22.539 1.00 95.00 588 TRP A O 1
ATOM 4697 N N . GLU A 1 589 ? 13.296 -14.632 -20.922 1.00 94.88 589 GLU A N 1
ATOM 4698 C CA . GLU A 1 589 ? 12.325 -13.622 -20.493 1.00 94.88 589 GLU A CA 1
ATOM 4699 C C . GLU A 1 589 ? 13.016 -12.430 -19.825 1.00 94.88 589 GLU A C 1
ATOM 4701 O O . GLU A 1 589 ? 12.658 -11.284 -20.100 1.00 94.88 589 GLU A O 1
ATOM 4706 N N . ASP A 1 590 ? 14.076 -12.664 -19.047 1.00 95.62 590 ASP A N 1
ATOM 4707 C CA . ASP A 1 590 ? 14.889 -11.587 -18.475 1.00 95.62 590 ASP A CA 1
ATOM 4708 C C . ASP A 1 590 ? 15.587 -10.795 -19.581 1.00 95.62 590 ASP A C 1
ATOM 4710 O O . ASP A 1 590 ? 15.535 -9.565 -19.601 1.00 95.62 590 ASP A O 1
ATOM 4714 N N . VAL A 1 591 ? 16.164 -11.489 -20.569 1.00 97.50 591 VAL A N 1
ATOM 4715 C CA . VAL A 1 591 ? 16.771 -10.852 -21.750 1.00 97.50 591 VAL A CA 1
ATOM 4716 C C . VAL A 1 591 ? 15.741 -9.985 -22.476 1.00 97.50 591 VAL A C 1
ATOM 4718 O O . VAL A 1 591 ? 16.022 -8.824 -22.785 1.00 97.50 591 VAL A O 1
ATOM 4721 N N . LYS A 1 592 ? 14.529 -10.502 -22.704 1.00 97.94 592 LYS A N 1
ATOM 4722 C CA . LYS A 1 592 ? 13.436 -9.764 -23.350 1.00 97.94 592 LYS A CA 1
ATOM 4723 C C . LYS A 1 592 ? 13.016 -8.540 -22.544 1.00 97.94 592 LYS A C 1
ATOM 4725 O O . LYS A 1 592 ? 12.946 -7.442 -23.104 1.00 97.94 592 LYS A O 1
ATOM 4730 N N . ALA A 1 593 ? 12.754 -8.708 -21.251 1.00 97.75 593 ALA A N 1
ATOM 4731 C CA . ALA A 1 593 ? 12.356 -7.631 -20.354 1.00 97.75 593 ALA A CA 1
ATOM 4732 C C . ALA A 1 593 ? 13.398 -6.507 -20.357 1.00 97.75 593 ALA A C 1
ATOM 4734 O O . ALA A 1 593 ? 13.063 -5.342 -20.600 1.00 97.75 593 ALA A O 1
ATOM 4735 N N . ILE A 1 594 ? 14.673 -6.858 -20.165 1.00 98.38 594 ILE A N 1
ATOM 4736 C CA . ILE A 1 594 ? 15.751 -5.876 -20.113 1.00 98.38 594 ILE A CA 1
ATOM 4737 C C . ILE A 1 594 ? 15.957 -5.210 -21.476 1.00 98.38 594 ILE A C 1
ATOM 4739 O O . ILE A 1 594 ? 16.158 -3.998 -21.535 1.00 98.38 594 ILE A O 1
ATOM 4743 N N . ALA A 1 595 ? 15.855 -5.948 -22.583 1.00 98.44 595 ALA A N 1
ATOM 4744 C CA . ALA A 1 595 ? 16.012 -5.379 -23.919 1.00 98.44 595 ALA A CA 1
ATOM 4745 C C . ALA A 1 595 ? 14.917 -4.349 -24.228 1.00 98.44 595 ALA A C 1
ATOM 4747 O O . ALA A 1 595 ? 15.205 -3.272 -24.755 1.00 98.44 595 ALA A O 1
ATOM 4748 N N . MET A 1 596 ? 13.669 -4.621 -23.841 1.00 98.56 596 MET A N 1
ATOM 4749 C CA . MET A 1 596 ?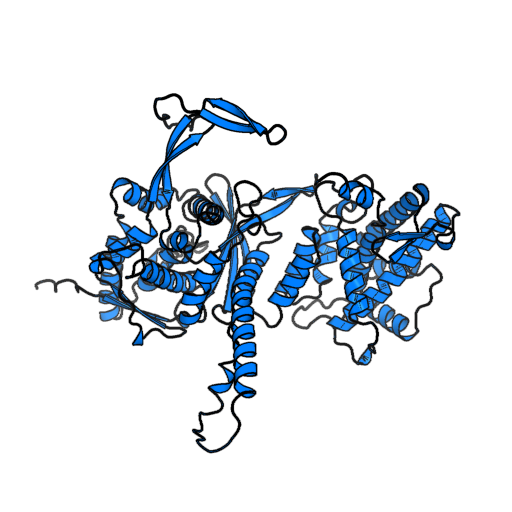 12.560 -3.673 -23.994 1.00 98.56 596 MET A CA 1
ATOM 4750 C C . MET A 1 596 ? 12.734 -2.424 -23.112 1.00 98.56 596 MET A C 1
ATOM 4752 O O . MET A 1 596 ? 12.436 -1.306 -23.549 1.00 98.56 596 MET A O 1
ATOM 4756 N N . ILE A 1 597 ? 13.288 -2.579 -21.907 1.00 98.19 597 ILE A N 1
ATOM 4757 C CA . ILE A 1 597 ? 13.647 -1.461 -21.016 1.00 98.19 597 ILE A CA 1
ATOM 4758 C C . ILE A 1 597 ? 14.795 -0.643 -21.597 1.00 98.19 597 ILE A C 1
ATOM 4760 O O . ILE A 1 597 ? 14.710 0.584 -21.626 1.00 98.19 597 ILE A O 1
ATOM 4764 N N . ALA A 1 598 ? 15.831 -1.298 -22.120 1.00 97.56 598 ALA A N 1
ATOM 4765 C CA . ALA A 1 598 ? 16.950 -0.642 -22.778 1.00 97.56 598 ALA A CA 1
ATOM 4766 C C . ALA A 1 598 ? 16.470 0.167 -23.986 1.00 97.56 598 ALA A C 1
ATOM 4768 O O . ALA A 1 598 ? 16.785 1.347 -24.077 1.00 97.56 598 ALA A O 1
ATOM 4769 N N . VAL A 1 599 ? 15.611 -0.396 -24.843 1.00 97.44 599 VAL A N 1
ATOM 4770 C CA . VAL A 1 599 ? 15.032 0.337 -25.982 1.00 97.44 599 VAL A CA 1
ATOM 4771 C C . VAL A 1 599 ? 14.234 1.562 -25.517 1.00 97.44 599 VAL A C 1
ATOM 4773 O O . VAL A 1 599 ? 14.366 2.646 -26.099 1.00 97.44 599 VAL A O 1
ATOM 4776 N N . SER A 1 600 ? 13.459 1.422 -24.437 1.00 96.75 600 SER A N 1
ATOM 4777 C CA . SER A 1 600 ? 12.723 2.532 -23.818 1.00 96.75 600 SER A CA 1
ATOM 4778 C C . SER A 1 600 ? 13.676 3.620 -23.304 1.00 96.75 600 SER A C 1
ATOM 4780 O O . SER A 1 600 ? 13.496 4.804 -23.603 1.00 96.75 600 SER A O 1
ATOM 4782 N N . ALA A 1 601 ? 14.749 3.232 -22.611 1.00 95.31 601 ALA A N 1
ATOM 4783 C CA . ALA A 1 601 ? 15.797 4.127 -22.126 1.00 95.31 601 ALA A CA 1
ATOM 4784 C C . ALA A 1 601 ? 16.538 4.846 -23.263 1.00 95.31 601 ALA A C 1
ATOM 4786 O O . ALA A 1 601 ? 16.865 6.030 -23.141 1.00 95.31 601 ALA A O 1
ATOM 4787 N N . THR A 1 602 ? 16.801 4.160 -24.375 1.00 93.12 602 THR A N 1
ATOM 4788 C CA . THR A 1 602 ? 17.476 4.719 -25.551 1.00 93.12 602 THR A CA 1
ATOM 4789 C C . THR A 1 602 ? 16.592 5.735 -26.281 1.00 93.12 602 THR A C 1
ATOM 4791 O O . THR A 1 602 ? 17.115 6.729 -26.787 1.00 93.12 602 THR A O 1
ATOM 4794 N N . SER A 1 603 ? 15.264 5.551 -26.272 1.00 91.62 603 SER A N 1
ATOM 4795 C CA . SER A 1 603 ? 14.320 6.504 -26.878 1.00 91.62 603 SER A CA 1
ATOM 4796 C C . SER A 1 603 ? 14.277 7.867 -26.160 1.00 91.62 603 SER A C 1
ATOM 4798 O O . SER A 1 603 ? 14.084 8.892 -26.807 1.00 91.62 603 SER A O 1
ATOM 4800 N N . PHE A 1 604 ? 14.574 7.916 -24.851 1.00 86.12 604 PHE A N 1
ATOM 4801 C CA . PHE A 1 604 ? 14.578 9.134 -24.014 1.00 86.12 604 PHE A CA 1
ATOM 4802 C C . PHE A 1 604 ? 15.809 10.049 -24.204 1.00 86.12 604 PHE A C 1
ATOM 4804 O O . PHE A 1 604 ? 16.349 10.641 -23.262 1.00 86.12 604 PHE A O 1
ATOM 4811 N N . ASN A 1 605 ? 16.362 10.176 -25.405 1.00 68.38 605 ASN A N 1
ATOM 4812 C CA . ASN A 1 605 ? 17.497 11.080 -25.610 1.00 68.38 605 ASN A CA 1
ATOM 4813 C C . ASN A 1 605 ? 17.070 12.560 -25.517 1.00 68.38 605 ASN A C 1
ATOM 4815 O O . ASN A 1 605 ? 16.624 13.170 -26.484 1.00 68.38 605 ASN A O 1
ATOM 4819 N N . VAL A 1 606 ? 17.198 13.076 -24.284 1.00 53.41 606 VAL A N 1
ATOM 4820 C CA . VAL A 1 606 ? 17.029 14.437 -23.744 1.00 53.41 606 VAL A CA 1
ATOM 4821 C C . VAL A 1 606 ? 16.589 15.465 -24.783 1.00 53.41 606 VAL A C 1
ATOM 4823 O O . VAL A 1 606 ? 17.394 16.037 -25.520 1.00 53.41 606 VAL A O 1
ATOM 4826 N N . ARG A 1 607 ? 15.284 15.752 -24.803 1.00 52.84 607 ARG A N 1
ATOM 4827 C CA . ARG A 1 607 ? 14.763 16.932 -25.495 1.00 52.84 607 ARG A CA 1
ATOM 4828 C C . ARG A 1 607 ? 15.373 18.195 -24.854 1.00 52.84 607 ARG A C 1
ATOM 4830 O O . ARG A 1 607 ? 15.443 18.268 -23.631 1.00 52.84 607 ARG A O 1
ATOM 4837 N N . PRO A 1 608 ? 15.704 19.244 -25.628 1.00 40.25 608 PRO A N 1
ATOM 4838 C CA . PRO A 1 608 ? 16.176 20.527 -25.088 1.00 40.25 608 PRO A CA 1
ATOM 4839 C C . PRO A 1 608 ? 15.219 21.230 -24.103 1.00 40.25 608 PRO A C 1
ATOM 4841 O O . PRO A 1 608 ? 15.622 22.184 -23.445 1.00 40.25 608 PRO A O 1
ATOM 4844 N N . ARG A 1 609 ? 13.962 20.774 -23.969 1.00 41.62 609 ARG A N 1
ATOM 4845 C CA . ARG A 1 609 ? 12.954 21.397 -23.092 1.00 41.62 609 ARG A CA 1
ATOM 4846 C C . ARG A 1 609 ? 13.311 21.380 -21.602 1.00 41.62 609 ARG A C 1
ATOM 4848 O O . ARG A 1 609 ? 12.828 22.247 -20.881 1.00 41.62 609 ARG A O 1
ATOM 4855 N N . ASP A 1 610 ? 14.183 20.479 -21.153 1.00 42.56 610 ASP A N 1
ATOM 4856 C CA . ASP A 1 610 ? 14.597 20.425 -19.741 1.00 42.56 610 ASP A CA 1
ATOM 4857 C C . ASP A 1 610 ? 15.550 21.573 -19.342 1.00 42.56 610 ASP A C 1
ATOM 4859 O O . ASP A 1 610 ? 15.835 21.760 -18.160 1.00 42.56 610 ASP A O 1
ATOM 4863 N N . VAL A 1 611 ? 16.025 22.374 -20.308 1.00 41.62 611 VAL A N 1
ATOM 4864 C CA . VAL A 1 611 ? 16.894 23.538 -20.055 1.00 41.62 611 VAL A CA 1
ATOM 4865 C C . VAL A 1 611 ? 16.094 24.840 -19.917 1.00 41.62 611 VAL A C 1
ATOM 4867 O O . VAL A 1 611 ? 16.496 25.720 -19.164 1.00 41.62 611 VAL A O 1
ATOM 4870 N N . GLU A 1 612 ? 14.932 24.9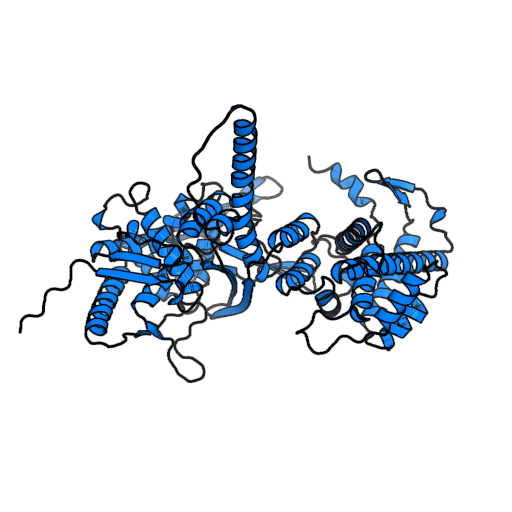65 -20.564 1.00 32.03 612 GLU A N 1
ATOM 4871 C CA . GLU A 1 612 ? 14.140 26.210 -20.536 1.00 32.03 612 GLU A CA 1
ATOM 4872 C C . GLU A 1 612 ? 13.157 26.286 -19.355 1.00 32.03 612 GLU A C 1
ATOM 4874 O O . GLU A 1 612 ? 12.804 27.378 -18.910 1.00 32.03 612 GLU A O 1
ATOM 4879 N N . ALA A 1 613 ? 12.751 25.148 -18.782 1.00 33.22 613 ALA A N 1
ATOM 4880 C CA . ALA A 1 613 ? 11.791 25.123 -17.674 1.00 33.22 613 ALA A CA 1
ATOM 4881 C C . ALA A 1 613 ? 12.374 25.578 -16.319 1.00 33.22 613 ALA A C 1
ATOM 4883 O O . ALA A 1 613 ? 11.612 25.914 -15.418 1.00 33.22 613 ALA A O 1
ATOM 4884 N N . LYS A 1 614 ? 13.706 25.661 -16.168 1.00 33.75 614 LYS A N 1
ATOM 4885 C CA . LYS A 1 614 ? 14.337 26.224 -14.956 1.00 33.75 614 LYS A CA 1
ATOM 4886 C C . LYS A 1 614 ? 14.319 27.759 -14.893 1.00 33.75 614 LYS A C 1
ATOM 4888 O O . LYS A 1 614 ? 14.711 28.310 -13.875 1.00 33.75 614 LYS A O 1
ATOM 4893 N N . GLY A 1 615 ? 13.857 28.445 -15.945 1.00 30.50 615 GLY A N 1
ATOM 4894 C CA . GLY A 1 615 ? 13.747 29.912 -15.986 1.00 30.50 615 GLY A CA 1
ATOM 4895 C C . GLY A 1 615 ? 12.331 30.466 -15.798 1.00 30.50 615 GLY A C 1
ATOM 4896 O O . GLY A 1 615 ? 12.139 31.675 -15.875 1.00 30.50 615 GLY A O 1
ATOM 4897 N N . ARG A 1 616 ? 11.320 29.613 -15.601 1.00 28.95 616 ARG A N 1
ATOM 4898 C CA . ARG A 1 616 ? 9.922 30.033 -15.412 1.00 28.95 616 ARG A CA 1
ATOM 4899 C C . ARG A 1 616 ? 9.249 29.139 -14.383 1.00 28.95 616 ARG A C 1
ATOM 4901 O O . ARG A 1 616 ? 8.493 28.258 -14.765 1.00 28.95 616 ARG A O 1
ATOM 4908 N N . LEU A 1 617 ? 9.610 29.335 -13.121 1.00 29.27 617 LEU A N 1
ATOM 4909 C CA . LEU A 1 617 ? 8.869 29.028 -11.888 1.00 29.27 617 LEU A CA 1
ATOM 4910 C C . LEU A 1 617 ? 9.851 29.323 -10.739 1.00 29.27 617 LEU A C 1
ATOM 4912 O O . LEU A 1 617 ? 10.403 28.417 -10.118 1.00 29.27 617 LEU A O 1
ATOM 4916 N N . SER A 1 618 ? 10.139 30.613 -10.566 1.00 30.95 618 SER A N 1
ATOM 4917 C CA . SER A 1 618 ? 10.642 31.213 -9.327 1.00 30.95 618 SER A CA 1
ATOM 4918 C C . SER A 1 618 ? 9.518 32.041 -8.736 1.00 30.95 618 SER A C 1
ATOM 4920 O O . SER A 1 618 ? 8.929 32.795 -9.552 1.00 30.95 618 SER A O 1
#

pLDDT: mean 85.48, std 17.44, range [24.39, 98.75]

Radius of gyration: 29.98 Å; chains: 1; bounding box: 75×60×87 Å

Sequence (618 aa):
MAKKPPPERITLTFDLHDLPTAQHRAGLAGLILQIDSMGPEGNRRDPRLIPEIDEASLTATSARITFTRESMQGVFDDLYAAKLVEVVVPSKWAGVDPKPGEHVIEKPNPKTGEVTKTRGFAYDVVQPQAPCLARHLEPDRKPWLDLWRQMVWEIPRGGNNVRSRAPFEQVANSGHCGEGAAAWAAVLDFQEGQAKGLLKTDPISGALLLGAQAVNAETVPFSGRVDHNLLLHFWQVVVLTFIPQVVNKKDAKVERAGYVLAIPDVADLREFRVAFPAILSNLATDTGGRLPAQARIDLPAQAGLEVLRHLKSETGEEAAERRAGRALHRSATGDSARGLIRTTGADKAWSAEWGHSVRAVESYHMQKNRNNIKMLLFDRVVDRPRLVERYQRIVRDYRHPLFRATLMRALVQDEPWTARMIELFAEYPAWFFIEGDDTPRFLPRFGRDARELLRNSYEEVYDMRIDEMSNDERLQHLAVIIQRLVNEYVKSRAEVKTGKKAKDFPKKIVSGKERPIYPPEFREAQQRVCSDAFLAMRSRHDQDFVEYFAGSICSVAQYLPKDDYQFLIRTLMTRPEPNPVARPGLSWEDVKAIAMIAVSATSFNVRPRDVEAKGRLS

Foldseek 3Di:
DDDDPFDQKDKDKFFLVPFDDLLLVLLVLLLVLLLVQCDPVHDPDDCLLGWDWPPVQAWFTMTMIMDGLNVLFSSLLLLLAKAWDKDWAQDDDPPDAFDDDFDWDWDQDPPPRDTDTHTTGIDTDIFGDNRSLVVLADPLNVQQVVLLRVCLCPALCFFLNVVVNQQNVCCRVPVTGCVSVVLVVLVSVCVVCVVVVHQDKDAADCSQPPPADCADPVRHTRIDGSSSSSSSSRSSSQWGKAWAWDQDQPQRDIDTQAIKTKRFSFRTSVLSSPQRSVLSNPQDSDDPPSHHPVSYALDQVVSFLVVLLSQVVVVVVVVVVVVVVVVVVVVPDDDDDDDDPDDDPPVVVPPDDRRPRGQWIKIFRWDRDRNDIDGPDIDIQGDDPCLSVQLVCLVVQDFFSLLSVLQNVCSSVVAQSLPCLLVSLLVHDCLCQFDDPSNRPPGDALLRSLLSLLVVLCVVQVDDDPVPDDLNNLLSVLLVLLLQLLLQLLQVQLCVVVVDHQVPADWDQDVNDTDGDDDPSSLVSSSVSLSVVLVCLSPDDQPSNLCCCCVRSVVDDDDDDPVRVVSNVVQANDDFDPDVPDRTHRHVSSSSSSNNSSSSNSSCPDDPVVVPVVVPDD